Protein AF-A0A075G1C9-F1 (afdb_monomer_lite)

Structure (mmCIF, N/CA/C/O backbone):
data_AF-A0A075G1C9-F1
#
_entry.id   AF-A0A075G1C9-F1
#
loop_
_atom_site.group_PDB
_atom_site.id
_atom_site.type_symbol
_atom_site.label_atom_id
_atom_site.label_alt_id
_atom_site.label_comp_id
_atom_site.label_asym_id
_atom_site.label_entity_id
_atom_site.label_seq_id
_atom_site.pdbx_PDB_ins_code
_atom_site.Cartn_x
_atom_site.Cartn_y
_atom_site.Cartn_z
_atom_site.occupancy
_atom_site.B_iso_or_equiv
_atom_site.auth_seq_id
_atom_site.auth_comp_id
_atom_site.auth_asym_id
_atom_site.auth_atom_id
_atom_site.pdbx_PDB_model_num
ATOM 1 N N . MET A 1 1 ? 8.649 68.182 83.405 1.00 36.22 1 MET A N 1
ATOM 2 C CA . MET A 1 1 ? 9.793 68.403 82.497 1.00 36.22 1 MET A CA 1
ATOM 3 C C . MET A 1 1 ? 9.226 68.512 81.096 1.00 36.22 1 MET A C 1
ATOM 5 O O . MET A 1 1 ? 8.505 67.617 80.683 1.00 36.22 1 MET A O 1
ATOM 9 N N . ASN A 1 2 ? 9.428 69.683 80.495 1.00 36.50 2 ASN A N 1
ATOM 10 C CA . ASN A 1 2 ? 8.924 70.131 79.195 1.00 36.50 2 ASN A CA 1
ATOM 11 C C . ASN A 1 2 ? 9.912 69.787 78.067 1.00 36.50 2 ASN A C 1
ATOM 13 O O . ASN A 1 2 ? 11.053 69.445 78.362 1.00 36.50 2 ASN A O 1
ATOM 17 N N . GLN A 1 3 ? 9.455 70.062 76.835 1.00 36.75 3 GLN A N 1
ATOM 18 C CA . GLN A 1 3 ? 10.137 70.075 75.527 1.00 36.75 3 GLN A CA 1
ATOM 19 C C . GLN A 1 3 ? 10.085 68.729 74.780 1.00 36.75 3 GLN A C 1
ATOM 21 O O . GLN A 1 3 ? 10.320 67.687 75.369 1.00 36.75 3 GLN A O 1
ATOM 26 N N . GLU A 1 4 ? 9.731 68.661 73.493 1.00 36.09 4 GLU A N 1
ATOM 27 C CA . GLU A 1 4 ? 9.804 69.695 72.457 1.00 36.09 4 GLU A CA 1
ATOM 28 C C . GLU A 1 4 ? 8.866 69.394 71.274 1.00 36.09 4 GLU A C 1
ATOM 30 O O . GLU A 1 4 ? 8.551 68.245 70.971 1.00 36.09 4 GLU A O 1
ATOM 35 N N . SER A 1 5 ? 8.422 70.464 70.622 1.00 40.91 5 SER A N 1
ATOM 36 C CA . SER A 1 5 ? 7.585 70.516 69.424 1.00 40.91 5 SER A CA 1
ATOM 37 C C . SER A 1 5 ? 8.411 70.921 68.202 1.00 40.91 5 SER A C 1
ATOM 39 O O . SER A 1 5 ? 9.198 71.856 68.331 1.00 40.91 5 SER A O 1
ATOM 41 N N . ALA A 1 6 ? 8.141 70.331 67.033 1.00 33.81 6 ALA A N 1
ATOM 42 C CA . ALA A 1 6 ? 8.260 70.907 65.676 1.00 33.81 6 ALA A CA 1
ATOM 43 C C . ALA A 1 6 ? 8.169 69.766 64.639 1.00 33.81 6 ALA A C 1
ATOM 45 O O . ALA A 1 6 ? 8.637 68.671 64.916 1.00 33.81 6 ALA A O 1
ATOM 46 N N . CYS A 1 7 ? 7.721 69.913 63.394 1.00 32.19 7 CYS A N 1
ATOM 47 C CA . CYS A 1 7 ? 6.738 70.750 62.701 1.00 32.19 7 CYS A CA 1
ATOM 48 C C . CYS A 1 7 ? 6.750 70.275 61.224 1.00 32.19 7 CYS A C 1
ATOM 50 O O . CYS A 1 7 ? 7.784 69.799 60.762 1.00 32.19 7 CYS A O 1
ATOM 52 N N . CYS A 1 8 ? 5.658 70.532 60.491 1.00 33.28 8 CYS A N 1
ATOM 53 C CA . CYS A 1 8 ? 5.525 70.541 59.016 1.00 33.28 8 CYS A CA 1
ATOM 54 C C . CYS A 1 8 ? 5.481 69.179 58.280 1.00 33.28 8 CYS A C 1
ATOM 56 O O . CYS A 1 8 ? 6.209 68.257 58.604 1.00 33.28 8 CYS A O 1
ATOM 58 N N . GLY A 1 9 ? 4.672 68.986 57.235 1.00 27.95 9 GLY A N 1
ATOM 59 C CA . GLY A 1 9 ? 3.817 69.909 56.492 1.00 27.95 9 GLY A CA 1
ATOM 60 C C . GLY A 1 9 ? 2.974 69.150 55.458 1.00 27.95 9 GLY A C 1
ATOM 61 O O . GLY A 1 9 ? 3.300 68.032 55.068 1.00 27.95 9 GLY A O 1
ATOM 62 N N . TRP A 1 10 ? 1.866 69.773 55.072 1.00 30.19 10 TRP A N 1
ATOM 63 C CA . TRP A 1 10 ? 0.928 69.339 54.041 1.00 30.19 10 TRP A CA 1
ATOM 64 C C . TRP A 1 10 ? 1.576 69.323 52.649 1.00 30.19 10 TRP A C 1
ATOM 66 O O . TRP A 1 10 ? 2.305 70.258 52.321 1.00 30.19 10 TRP A O 1
ATOM 76 N N . LEU A 1 11 ? 1.233 68.335 51.816 1.00 31.59 11 LEU A N 1
ATOM 77 C CA . LEU A 1 11 ? 1.221 68.489 50.358 1.00 31.59 11 LEU A CA 1
ATOM 78 C C . LEU A 1 11 ? 0.017 67.751 49.754 1.00 31.59 11 LEU A C 1
ATOM 80 O O . LEU A 1 11 ? -0.449 66.757 50.307 1.00 31.59 11 LEU A O 1
ATOM 84 N N . GLU A 1 12 ? -0.491 68.316 48.665 1.00 30.98 12 GLU A N 1
ATOM 85 C CA . GLU A 1 12 ? -1.857 68.228 48.156 1.00 30.98 12 GLU A CA 1
ATOM 86 C C . GLU A 1 12 ? -2.452 66.852 47.805 1.00 30.98 12 GLU A C 1
ATOM 88 O O . GLU A 1 12 ? -1.827 65.974 47.215 1.00 30.98 12 GLU A O 1
ATOM 93 N N . ASP A 1 13 ? -3.762 66.786 48.061 1.00 37.47 13 ASP A N 1
ATOM 94 C CA . ASP A 1 13 ? -4.768 66.024 47.326 1.00 37.47 13 ASP A CA 1
ATOM 95 C C . ASP A 1 13 ? -4.987 66.631 45.924 1.00 37.47 13 ASP A C 1
ATOM 97 O O . ASP A 1 13 ? -5.291 67.819 45.792 1.00 37.47 13 ASP A O 1
ATOM 101 N N . SER A 1 14 ? -4.907 65.802 44.879 1.00 34.16 14 SER A N 1
ATOM 102 C CA . SER A 1 14 ? -5.724 66.000 43.680 1.00 34.16 14 SER A CA 1
ATOM 103 C C . SER A 1 14 ? -6.118 64.662 43.032 1.00 34.16 14 SER A C 1
ATOM 105 O O . SER A 1 14 ? -5.410 64.130 42.184 1.00 34.16 14 SER A O 1
ATOM 107 N N . LYS A 1 15 ? -7.298 64.170 43.423 1.00 38.81 15 LYS A N 1
ATOM 108 C CA . LYS A 1 15 ? -8.436 63.844 42.535 1.00 38.81 15 LYS A CA 1
ATOM 109 C C . LYS A 1 15 ? -8.287 62.749 41.446 1.00 38.81 15 LYS A C 1
ATOM 111 O O . LYS A 1 15 ? -7.638 62.959 40.429 1.00 38.81 15 LYS A O 1
ATOM 116 N N . ASN A 1 16 ? -9.157 61.734 41.607 1.00 36.44 16 ASN A N 1
ATOM 117 C CA . ASN A 1 16 ? -9.759 60.809 40.618 1.00 36.44 16 ASN A CA 1
ATOM 118 C C . ASN A 1 16 ? -8.827 59.728 40.018 1.00 36.44 16 ASN A C 1
ATOM 120 O O . ASN A 1 16 ? -7.779 60.040 39.482 1.00 36.44 16 ASN A O 1
ATOM 124 N N . ASP A 1 17 ? -9.112 58.422 40.098 1.00 35.53 17 ASP A N 1
ATOM 125 C CA . ASP A 1 17 ? -10.372 57.740 39.773 1.00 35.53 17 ASP A CA 1
ATOM 126 C C . ASP A 1 17 ? -10.619 56.449 40.590 1.00 35.53 17 ASP A C 1
ATOM 128 O O . ASP A 1 17 ? -9.708 55.672 40.861 1.00 35.53 17 ASP A O 1
ATOM 132 N N . GLY A 1 18 ? -11.900 56.173 40.870 1.00 35.19 18 GLY A N 1
ATOM 133 C CA . GLY A 1 18 ? -12.483 54.855 40.574 1.00 35.19 18 GLY A CA 1
ATOM 134 C C . GLY A 1 18 ? -12.271 53.686 41.545 1.00 35.19 18 GLY A C 1
ATOM 135 O O . GLY A 1 18 ? -11.553 52.744 41.241 1.00 35.19 18 GLY A O 1
ATOM 136 N N . MET A 1 19 ? -12.995 53.721 42.669 1.00 38.97 19 MET A N 1
ATOM 137 C CA . MET A 1 19 ? -13.813 52.636 43.259 1.00 38.97 19 MET A CA 1
ATOM 138 C C . MET A 1 19 ? -13.528 51.183 42.786 1.00 38.97 19 MET A C 1
ATOM 140 O O . MET A 1 19 ? -13.772 50.823 41.640 1.00 38.97 19 MET A O 1
ATOM 144 N N . LEU A 1 20 ? -13.006 50.313 43.661 1.00 43.72 20 LEU A N 1
ATOM 145 C CA . LEU A 1 20 ? -13.796 49.347 44.457 1.00 43.72 20 LEU A CA 1
ATOM 146 C C . LEU A 1 20 ? -14.749 48.481 43.608 1.00 43.72 20 LEU A C 1
ATOM 148 O O . LEU A 1 20 ? -15.902 48.842 43.375 1.00 43.72 20 LEU A O 1
ATOM 152 N N . LEU A 1 21 ? -14.283 47.281 43.243 1.00 41.53 21 LEU A N 1
ATOM 153 C CA . LEU A 1 21 ? -15.157 46.181 42.835 1.00 41.53 21 LEU A CA 1
ATOM 154 C C . LEU A 1 21 ? -16.114 45.879 43.996 1.00 41.53 21 LEU A C 1
ATOM 156 O O . LEU A 1 21 ? -15.690 45.485 45.085 1.00 41.53 21 LEU A O 1
ATOM 160 N N . SER A 1 22 ? -17.410 46.097 43.777 1.00 53.28 22 SER A N 1
ATOM 161 C CA . SER A 1 22 ? -18.453 45.725 44.736 1.00 53.28 22 SER A CA 1
ATOM 162 C C . SER A 1 22 ? -18.402 44.210 45.033 1.00 53.28 22 SER A C 1
ATOM 164 O O . SER A 1 22 ? -17.995 43.434 44.162 1.00 53.28 22 SER A O 1
ATOM 166 N N . PRO A 1 23 ? -18.840 43.738 46.221 1.00 55.75 23 PRO A N 1
ATOM 167 C CA . PRO A 1 23 ? -18.815 42.313 46.590 1.00 55.75 23 PRO A CA 1
ATOM 168 C C . PRO A 1 23 ? -19.485 41.386 45.561 1.00 55.75 23 PRO A C 1
ATOM 170 O O . PRO A 1 23 ? -19.109 40.224 45.418 1.00 55.75 23 PRO A O 1
ATOM 173 N N . THR A 1 24 ? -20.442 41.913 44.798 1.00 55.12 24 THR A N 1
ATOM 174 C CA . THR A 1 24 ? -21.107 41.233 43.685 1.00 55.12 24 THR A CA 1
ATOM 175 C C . THR A 1 24 ? -20.184 40.964 42.496 1.00 55.12 24 THR A C 1
ATOM 177 O O . THR A 1 24 ? -20.260 39.883 41.922 1.00 55.12 24 THR A O 1
ATOM 180 N N . GLU A 1 25 ? -19.268 41.869 42.143 1.00 49.38 25 GLU A N 1
ATOM 181 C CA . GLU A 1 25 ? -18.360 41.657 41.005 1.00 49.38 25 GLU A CA 1
ATOM 182 C C . GLU A 1 25 ? -17.227 40.679 41.324 1.00 49.38 25 GLU A C 1
ATOM 184 O O . GLU A 1 25 ? -16.870 39.864 40.474 1.00 49.38 25 GLU A O 1
ATOM 189 N N . ALA A 1 26 ? -16.725 40.670 42.563 1.00 54.84 26 ALA A N 1
ATOM 190 C CA . ALA A 1 26 ? -15.739 39.682 43.005 1.00 54.84 26 ALA A CA 1
ATOM 191 C C . ALA A 1 26 ? -16.321 38.253 43.030 1.00 54.84 26 ALA A C 1
ATOM 193 O O . ALA A 1 26 ? -15.655 37.304 42.614 1.00 54.84 26 ALA A O 1
ATOM 194 N N . LEU A 1 27 ? -17.585 38.094 43.445 1.00 52.22 27 LEU A N 1
ATOM 195 C CA . LEU A 1 27 ? -18.308 36.815 43.389 1.00 52.22 27 LEU A CA 1
ATOM 196 C C . LEU A 1 27 ? -18.591 36.366 41.947 1.00 52.22 27 LEU A C 1
ATOM 198 O O . LEU A 1 27 ? -18.440 35.187 41.627 1.00 52.22 27 LEU A O 1
ATOM 202 N N . ILE A 1 28 ? -18.937 37.300 41.056 1.00 54.31 28 ILE A N 1
ATOM 203 C CA . ILE A 1 28 ? -19.128 37.017 39.625 1.00 54.31 28 ILE A CA 1
ATOM 204 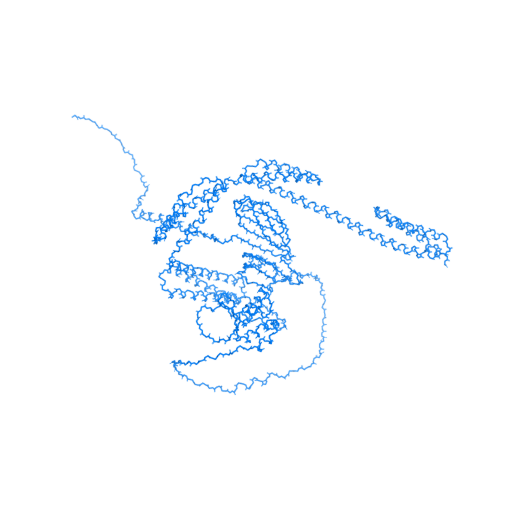C C . ILE A 1 28 ? -17.799 36.614 38.964 1.00 54.31 28 ILE A C 1
ATOM 206 O O . ILE A 1 28 ? -17.779 35.694 38.146 1.00 54.31 28 ILE A O 1
ATOM 210 N N . LEU A 1 29 ? -16.680 37.243 39.336 1.00 52.59 29 LEU A N 1
ATOM 211 C CA . LEU A 1 29 ? -15.351 36.896 38.829 1.00 52.59 29 LEU A CA 1
ATOM 212 C C . LEU A 1 29 ? -14.899 35.512 39.331 1.00 52.59 29 LEU A C 1
ATOM 214 O O . LEU A 1 29 ? -14.435 34.698 38.533 1.00 52.59 29 LEU A O 1
ATOM 218 N N . MET A 1 30 ? -15.126 35.198 40.613 1.00 53.69 30 MET A N 1
ATOM 219 C CA . MET A 1 30 ? -14.823 33.881 41.196 1.00 53.69 30 MET A CA 1
ATOM 220 C C . MET A 1 30 ? -15.684 32.742 40.627 1.00 53.69 30 MET A C 1
ATOM 222 O O . MET A 1 30 ? -15.231 31.602 40.608 1.00 53.69 30 MET A O 1
ATOM 226 N N . ALA A 1 31 ? -16.883 33.030 40.111 1.00 54.81 31 ALA A N 1
ATOM 227 C CA . ALA A 1 31 ? -17.722 32.046 39.420 1.00 54.81 31 ALA A CA 1
ATOM 228 C C . ALA A 1 31 ? -17.365 31.881 37.928 1.00 54.81 31 ALA A C 1
ATOM 230 O O . ALA A 1 31 ? -17.522 30.798 37.365 1.00 54.81 31 ALA A O 1
ATOM 231 N N . ARG A 1 32 ? -16.861 32.935 37.269 1.00 50.69 32 ARG A N 1
ATOM 232 C CA . ARG A 1 32 ? -16.534 32.916 35.830 1.00 50.69 32 ARG A CA 1
ATOM 233 C C . ARG A 1 32 ? -15.211 32.237 35.504 1.00 50.69 32 ARG A C 1
ATOM 235 O O . ARG A 1 32 ? -15.105 31.646 34.436 1.00 50.69 32 ARG A O 1
ATOM 242 N N . VAL A 1 33 ? -14.228 32.272 36.402 1.00 59.88 33 VAL A N 1
ATOM 243 C CA . VAL A 1 33 ? -12.945 31.572 36.209 1.00 59.88 33 VAL A CA 1
ATOM 244 C C . VAL A 1 33 ? -13.125 30.046 36.116 1.00 59.88 33 VAL A C 1
ATOM 246 O O . VAL A 1 33 ? -12.695 29.476 35.113 1.00 59.88 33 VAL A O 1
ATOM 249 N N . PRO A 1 34 ? -13.811 29.360 37.055 1.00 55.69 34 PRO A N 1
ATOM 250 C CA . PRO A 1 34 ? -14.072 27.928 36.918 1.00 55.69 34 PRO A CA 1
ATOM 251 C C . PRO A 1 34 ? -14.997 27.611 35.734 1.00 55.69 34 PRO A C 1
ATOM 253 O O . PRO A 1 34 ? -14.815 26.577 35.100 1.00 55.69 34 PRO A O 1
ATOM 256 N N . LEU A 1 35 ? -15.923 28.508 35.368 1.00 54.75 35 LEU A N 1
ATOM 257 C CA . LEU A 1 35 ? -16.768 28.348 34.178 1.00 54.75 35 LEU A CA 1
ATOM 258 C C . LEU A 1 35 ? -15.950 28.414 32.875 1.00 54.75 35 LEU A C 1
ATOM 260 O O . LEU A 1 35 ? -16.140 27.589 31.988 1.00 54.75 35 LEU A O 1
ATOM 264 N N . ALA A 1 36 ? -15.015 29.359 32.762 1.00 61.66 36 ALA A N 1
ATOM 265 C CA . ALA A 1 36 ? -14.137 29.492 31.601 1.00 61.66 36 ALA A CA 1
ATOM 266 C C . ALA A 1 36 ? -13.163 28.310 31.485 1.00 61.66 36 ALA A C 1
ATOM 268 O O . ALA A 1 36 ? -12.939 27.805 30.388 1.00 61.66 36 ALA A O 1
ATOM 269 N N . VAL A 1 37 ? -12.643 27.817 32.615 1.00 64.44 37 VAL A N 1
ATOM 270 C CA . VAL A 1 37 ? -11.821 26.597 32.665 1.00 64.44 37 VAL A CA 1
ATOM 271 C C . VAL A 1 37 ? -12.646 25.370 32.270 1.00 64.44 37 VAL A C 1
ATOM 273 O O . VAL A 1 37 ? -12.176 24.551 31.489 1.00 64.44 37 VAL A O 1
ATOM 276 N N . PHE A 1 38 ? -13.896 25.264 32.722 1.00 66.19 38 PHE A N 1
ATOM 277 C CA . PHE A 1 38 ? -14.803 24.181 32.339 1.00 66.19 38 PHE A CA 1
ATOM 278 C C . PHE A 1 38 ? -15.154 24.213 30.844 1.00 66.19 38 PHE A C 1
ATOM 280 O O . PHE A 1 38 ? -15.173 23.171 30.197 1.00 66.19 38 PHE A O 1
ATOM 287 N N . VAL A 1 39 ? -15.355 25.403 30.268 1.00 68.25 39 VAL A N 1
ATOM 288 C CA . VAL A 1 39 ? -15.564 25.588 28.822 1.00 68.25 39 VAL A CA 1
ATOM 289 C C . VAL A 1 39 ? -14.304 25.241 28.026 1.00 68.25 39 VAL A C 1
ATOM 291 O O . VAL A 1 39 ? -14.419 24.591 26.996 1.00 68.25 39 VAL A O 1
ATOM 294 N N . LEU A 1 40 ? -13.107 25.591 28.508 1.00 61.28 40 LEU A N 1
ATOM 295 C CA . LEU A 1 40 ? -11.834 25.199 27.886 1.00 61.28 40 LEU A CA 1
ATOM 296 C C . LEU A 1 40 ? -11.580 23.687 27.965 1.00 61.28 40 LEU A C 1
ATOM 298 O O . LEU A 1 40 ? -11.089 23.108 27.001 1.00 61.28 40 LEU A O 1
ATOM 302 N N . ILE A 1 41 ? -11.958 23.034 29.067 1.00 65.12 41 ILE A N 1
ATOM 303 C CA . ILE A 1 41 ? -11.897 21.572 29.212 1.00 65.12 41 ILE A CA 1
ATOM 304 C C . ILE A 1 41 ? -12.913 20.897 28.279 1.00 65.12 41 ILE A C 1
ATOM 306 O O . ILE A 1 41 ? -12.568 19.928 27.611 1.00 65.12 41 ILE A O 1
ATOM 310 N N . LEU A 1 42 ? -14.134 21.431 28.165 1.00 57.28 42 LEU A N 1
ATOM 311 C CA . LEU A 1 42 ? -15.135 20.958 27.201 1.00 57.28 42 LEU A CA 1
ATOM 312 C C . LEU A 1 42 ? -14.681 21.160 25.750 1.00 57.28 42 LEU A C 1
ATOM 314 O O . LEU A 1 42 ? -14.892 20.276 24.926 1.00 57.28 42 LEU A O 1
ATOM 318 N N . LEU A 1 43 ? -14.010 22.273 25.443 1.00 60.44 43 LEU A N 1
ATOM 319 C CA . LEU A 1 43 ? -13.399 22.522 24.136 1.00 60.44 43 LEU A CA 1
ATOM 320 C C . LEU A 1 43 ? -12.246 21.549 23.855 1.00 60.44 43 LEU A C 1
ATOM 322 O O . LEU A 1 43 ? -12.165 21.010 22.754 1.00 60.44 43 LEU A O 1
ATOM 326 N N . ALA A 1 44 ? -11.412 21.247 24.852 1.00 51.28 44 ALA A N 1
ATOM 327 C CA . ALA A 1 44 ? -10.353 20.245 24.738 1.00 51.28 44 ALA A CA 1
ATOM 328 C C . ALA A 1 44 ? -10.907 18.816 24.562 1.00 51.28 44 ALA A C 1
ATOM 330 O O . ALA A 1 44 ? -10.334 18.030 23.814 1.00 51.28 44 ALA A O 1
ATOM 331 N N . MET A 1 45 ? -12.045 18.490 25.188 1.00 46.53 45 MET A N 1
ATOM 332 C CA . MET A 1 45 ? -12.764 17.222 24.985 1.00 46.53 45 MET A CA 1
ATOM 333 C C . MET A 1 45 ? -13.567 17.177 23.674 1.00 46.53 45 MET A C 1
ATOM 335 O O . MET A 1 45 ? -13.939 16.094 23.231 1.00 46.53 45 MET A O 1
ATOM 339 N N . SER A 1 46 ? -13.839 18.330 23.051 1.00 41.97 46 SER A N 1
ATOM 340 C CA . SER A 1 46 ? -14.530 18.432 21.757 1.00 41.97 46 SER A CA 1
ATOM 341 C C . SER A 1 46 ? -13.609 18.263 20.548 1.00 41.97 46 SER A C 1
ATOM 343 O O . SER A 1 46 ? -14.095 18.219 19.419 1.00 41.97 46 SER A O 1
ATOM 345 N N . VAL A 1 47 ? -12.296 18.119 20.764 1.00 42.69 47 VAL A N 1
ATOM 346 C CA . VAL A 1 47 ? -11.423 17.560 19.731 1.00 42.69 47 VAL A CA 1
ATOM 347 C C . VAL A 1 47 ? -11.844 16.101 19.563 1.00 42.69 47 VAL A C 1
ATOM 349 O O . VAL A 1 47 ? -11.744 15.340 20.529 1.00 42.69 47 VAL A O 1
ATOM 352 N N . PRO A 1 48 ? -12.341 15.678 18.389 1.00 34.94 48 PRO A N 1
ATOM 353 C CA . PRO A 1 48 ? -12.650 14.280 18.180 1.00 34.94 48 PRO A CA 1
ATOM 354 C C . PRO A 1 48 ? -11.345 13.489 18.311 1.00 34.94 48 PRO A C 1
ATOM 356 O O . PRO A 1 48 ? -10.529 13.476 17.394 1.00 34.94 48 PRO A O 1
ATOM 359 N N . LEU A 1 49 ? -11.152 12.780 19.429 1.00 36.31 49 LEU A N 1
ATOM 360 C CA . LEU A 1 49 ? -10.314 11.581 19.436 1.00 36.31 49 LEU A CA 1
ATOM 361 C C . LEU A 1 49 ? -11.072 10.500 18.656 1.00 36.31 49 LEU A C 1
ATOM 363 O O . LEU A 1 49 ? -11.545 9.508 19.202 1.00 36.31 49 LEU A O 1
ATOM 367 N N . GLN A 1 50 ? -11.201 10.702 17.348 1.00 36.81 50 GLN A N 1
ATOM 368 C CA . GLN A 1 50 ? -11.445 9.620 16.409 1.00 36.81 50 GLN A CA 1
ATOM 369 C C . GLN A 1 50 ? -10.100 8.966 16.096 1.00 36.81 50 GLN A C 1
ATOM 371 O O . GLN A 1 50 ? -9.647 8.952 14.963 1.00 36.81 50 GLN A O 1
ATOM 376 N N . ASN A 1 51 ? -9.469 8.392 17.118 1.00 30.66 51 ASN A N 1
ATOM 377 C CA . ASN A 1 51 ? -8.595 7.258 16.874 1.00 30.66 51 ASN A CA 1
ATOM 378 C C . ASN A 1 51 ? -9.500 6.038 16.987 1.00 30.66 51 ASN A C 1
ATOM 380 O O . ASN A 1 51 ? -9.574 5.391 18.034 1.00 30.66 51 ASN A O 1
ATOM 384 N N . SER A 1 52 ? -10.267 5.764 15.928 1.00 26.38 52 SER A N 1
ATOM 385 C CA . SER A 1 52 ? -10.780 4.414 15.766 1.00 26.38 52 SER A CA 1
ATOM 386 C C . SER A 1 52 ? -9.556 3.514 15.676 1.00 26.38 52 SER A C 1
ATOM 388 O O . SER A 1 52 ? -8.808 3.591 14.708 1.00 26.38 52 SER A O 1
ATOM 390 N N . PHE A 1 53 ? -9.348 2.658 16.673 1.00 28.61 53 PHE A N 1
ATOM 391 C CA . PHE A 1 53 ? -8.448 1.510 16.570 1.00 28.61 53 PHE A CA 1
ATOM 392 C C . PHE A 1 53 ? -9.066 0.451 15.630 1.00 28.61 53 PHE A C 1
ATOM 394 O O . PHE A 1 53 ? -9.280 -0.697 16.015 1.00 28.61 53 PHE A O 1
ATOM 401 N N . GLY A 1 54 ? -9.431 0.868 14.416 1.00 31.81 54 GLY A N 1
ATOM 402 C CA . GLY A 1 54 ? -9.505 0.000 13.250 1.00 31.81 54 GLY A CA 1
ATOM 403 C C . GLY A 1 54 ? -8.097 -0.108 12.674 1.00 31.81 54 GLY A C 1
ATOM 404 O O . GLY A 1 54 ? -7.244 0.722 12.970 1.00 31.81 54 GLY A O 1
ATOM 405 N N . SER A 1 55 ? -7.811 -1.147 11.898 1.00 38.84 55 SER A N 1
ATOM 406 C CA . SER A 1 55 ? -6.544 -1.207 11.168 1.00 38.84 55 SER A CA 1
ATOM 407 C C . SER A 1 55 ? -6.399 0.079 10.341 1.00 38.84 55 SER A C 1
ATOM 409 O O . SER A 1 55 ? -7.238 0.318 9.481 1.00 38.84 55 SER A O 1
ATOM 411 N N . ASN A 1 56 ? -5.365 0.896 10.578 1.00 52.06 56 ASN A N 1
ATOM 412 C CA . ASN A 1 56 ? -5.095 2.129 9.814 1.00 52.06 56 ASN A CA 1
ATOM 413 C C . ASN A 1 56 ? -4.586 1.834 8.384 1.00 52.06 56 ASN A C 1
ATOM 415 O O . ASN A 1 56 ? -3.802 2.589 7.817 1.00 52.06 56 ASN A O 1
ATOM 419 N N . ARG A 1 57 ? -4.988 0.695 7.810 1.00 63.44 57 ARG A N 1
ATOM 420 C CA . ARG A 1 57 ? -4.656 0.310 6.444 1.00 63.44 57 ARG A CA 1
ATOM 421 C C . ARG A 1 57 ? -5.641 0.978 5.502 1.00 63.44 57 ARG A C 1
ATOM 423 O O . ARG A 1 57 ? -6.812 0.612 5.497 1.00 63.44 57 ARG A O 1
ATOM 430 N N . THR A 1 58 ? -5.162 1.928 4.710 1.00 82.75 58 THR A N 1
ATOM 431 C CA . THR A 1 58 ? -5.958 2.585 3.669 1.00 82.75 58 THR A CA 1
ATOM 432 C C . THR A 1 58 ? -5.427 2.169 2.308 1.00 82.75 58 THR A C 1
ATOM 434 O O . THR A 1 58 ? -4.226 2.269 2.053 1.00 82.75 58 THR A O 1
ATOM 437 N N . LEU A 1 59 ? -6.314 1.680 1.446 1.00 93.44 59 LEU A N 1
ATOM 438 C CA . LEU A 1 59 ? -6.000 1.305 0.073 1.00 93.44 59 LEU A CA 1
ATOM 439 C C . LEU A 1 59 ? -6.837 2.165 -0.869 1.00 93.44 59 LEU A C 1
ATOM 441 O O . LEU A 1 59 ? -8.060 2.047 -0.890 1.00 93.44 59 LEU A O 1
ATOM 445 N N . ASP A 1 60 ? -6.166 3.000 -1.652 1.00 93.44 60 ASP A N 1
ATOM 446 C CA . ASP A 1 60 ? -6.784 3.840 -2.668 1.00 93.44 60 ASP A CA 1
ATOM 447 C C . ASP A 1 60 ? -6.270 3.422 -4.049 1.00 93.44 60 ASP A C 1
ATOM 449 O O . ASP A 1 60 ? -5.064 3.320 -4.284 1.00 93.44 60 ASP A O 1
ATOM 453 N N . LEU A 1 61 ? -7.200 3.163 -4.964 1.00 96.38 61 LEU A N 1
ATOM 454 C CA . LEU A 1 61 ? -6.932 2.719 -6.327 1.00 96.38 61 LEU A CA 1
ATOM 455 C C . LEU A 1 61 ? -7.473 3.760 -7.299 1.00 96.38 61 LEU A C 1
ATOM 457 O O . LEU A 1 61 ? -8.673 4.030 -7.328 1.00 96.38 61 LEU A O 1
ATOM 461 N N . PHE A 1 62 ? -6.599 4.340 -8.112 1.00 94.06 62 PHE A N 1
ATOM 462 C CA . PHE A 1 62 ? -6.973 5.326 -9.118 1.00 94.06 62 PHE A CA 1
ATOM 463 C C . PHE A 1 62 ? -6.838 4.730 -10.515 1.00 94.06 62 PHE A C 1
ATOM 465 O O . PHE A 1 62 ? -5.735 4.440 -10.973 1.00 94.06 62 PHE A O 1
ATOM 472 N N . LEU A 1 63 ? -7.964 4.561 -11.204 1.00 94.50 63 LEU A N 1
ATOM 473 C CA . LEU A 1 63 ? -8.027 3.907 -12.505 1.00 94.50 63 LEU A CA 1
ATOM 474 C C . LEU A 1 63 ? -7.904 4.955 -13.616 1.00 94.50 63 LEU A C 1
ATOM 476 O O . LEU A 1 63 ? -8.621 5.966 -13.640 1.00 94.50 63 LEU A O 1
ATOM 480 N N . PHE A 1 64 ? -7.024 4.699 -14.581 1.00 89.62 64 PHE A N 1
ATOM 481 C CA . PHE A 1 64 ? -6.791 5.595 -15.708 1.00 89.62 64 PHE A CA 1
ATOM 482 C C . PHE A 1 64 ? -7.461 5.116 -17.006 1.00 89.62 64 PHE A C 1
ATOM 484 O O . PHE A 1 64 ? -7.646 3.915 -17.225 1.00 89.62 64 PHE A O 1
ATOM 491 N N . PRO A 1 65 ? -7.807 6.048 -17.920 1.00 85.06 65 PRO A N 1
ATOM 492 C CA . PRO A 1 65 ? -8.357 5.711 -19.234 1.00 85.06 65 PRO A CA 1
ATOM 493 C C . PRO A 1 65 ? -7.409 4.930 -20.155 1.00 85.06 65 PRO A C 1
ATOM 495 O O . PRO A 1 65 ? -7.854 4.440 -21.183 1.00 85.06 65 PRO A O 1
ATOM 498 N N . ASP A 1 66 ? -6.117 4.827 -19.839 1.00 81.94 66 ASP A N 1
ATOM 499 C CA . ASP A 1 66 ? -5.153 4.001 -20.578 1.00 81.94 66 ASP A CA 1
ATOM 500 C C . ASP A 1 66 ? -5.129 2.539 -20.090 1.00 81.94 66 ASP A C 1
ATOM 502 O O . ASP A 1 66 ? -4.569 1.668 -20.759 1.00 81.94 66 ASP A O 1
ATOM 506 N N . GLY A 1 67 ? -5.827 2.229 -18.993 1.00 83.88 67 GLY A N 1
ATOM 507 C CA . GLY A 1 67 ? -5.870 0.909 -18.364 1.00 83.88 67 GLY A CA 1
ATOM 508 C C . GLY A 1 67 ? -4.782 0.674 -17.317 1.00 83.88 67 GLY A C 1
ATOM 509 O O . GLY A 1 67 ? -4.652 -0.456 -16.858 1.00 83.88 67 GLY A O 1
ATOM 510 N N . SER A 1 68 ? -4.018 1.700 -16.938 1.00 88.75 68 SER A N 1
ATOM 511 C CA . SER A 1 68 ? -3.179 1.661 -15.739 1.00 88.75 68 SER A CA 1
ATOM 512 C C . SER A 1 68 ? -4.003 1.944 -14.477 1.00 88.75 68 SER A C 1
ATOM 514 O O . SER A 1 68 ? -5.081 2.547 -14.523 1.00 88.75 68 SER A O 1
ATOM 516 N N . THR A 1 69 ? -3.501 1.489 -13.334 1.00 93.81 69 THR A N 1
ATOM 517 C CA . THR A 1 69 ? -4.036 1.783 -12.003 1.00 93.81 69 THR A CA 1
ATOM 518 C C . THR A 1 69 ? -2.905 2.282 -11.116 1.00 93.81 69 THR A C 1
ATOM 520 O O . THR A 1 69 ? -1.914 1.572 -10.944 1.00 93.81 69 THR A O 1
ATOM 523 N N . HIS A 1 70 ? -3.060 3.472 -10.537 1.00 94.88 70 HIS A N 1
ATOM 524 C CA . HIS A 1 70 ? -2.183 3.937 -9.464 1.00 94.88 70 HIS A CA 1
ATOM 525 C C . HIS A 1 70 ? -2.699 3.413 -8.131 1.00 94.88 70 HIS A C 1
ATOM 527 O O . HIS A 1 70 ? -3.888 3.540 -7.827 1.00 94.88 70 HIS A O 1
ATOM 533 N N . VAL A 1 71 ? -1.809 2.822 -7.346 1.00 95.06 71 VAL A N 1
ATOM 534 C CA . VAL A 1 71 ? -2.119 2.236 -6.048 1.00 95.06 71 VAL A CA 1
ATOM 535 C C . VAL A 1 71 ? -1.420 3.040 -4.965 1.00 95.06 71 VAL A C 1
ATOM 537 O O . VAL A 1 71 ? -0.192 3.109 -4.938 1.00 95.06 71 VAL A O 1
ATOM 540 N N . THR A 1 72 ? -2.202 3.584 -4.038 1.00 93.62 72 THR A N 1
ATOM 541 C CA . THR A 1 72 ? -1.712 4.193 -2.801 1.00 93.62 72 THR A CA 1
ATOM 542 C C . THR A 1 72 ? -2.131 3.304 -1.639 1.00 93.62 72 THR A C 1
ATOM 544 O O . THR A 1 72 ? -3.316 3.150 -1.348 1.00 93.62 72 THR A O 1
ATOM 547 N N . TYR A 1 73 ? -1.155 2.693 -0.973 1.00 91.62 73 TYR A N 1
ATOM 548 C CA . TYR A 1 73 ? -1.390 1.759 0.119 1.00 91.62 73 TYR A CA 1
ATOM 549 C C . TYR A 1 73 ? -0.645 2.205 1.376 1.00 91.62 73 TYR A C 1
ATOM 551 O O . TYR A 1 73 ? 0.584 2.162 1.434 1.00 91.62 73 TYR A O 1
ATOM 559 N N . SER A 1 74 ? -1.391 2.641 2.390 1.00 89.25 74 SER A N 1
ATOM 560 C CA . SER A 1 74 ? -0.846 2.962 3.708 1.00 89.25 74 SER A CA 1
ATOM 561 C C . SER A 1 74 ? -1.016 1.777 4.642 1.00 89.25 74 SER A C 1
ATOM 563 O O . SER A 1 74 ? -2.072 1.143 4.666 1.00 89.25 74 SER A O 1
ATOM 565 N N . LEU A 1 75 ? 0.019 1.464 5.414 1.00 85.88 75 LEU A N 1
ATOM 566 C CA . LEU A 1 75 ? -0.019 0.370 6.370 1.00 85.88 75 LEU A CA 1
ATOM 567 C C . LEU A 1 75 ? 0.839 0.652 7.602 1.00 85.88 75 LEU A C 1
ATOM 569 O O . LEU A 1 75 ? 1.955 1.161 7.511 1.00 85.88 75 LEU A O 1
ATOM 573 N N . GLU A 1 76 ? 0.318 0.248 8.756 1.00 82.38 76 GLU A N 1
ATOM 574 C CA . GLU A 1 76 ? 1.064 0.250 10.011 1.00 82.38 76 GLU A CA 1
ATOM 575 C C . GLU A 1 76 ? 2.183 -0.789 9.976 1.00 82.38 76 GLU A C 1
ATOM 577 O O . GLU A 1 76 ? 1.964 -1.961 9.645 1.00 82.38 76 GLU A O 1
ATOM 582 N N . SER A 1 77 ? 3.376 -0.360 10.372 1.00 75.88 77 SER A N 1
ATOM 583 C CA . SER A 1 77 ? 4.541 -1.215 10.574 1.00 75.88 77 SER A CA 1
ATOM 584 C C . SER A 1 77 ? 4.925 -1.253 12.048 1.00 75.88 77 SER A C 1
ATOM 586 O O . SER A 1 77 ? 4.748 -0.280 12.776 1.00 75.88 77 SER A O 1
ATOM 588 N N . ASP A 1 78 ? 5.463 -2.388 12.504 1.00 67.38 78 ASP A N 1
ATOM 589 C CA . ASP A 1 78 ? 5.999 -2.499 13.861 1.00 67.38 78 ASP A CA 1
ATOM 590 C C . ASP A 1 78 ? 7.263 -1.618 13.971 1.00 67.38 78 ASP A C 1
ATOM 592 O O . ASP A 1 78 ? 8.283 -1.957 13.364 1.00 67.38 78 ASP A O 1
ATOM 596 N N . PRO A 1 79 ? 7.254 -0.523 14.761 1.00 57.44 79 PRO A N 1
ATOM 597 C CA . PRO A 1 79 ? 8.405 0.371 14.878 1.00 57.44 79 PRO A CA 1
ATOM 598 C C . PRO A 1 79 ? 9.601 -0.272 15.617 1.00 57.44 79 PRO A C 1
ATOM 600 O O . PRO A 1 79 ? 10.671 0.335 15.762 1.00 57.44 79 PRO A O 1
ATOM 603 N N . PHE A 1 80 ? 9.437 -1.506 16.106 1.00 48.00 80 PHE A N 1
ATOM 604 C CA . PHE A 1 80 ? 10.472 -2.315 16.747 1.00 48.00 80 PHE A CA 1
ATOM 605 C C . PHE A 1 80 ? 11.070 -3.380 15.832 1.00 48.00 80 PHE A C 1
ATOM 607 O O . PHE A 1 80 ? 12.002 -4.063 16.259 1.00 48.00 80 PHE A O 1
ATOM 614 N N . LEU A 1 81 ? 10.559 -3.540 14.611 1.00 48.12 81 LEU A N 1
ATOM 615 C CA . LEU A 1 81 ? 11.188 -4.361 13.583 1.00 48.12 81 LEU A CA 1
ATOM 616 C C . LEU A 1 81 ? 11.880 -3.445 12.564 1.00 48.12 81 LEU A C 1
ATOM 618 O O . LEU A 1 81 ? 11.343 -2.388 12.227 1.00 48.12 81 LEU A O 1
ATOM 622 N N . PRO A 1 82 ? 13.099 -3.790 12.116 1.00 56.22 82 PRO A N 1
ATOM 623 C CA . PRO A 1 82 ? 13.801 -3.004 11.108 1.00 56.22 82 PRO A CA 1
ATOM 624 C C . PRO A 1 82 ? 13.223 -3.216 9.703 1.00 56.22 82 PRO A C 1
ATOM 626 O O . PRO A 1 82 ? 13.553 -2.450 8.800 1.00 56.22 82 PRO A O 1
ATOM 629 N N . ASP A 1 83 ? 12.392 -4.242 9.529 1.00 74.31 83 ASP A N 1
ATOM 630 C CA . ASP A 1 83 ? 11.846 -4.711 8.269 1.00 74.31 83 ASP A CA 1
ATOM 631 C C . ASP A 1 83 ? 10.388 -5.185 8.401 1.00 74.31 83 ASP A C 1
ATOM 633 O O . ASP A 1 83 ? 9.923 -5.587 9.470 1.00 74.31 83 ASP A O 1
ATOM 637 N N . THR A 1 84 ? 9.648 -5.131 7.293 1.00 82.56 84 THR A N 1
ATOM 638 C CA . THR A 1 84 ? 8.301 -5.695 7.174 1.00 82.56 84 THR A CA 1
ATOM 639 C C . THR A 1 84 ? 8.069 -6.251 5.775 1.00 82.56 84 THR A C 1
ATOM 641 O O . THR A 1 84 ? 8.634 -5.756 4.801 1.00 82.56 84 THR A O 1
ATOM 644 N N . LYS A 1 85 ? 7.208 -7.266 5.676 1.00 88.00 85 LYS A N 1
ATOM 645 C CA . LYS A 1 85 ? 6.800 -7.866 4.401 1.00 88.00 85 LYS A CA 1
ATOM 646 C C . LYS A 1 85 ? 5.403 -7.398 4.027 1.00 88.00 85 LYS A C 1
ATOM 648 O O . LYS A 1 85 ? 4.491 -7.478 4.852 1.00 88.00 85 LYS A O 1
ATOM 653 N N . VAL A 1 86 ? 5.216 -6.962 2.786 1.00 88.81 86 VAL A N 1
ATOM 654 C CA . VAL A 1 86 ? 3.932 -6.451 2.290 1.00 88.81 86 VAL A CA 1
ATOM 655 C C . VAL A 1 86 ? 3.579 -7.089 0.957 1.00 88.81 86 VAL A C 1
ATOM 657 O O . VAL A 1 86 ? 4.363 -7.031 0.021 1.00 88.81 86 VAL A O 1
ATOM 660 N N . SER A 1 87 ? 2.388 -7.666 0.838 1.00 89.62 87 SER A N 1
ATOM 661 C CA . SER A 1 87 ? 1.871 -8.113 -0.460 1.00 89.62 87 SER A CA 1
ATOM 662 C C . SER A 1 87 ? 1.387 -6.916 -1.276 1.00 89.62 87 SER A C 1
ATOM 664 O O . SER A 1 87 ? 0.656 -6.072 -0.752 1.00 89.62 87 SER A O 1
ATOM 666 N N . LEU A 1 88 ? 1.806 -6.843 -2.537 1.00 91.31 88 LEU A N 1
ATOM 667 C CA . LEU A 1 88 ? 1.346 -5.834 -3.489 1.00 91.31 88 LEU A CA 1
ATOM 668 C C . LEU A 1 88 ? 0.134 -6.352 -4.277 1.00 91.31 88 LEU A C 1
ATOM 670 O O . LEU A 1 88 ? -0.168 -7.546 -4.269 1.00 91.31 88 LEU A O 1
ATOM 674 N N . TYR A 1 89 ? -0.583 -5.437 -4.924 1.00 91.38 89 TYR A N 1
ATOM 675 C CA . TYR A 1 89 ? -1.748 -5.730 -5.750 1.00 91.38 89 TYR A CA 1
ATOM 676 C C . TYR A 1 89 ? -1.347 -5.673 -7.222 1.00 91.38 89 TYR A C 1
ATOM 678 O O . TYR A 1 89 ? -0.814 -4.668 -7.691 1.00 91.38 89 TYR A O 1
ATOM 686 N N . GLY A 1 90 ? -1.642 -6.753 -7.944 1.00 86.38 90 GLY A N 1
ATOM 687 C CA . GLY A 1 90 ? -1.270 -6.903 -9.345 1.00 86.38 90 GLY A CA 1
ATOM 688 C C . GLY A 1 90 ? 0.099 -7.558 -9.557 1.00 86.38 90 GLY A C 1
ATOM 689 O O . GLY A 1 90 ? 0.912 -7.614 -8.647 1.00 86.38 90 GLY A O 1
ATOM 690 N N . ASP A 1 91 ? 0.346 -8.074 -10.759 1.00 83.50 91 ASP A N 1
ATOM 691 C CA . ASP A 1 91 ? 1.535 -8.870 -11.107 1.00 83.50 91 ASP A CA 1
ATOM 692 C C . ASP A 1 91 ? 2.688 -8.035 -11.691 1.00 83.50 91 ASP A C 1
ATOM 694 O O . ASP A 1 91 ? 3.832 -8.490 -11.751 1.00 83.50 91 ASP A O 1
ATOM 698 N N . SER A 1 92 ? 2.399 -6.810 -12.141 1.00 82.19 92 SER A N 1
ATOM 699 C CA . SER A 1 92 ? 3.387 -5.857 -12.655 1.00 82.19 92 SER A CA 1
ATOM 700 C C . SER A 1 92 ? 3.401 -4.596 -11.802 1.00 82.19 92 SER A C 1
ATOM 702 O O . SER A 1 92 ? 2.350 -4.027 -11.521 1.00 82.19 92 SER A O 1
ATOM 704 N N . VAL A 1 93 ? 4.587 -4.159 -11.384 1.00 86.25 93 VAL A N 1
ATOM 705 C CA . VAL A 1 93 ? 4.764 -2.991 -10.512 1.00 86.25 93 VAL A CA 1
ATOM 706 C C . VAL A 1 93 ? 5.769 -2.047 -11.157 1.00 86.25 93 VAL A C 1
ATOM 708 O O . VAL A 1 93 ? 6.930 -2.408 -11.360 1.00 86.25 93 VAL A O 1
ATOM 711 N N . GLU A 1 94 ? 5.327 -0.831 -11.452 1.00 81.81 94 GLU A N 1
ATOM 712 C CA . GLU A 1 94 ? 6.135 0.259 -11.994 1.00 81.81 94 GLU A CA 1
ATOM 713 C C . GLU A 1 94 ? 6.097 1.467 -11.052 1.00 81.81 94 GLU A C 1
ATOM 715 O O . GLU A 1 94 ? 5.212 1.585 -10.209 1.00 81.81 94 GLU A O 1
ATOM 720 N N . ASN A 1 95 ? 7.089 2.356 -11.156 1.00 81.44 95 ASN A N 1
ATOM 721 C CA . ASN A 1 95 ? 7.159 3.598 -10.370 1.00 81.44 95 ASN A CA 1
ATOM 722 C C . ASN A 1 95 ? 7.012 3.412 -8.844 1.00 81.44 95 ASN A C 1
ATOM 724 O O . ASN A 1 95 ? 6.518 4.300 -8.155 1.00 81.44 95 ASN A O 1
ATOM 728 N N . LEU A 1 96 ? 7.466 2.271 -8.308 1.00 85.81 96 LEU A N 1
ATOM 729 C CA . LEU A 1 96 ? 7.375 1.964 -6.882 1.00 85.81 96 LEU A CA 1
ATOM 730 C C . LEU A 1 96 ? 8.172 2.960 -6.034 1.00 85.81 96 LEU A C 1
ATOM 732 O O . LEU A 1 96 ? 9.398 3.061 -6.142 1.00 85.81 96 LEU A O 1
ATOM 736 N N . VAL A 1 97 ? 7.470 3.615 -5.120 1.00 84.00 97 VAL A N 1
ATOM 737 C CA . VAL A 1 97 ? 8.012 4.487 -4.087 1.00 84.00 97 VAL A CA 1
ATOM 738 C C . VAL A 1 97 ? 7.431 4.049 -2.750 1.00 84.00 97 VAL A C 1
ATOM 740 O O . VAL A 1 97 ? 6.218 3.936 -2.594 1.00 84.00 97 VAL A O 1
ATOM 743 N N . VAL A 1 98 ? 8.300 3.805 -1.775 1.00 86.38 98 VAL A N 1
ATOM 744 C CA . VAL A 1 98 ? 7.897 3.503 -0.399 1.00 86.38 98 VAL A CA 1
ATOM 745 C C . VAL A 1 98 ? 8.412 4.610 0.493 1.00 86.38 98 VAL A C 1
ATOM 747 O O . VAL A 1 98 ? 9.596 4.926 0.421 1.00 86.38 98 VAL A O 1
ATOM 750 N N . GLU A 1 99 ? 7.555 5.183 1.328 1.00 80.25 99 GLU A N 1
ATOM 751 C CA . GLU A 1 99 ? 7.901 6.259 2.253 1.00 80.25 99 GLU A CA 1
ATOM 752 C C . GLU A 1 99 ? 7.447 5.948 3.686 1.00 80.25 99 GLU A C 1
ATOM 754 O O . GLU A 1 99 ? 6.540 5.147 3.886 1.00 80.25 99 GLU A O 1
ATOM 759 N N . ASP A 1 100 ? 8.070 6.561 4.692 1.00 75.50 100 ASP A N 1
ATOM 760 C CA . ASP A 1 100 ? 7.601 6.519 6.081 1.00 75.50 100 ASP A CA 1
ATOM 761 C C . ASP A 1 100 ? 6.526 7.578 6.379 1.00 75.50 100 ASP A C 1
ATOM 763 O O . ASP A 1 100 ? 6.182 8.408 5.535 1.00 75.50 100 ASP A O 1
ATOM 767 N N . GLU A 1 101 ? 6.054 7.617 7.631 1.00 72.44 101 GLU A N 1
ATOM 768 C CA . GLU A 1 101 ? 5.088 8.616 8.106 1.00 72.44 101 GLU A CA 1
ATOM 769 C C . GLU A 1 101 ? 5.525 10.092 7.960 1.00 72.44 101 GLU A C 1
ATOM 771 O O . GLU A 1 101 ? 4.712 10.997 8.130 1.00 72.44 101 GLU A O 1
ATOM 776 N N . ASN A 1 102 ? 6.799 10.350 7.655 1.00 58.75 102 ASN A N 1
ATOM 777 C CA . ASN A 1 102 ? 7.396 11.673 7.488 1.00 58.75 102 ASN A CA 1
ATOM 778 C C . ASN A 1 102 ? 7.806 11.956 6.024 1.00 58.75 102 ASN A C 1
ATOM 780 O O . ASN A 1 102 ? 8.475 12.963 5.767 1.00 58.75 102 ASN A O 1
ATOM 784 N N . GLY A 1 103 ? 7.465 11.081 5.068 1.00 58.75 103 GLY A N 1
ATOM 785 C CA . GLY A 1 103 ? 7.881 11.196 3.664 1.00 58.75 103 GLY A CA 1
ATOM 786 C C . GLY A 1 103 ? 9.355 10.828 3.418 1.00 58.75 103 GLY A C 1
ATOM 787 O O . GLY A 1 103 ? 10.000 11.365 2.504 1.00 58.75 103 GLY A O 1
ATOM 788 N N . PHE A 1 104 ? 9.944 9.985 4.276 1.00 62.06 104 PHE A N 1
ATOM 789 C CA . PHE A 1 104 ? 11.279 9.397 4.118 1.00 62.06 104 PHE A CA 1
ATOM 790 C C . PHE A 1 104 ? 11.217 8.172 3.200 1.00 62.06 104 PHE A C 1
ATOM 792 O O . PHE A 1 104 ? 10.559 7.210 3.572 1.00 62.06 104 PHE A O 1
ATOM 799 N N . PRO A 1 105 ? 11.943 8.126 2.072 1.00 71.88 105 PRO A N 1
ATOM 800 C CA . PRO A 1 105 ? 11.945 6.961 1.205 1.00 71.88 105 PRO A CA 1
ATOM 801 C C . PRO A 1 105 ? 12.625 5.772 1.868 1.00 71.88 105 PRO A C 1
ATOM 803 O O . PRO A 1 105 ? 13.799 5.842 2.234 1.00 71.88 105 PRO A O 1
ATOM 806 N N . LEU A 1 106 ? 11.894 4.677 1.991 1.00 78.06 106 LEU A N 1
ATOM 807 C CA . LEU A 1 106 ? 12.367 3.430 2.567 1.00 78.06 106 LEU A CA 1
ATOM 808 C C . LEU A 1 106 ? 12.956 2.538 1.474 1.00 78.06 106 LEU A C 1
ATOM 810 O O . LEU A 1 106 ? 12.527 2.552 0.317 1.00 78.06 106 LEU A O 1
ATOM 814 N N . THR A 1 107 ? 13.970 1.752 1.834 1.00 73.31 107 THR A N 1
ATOM 815 C CA . THR A 1 107 ? 14.514 0.747 0.920 1.00 73.31 107 THR A CA 1
ATOM 816 C C . THR A 1 107 ? 13.533 -0.412 0.845 1.00 73.31 107 THR A C 1
ATOM 818 O O . THR A 1 107 ? 13.117 -0.935 1.875 1.00 73.31 107 THR A O 1
ATOM 821 N N . ALA A 1 108 ? 13.195 -0.838 -0.367 1.00 80.44 108 ALA A N 1
ATOM 822 C CA . ALA A 1 108 ? 12.315 -1.973 -0.570 1.00 80.44 108 ALA A CA 1
ATOM 823 C C . ALA A 1 108 ? 12.832 -2.876 -1.692 1.00 80.44 108 ALA A C 1
ATOM 825 O O . ALA A 1 108 ? 13.349 -2.393 -2.705 1.00 80.44 108 ALA A O 1
ATOM 826 N N . GLN A 1 109 ? 12.704 -4.185 -1.500 1.00 76.19 109 GLN A N 1
ATOM 827 C CA . GLN A 1 109 ? 13.045 -5.207 -2.481 1.00 76.19 109 GLN A CA 1
ATOM 828 C C . GLN A 1 109 ? 11.802 -6.045 -2.776 1.00 76.19 109 GLN A C 1
ATOM 830 O O . GLN A 1 109 ? 11.156 -6.540 -1.860 1.00 76.19 109 GLN A O 1
ATOM 835 N N . SER A 1 110 ? 11.453 -6.177 -4.057 1.00 75.31 110 SER A N 1
ATOM 836 C CA . SER A 1 110 ? 10.292 -6.960 -4.492 1.00 75.31 110 SER A CA 1
ATOM 837 C C . SER A 1 110 ? 10.728 -8.353 -4.940 1.00 75.31 110 SER A C 1
ATOM 839 O O . SER A 1 110 ? 11.615 -8.481 -5.787 1.00 75.31 110 SER A O 1
ATOM 841 N N . GLU A 1 111 ? 10.102 -9.385 -4.378 1.00 76.94 111 GLU A N 1
ATOM 842 C CA . GLU A 1 111 ? 10.252 -10.786 -4.768 1.00 76.94 111 GLU A CA 1
ATOM 843 C C . GLU A 1 111 ? 8.875 -11.470 -4.715 1.00 76.94 111 GLU A C 1
ATOM 845 O O . GLU A 1 111 ? 8.189 -11.426 -3.697 1.00 76.94 111 GLU A O 1
ATOM 850 N N . ASN A 1 112 ? 8.438 -12.100 -5.814 1.00 70.12 112 ASN A N 1
ATOM 851 C CA . ASN A 1 112 ? 7.155 -12.821 -5.902 1.00 70.12 112 ASN A CA 1
ATOM 852 C C . ASN A 1 112 ? 5.936 -12.019 -5.395 1.00 70.12 112 ASN A C 1
ATOM 854 O O . ASN A 1 112 ? 5.170 -12.499 -4.557 1.00 70.12 112 ASN A O 1
ATOM 858 N N . ASN A 1 113 ? 5.777 -10.781 -5.873 1.00 77.94 113 ASN A N 1
ATOM 859 C CA . ASN A 1 113 ? 4.702 -9.859 -5.480 1.00 77.94 113 ASN A CA 1
ATOM 860 C C . ASN A 1 113 ? 4.636 -9.528 -3.972 1.00 77.94 113 ASN A C 1
ATOM 862 O O . ASN A 1 113 ? 3.646 -9.001 -3.460 1.00 77.94 113 ASN A O 1
ATOM 866 N N . THR A 1 114 ? 5.710 -9.851 -3.251 1.00 85.00 114 THR A N 1
ATOM 867 C CA . THR A 1 114 ? 5.919 -9.508 -1.851 1.00 85.00 114 THR A CA 1
ATOM 868 C C . THR A 1 114 ? 7.068 -8.521 -1.774 1.00 85.00 114 THR A C 1
ATOM 870 O O . THR A 1 114 ? 8.141 -8.726 -2.340 1.00 85.00 114 THR A O 1
ATOM 873 N N . LEU A 1 115 ? 6.825 -7.425 -1.079 1.00 88.19 115 LEU A N 1
ATOM 874 C CA . LEU A 1 115 ? 7.764 -6.353 -0.868 1.00 88.19 115 LEU A CA 1
ATOM 875 C C . LEU A 1 115 ? 8.376 -6.486 0.523 1.00 88.19 115 LEU A C 1
ATOM 877 O O . LEU A 1 115 ? 7.680 -6.324 1.525 1.00 88.19 115 LEU A O 1
ATOM 881 N N . ASP A 1 116 ? 9.675 -6.758 0.575 1.00 86.00 116 ASP A N 1
ATOM 882 C CA . ASP A 1 116 ? 10.470 -6.664 1.794 1.00 86.00 116 ASP A CA 1
ATOM 883 C C . ASP A 1 116 ? 10.930 -5.211 1.942 1.00 86.00 116 ASP A C 1
ATOM 885 O O . ASP A 1 116 ? 11.785 -4.730 1.193 1.00 86.00 116 ASP A O 1
ATOM 889 N N . VAL A 1 117 ? 10.312 -4.491 2.877 1.00 84.50 117 VAL A N 1
ATOM 890 C CA . VAL A 1 117 ? 10.578 -3.078 3.157 1.00 84.50 117 VAL A CA 1
ATOM 891 C C . VAL A 1 117 ? 11.433 -2.973 4.410 1.00 84.50 117 VAL A C 1
ATOM 893 O O . VAL A 1 117 ? 11.020 -3.416 5.477 1.00 84.50 117 VAL A O 1
ATOM 896 N N . GLU A 1 118 ? 12.590 -2.326 4.311 1.00 73.75 118 GLU A N 1
ATOM 897 C CA . GLU A 1 118 ? 13.372 -1.901 5.473 1.00 73.75 118 GLU A CA 1
ATOM 898 C C . GLU A 1 118 ? 12.697 -0.667 6.091 1.00 73.75 118 GLU A C 1
ATOM 900 O O . GLU A 1 118 ? 12.913 0.462 5.651 1.00 73.75 118 GLU A O 1
ATOM 905 N N . THR A 1 119 ? 11.844 -0.878 7.093 1.00 73.38 119 THR A N 1
ATOM 906 C CA . THR A 1 119 ? 11.061 0.176 7.761 1.00 73.38 119 THR A CA 1
ATOM 907 C C . THR A 1 119 ? 11.890 1.002 8.730 1.00 73.38 119 THR A C 1
ATOM 909 O O . THR A 1 119 ? 11.502 2.112 9.068 1.00 73.38 119 THR A O 1
ATOM 912 N N . LEU A 1 120 ? 13.013 0.465 9.221 1.00 59.38 120 LEU A N 1
ATOM 913 C CA . LEU A 1 120 ? 13.916 1.144 10.158 1.00 59.38 120 LEU A CA 1
ATOM 914 C C . LEU A 1 120 ? 13.230 1.627 11.442 1.00 59.38 120 LEU A C 1
ATOM 916 O O . LEU A 1 120 ? 13.697 2.551 12.115 1.00 59.38 120 LEU A O 1
ATOM 920 N N . GLY A 1 121 ? 12.134 0.968 11.810 1.00 55.09 121 GLY A N 1
ATOM 921 C CA . GLY A 1 121 ? 11.318 1.337 12.952 1.00 55.09 121 GLY A CA 1
ATOM 922 C C . GLY A 1 121 ? 10.342 2.492 12.710 1.00 55.09 121 GLY A C 1
ATOM 923 O O . GLY A 1 121 ? 9.892 3.097 13.685 1.00 55.09 121 GLY A O 1
ATOM 924 N N . SER A 1 122 ? 10.013 2.801 11.453 1.00 69.00 122 SER A N 1
ATOM 925 C CA . SER A 1 122 ? 8.842 3.611 11.108 1.00 69.00 122 SER A CA 1
ATOM 926 C C . SER A 1 122 ? 7.559 2.935 11.589 1.00 69.00 122 SER A C 1
ATOM 928 O O . SER A 1 122 ? 7.462 1.708 11.666 1.00 69.00 122 SER A O 1
ATOM 930 N N . SER A 1 123 ? 6.586 3.757 11.964 1.00 68.38 123 SER A N 1
ATOM 931 C CA . SER A 1 123 ? 5.299 3.318 12.517 1.00 68.38 123 SER A CA 1
ATOM 932 C C . SER A 1 123 ? 4.222 3.162 11.448 1.00 68.38 123 SER A C 1
ATOM 934 O O . SER A 1 123 ? 3.330 2.333 11.598 1.00 68.38 123 SER A O 1
ATOM 936 N N . ASN A 1 124 ? 4.341 3.916 10.356 1.00 80.81 124 ASN A N 1
ATOM 937 C CA . ASN A 1 124 ? 3.542 3.744 9.154 1.00 80.81 124 ASN A CA 1
ATOM 938 C C . ASN A 1 124 ? 4.448 3.793 7.936 1.00 80.81 124 ASN A C 1
ATOM 940 O O . ASN A 1 124 ? 5.408 4.568 7.895 1.00 80.81 124 ASN A O 1
ATOM 944 N N . ILE A 1 125 ? 4.089 3.006 6.930 1.00 87.12 125 ILE A N 1
ATOM 945 C CA . ILE A 1 125 ? 4.675 3.110 5.604 1.00 87.12 125 ILE A CA 1
ATOM 946 C C . ILE A 1 125 ? 3.587 3.403 4.575 1.00 87.12 125 ILE A C 1
ATOM 948 O O . ILE A 1 125 ? 2.457 2.920 4.672 1.00 87.12 125 ILE A O 1
ATOM 952 N N . LEU A 1 126 ? 3.941 4.223 3.598 1.00 88.19 126 LEU A N 1
ATOM 953 C CA . LEU A 1 126 ? 3.122 4.602 2.463 1.00 88.19 126 LEU A CA 1
ATOM 954 C C . LEU A 1 126 ? 3.769 4.036 1.204 1.00 88.19 126 LEU A C 1
ATOM 956 O O . LEU A 1 126 ? 4.903 4.373 0.876 1.00 88.19 126 LEU A O 1
ATOM 960 N N . ILE A 1 127 ? 3.052 3.171 0.503 1.00 92.56 127 ILE A N 1
ATOM 961 C CA . ILE A 1 127 ? 3.511 2.531 -0.724 1.00 92.56 127 ILE A CA 1
ATOM 962 C C . ILE A 1 127 ? 2.718 3.125 -1.887 1.00 92.56 127 ILE A C 1
ATOM 964 O O . ILE A 1 127 ? 1.492 3.059 -1.888 1.00 92.56 127 ILE A O 1
ATOM 968 N N . ASN A 1 128 ? 3.418 3.675 -2.875 1.00 90.94 128 ASN A N 1
ATOM 969 C CA . ASN A 1 128 ? 2.847 4.204 -4.110 1.00 90.94 128 ASN A CA 1
ATOM 970 C C . ASN A 1 128 ? 3.471 3.495 -5.310 1.00 90.94 128 ASN A C 1
ATOM 972 O O . ASN A 1 128 ? 4.692 3.349 -5.358 1.00 90.94 128 ASN A O 1
ATOM 976 N N . TYR A 1 129 ? 2.662 3.048 -6.263 1.00 92.19 129 TYR A N 1
ATOM 977 C CA . TYR A 1 129 ? 3.134 2.425 -7.503 1.00 92.19 129 TYR A CA 1
ATOM 978 C C . TYR A 1 129 ? 2.031 2.393 -8.558 1.00 92.19 129 TYR A C 1
ATOM 980 O O . TYR A 1 129 ? 0.858 2.587 -8.246 1.00 92.19 129 TYR A O 1
ATOM 988 N N . ASP A 1 130 ? 2.415 2.089 -9.792 1.00 89.88 130 ASP A N 1
ATOM 989 C CA . ASP A 1 130 ? 1.502 1.886 -10.910 1.00 89.88 130 ASP A CA 1
ATOM 990 C C . ASP A 1 130 ? 1.488 0.410 -11.332 1.00 89.88 130 ASP A C 1
ATOM 992 O O . ASP A 1 130 ? 2.514 -0.276 -11.301 1.00 89.88 130 ASP A O 1
ATOM 996 N N . THR A 1 131 ? 0.323 -0.090 -11.745 1.00 92.19 131 THR A N 1
ATOM 997 C CA . THR A 1 131 ? 0.156 -1.444 -12.291 1.00 92.19 131 THR A CA 1
ATOM 998 C C . THR A 1 131 ? -0.835 -1.471 -13.453 1.00 92.19 131 THR A C 1
ATOM 1000 O O . THR A 1 131 ? -1.800 -0.712 -13.485 1.00 92.19 131 THR A O 1
ATOM 1003 N N . TYR A 1 132 ? -0.625 -2.385 -14.402 1.00 89.00 132 TYR A N 1
ATOM 1004 C CA . TYR A 1 132 ? -1.530 -2.628 -15.540 1.00 89.00 132 TYR A CA 1
ATOM 1005 C C . TYR A 1 132 ? -2.334 -3.924 -15.401 1.00 89.00 132 TYR A C 1
ATOM 1007 O O . TYR A 1 132 ? -3.104 -4.283 -16.285 1.00 89.00 132 TYR A O 1
ATOM 1015 N N . SER A 1 133 ? -2.120 -4.663 -14.316 1.00 89.81 133 SER A N 1
ATOM 1016 C CA . SER A 1 133 ? -2.597 -6.044 -14.181 1.00 89.81 133 SER A CA 1
ATOM 1017 C C . SER A 1 133 ? -3.960 -6.179 -13.498 1.00 89.81 133 SER A C 1
ATOM 1019 O O . SER A 1 133 ? -4.568 -7.239 -13.570 1.00 89.81 133 SER A O 1
ATOM 1021 N N . LEU A 1 134 ? -4.464 -5.105 -12.882 1.00 92.94 134 LEU A N 1
ATOM 1022 C CA . LEU A 1 134 ? -5.772 -5.093 -12.215 1.00 92.94 134 LEU A CA 1
ATOM 1023 C C . LEU A 1 134 ? -6.942 -4.834 -13.176 1.00 92.94 134 LEU A C 1
ATOM 1025 O O . LEU A 1 134 ? -8.094 -4.934 -12.765 1.00 92.94 134 LEU A O 1
ATOM 1029 N N . ILE A 1 135 ? -6.665 -4.471 -14.434 1.00 92.50 135 ILE A N 1
ATOM 1030 C CA . ILE A 1 135 ? -7.683 -4.162 -15.443 1.00 92.50 135 ILE A CA 1
ATOM 1031 C C . ILE A 1 135 ? -7.555 -5.135 -16.617 1.00 92.50 135 ILE A C 1
ATOM 1033 O O . ILE A 1 135 ? -6.549 -5.151 -17.325 1.00 92.50 135 ILE A O 1
ATOM 1037 N N . SER A 1 136 ? -8.621 -5.884 -16.881 1.00 87.94 136 SER A N 1
ATOM 1038 C CA . SER A 1 136 ? -8.795 -6.678 -18.096 1.00 87.94 136 SER A CA 1
ATOM 1039 C C . SER A 1 136 ? -9.647 -5.918 -19.113 1.00 87.94 136 SER A C 1
ATOM 1041 O O . SER A 1 136 ? -10.630 -5.266 -18.757 1.00 87.94 136 SER A O 1
ATOM 1043 N N . LYS A 1 137 ? -9.281 -5.984 -20.395 1.00 85.31 137 LYS A N 1
ATOM 1044 C CA . LYS A 1 137 ? -9.994 -5.305 -21.487 1.00 85.31 137 LYS A CA 1
ATOM 1045 C C . LYS A 1 137 ? -10.596 -6.346 -22.424 1.00 85.31 137 LYS A C 1
ATOM 1047 O O . LYS A 1 137 ? -9.850 -7.026 -23.125 1.00 85.31 137 LYS A O 1
ATOM 1052 N N . ASP A 1 138 ? -11.924 -6.415 -22.485 1.00 75.50 138 ASP A N 1
ATOM 1053 C CA . ASP A 1 138 ? -12.656 -7.252 -23.440 1.00 75.50 138 ASP A CA 1
ATOM 1054 C C . ASP A 1 138 ? -13.533 -6.377 -24.353 1.00 75.50 138 ASP A C 1
ATOM 1056 O O . ASP A 1 138 ? -14.659 -5.970 -24.044 1.00 75.50 138 ASP A O 1
ATOM 1060 N N . GLY A 1 139 ? -12.964 -5.992 -25.497 1.00 75.19 139 GLY A N 1
ATOM 1061 C CA . GLY A 1 139 ? -13.608 -5.080 -26.440 1.00 75.19 139 GLY A CA 1
ATOM 1062 C C . GLY A 1 139 ? -13.867 -3.693 -25.836 1.00 75.19 139 GLY A C 1
ATOM 1063 O O . GLY A 1 139 ? -12.932 -2.959 -25.514 1.00 75.19 139 GLY A O 1
ATOM 1064 N N . LYS A 1 140 ? -15.148 -3.300 -25.741 1.00 76.44 140 LYS A N 1
ATOM 1065 C CA . LYS A 1 140 ? -15.569 -2.007 -25.162 1.00 76.44 140 LYS A CA 1
ATOM 1066 C C . LYS A 1 140 ? -15.785 -2.061 -23.646 1.00 76.44 140 LYS A C 1
ATOM 1068 O O . LYS A 1 140 ? -15.885 -0.999 -23.041 1.00 76.44 140 LYS A O 1
ATOM 1073 N N . ILE A 1 141 ? -15.880 -3.256 -23.061 1.00 72.06 141 ILE A N 1
ATOM 1074 C CA . ILE A 1 141 ? -16.130 -3.457 -21.631 1.00 72.06 141 ILE A CA 1
ATOM 1075 C C . ILE A 1 141 ? -14.803 -3.789 -20.956 1.00 72.06 141 ILE A C 1
ATOM 1077 O O . ILE A 1 141 ? -14.032 -4.623 -21.426 1.00 72.06 141 ILE A O 1
ATOM 1081 N N . TRP A 1 142 ? -14.493 -3.056 -19.900 1.00 88.00 142 TRP A N 1
ATOM 1082 C CA . TRP A 1 142 ? -13.277 -3.188 -19.114 1.00 88.00 142 TRP A CA 1
ATOM 1083 C C . TRP A 1 142 ? -13.673 -3.692 -17.730 1.00 88.00 142 TRP A C 1
ATOM 1085 O O . TRP A 1 142 ? -14.686 -3.249 -17.185 1.00 88.00 142 TRP A O 1
ATOM 1095 N N . SER A 1 143 ? -12.885 -4.605 -17.175 1.00 82.94 143 SER A N 1
ATOM 1096 C CA . SER A 1 143 ? -13.124 -5.215 -15.868 1.00 82.94 143 SER A CA 1
ATOM 1097 C C . SER A 1 143 ? -11.953 -4.910 -14.946 1.00 82.94 143 SER A C 1
ATOM 1099 O O . SER A 1 143 ? -10.827 -5.305 -15.234 1.00 82.94 143 SER A O 1
ATOM 1101 N N . PHE A 1 144 ? -12.217 -4.208 -13.850 1.00 94.69 144 PHE A N 1
ATOM 1102 C CA . PHE A 1 144 ? -11.296 -4.067 -12.727 1.00 94.69 144 PHE A CA 1
ATOM 1103 C C . PHE A 1 144 ? -11.557 -5.193 -11.725 1.00 94.69 144 PHE A C 1
ATOM 1105 O O . PHE A 1 144 ? -12.709 -5.364 -11.327 1.00 94.69 144 PHE A O 1
ATOM 1112 N N . GLU A 1 145 ? -10.525 -5.925 -11.307 1.00 93.75 145 GLU A N 1
ATOM 1113 C CA . GLU A 1 145 ? -10.633 -7.025 -10.341 1.00 93.75 145 GLU A CA 1
ATOM 1114 C C . GLU A 1 145 ? -9.560 -6.913 -9.248 1.00 93.75 145 GLU A C 1
ATOM 1116 O O . GLU A 1 145 ? -8.388 -6.659 -9.530 1.00 93.75 145 GLU A O 1
ATOM 1121 N N . ILE A 1 146 ? -9.959 -7.110 -7.988 1.00 94.12 146 ILE A N 1
ATOM 1122 C CA . ILE A 1 146 ? -9.053 -7.104 -6.833 1.00 94.12 146 ILE A CA 1
ATOM 1123 C C . ILE A 1 146 ? -9.578 -8.002 -5.703 1.00 94.12 146 ILE A C 1
ATOM 1125 O O . ILE A 1 146 ? -10.786 -8.087 -5.484 1.00 94.12 146 ILE A O 1
ATOM 1129 N N . ASP A 1 147 ? -8.669 -8.626 -4.949 1.00 91.19 147 ASP A N 1
ATOM 1130 C CA . ASP A 1 147 ? -8.951 -9.251 -3.648 1.00 91.19 147 ASP A CA 1
ATOM 1131 C C . ASP A 1 147 ? -8.260 -8.453 -2.540 1.00 91.19 147 ASP A C 1
ATOM 1133 O O . ASP A 1 147 ? -7.038 -8.529 -2.385 1.00 91.19 147 ASP A O 1
ATOM 1137 N N . SER A 1 148 ? -9.016 -7.652 -1.787 1.00 89.44 148 SER A N 1
ATOM 1138 C CA . SER A 1 148 ? -8.449 -6.825 -0.715 1.00 89.44 148 SER A CA 1
ATOM 1139 C C . SER A 1 148 ? -8.871 -7.336 0.665 1.00 89.44 148 SER A C 1
ATOM 1141 O O . SER A 1 148 ? -10.063 -7.431 0.944 1.00 89.44 148 SER A O 1
ATOM 1143 N N . PRO A 1 149 ? -7.947 -7.584 1.611 1.00 86.69 149 PRO A N 1
ATOM 1144 C CA . PRO A 1 149 ? -8.302 -7.951 2.983 1.00 86.69 149 PRO A CA 1
ATOM 1145 C C . PRO A 1 149 ? -8.861 -6.775 3.806 1.00 86.69 149 PRO A C 1
ATOM 1147 O O . PRO A 1 149 ? -9.280 -6.976 4.947 1.00 86.69 149 PRO A O 1
ATOM 1150 N N . VAL A 1 150 ? -8.847 -5.554 3.262 1.00 84.25 150 VAL A N 1
ATOM 1151 C CA . VAL A 1 150 ? -9.294 -4.311 3.913 1.00 84.25 150 VAL A CA 1
ATOM 1152 C C . VAL A 1 150 ? -10.299 -3.570 3.037 1.00 84.25 150 VAL A C 1
ATOM 1154 O O . VAL A 1 150 ? -10.379 -3.839 1.842 1.00 84.25 150 VAL A O 1
ATOM 1157 N N . GLU A 1 151 ? -11.069 -2.656 3.624 1.00 89.06 151 GLU A N 1
ATOM 1158 C CA . GLU A 1 151 ? -11.898 -1.717 2.859 1.00 89.06 151 GLU A CA 1
ATOM 1159 C C . GLU A 1 151 ? -11.005 -0.818 1.995 1.00 89.06 151 GLU A C 1
ATOM 1161 O O . GLU A 1 151 ? -9.881 -0.491 2.386 1.00 89.06 151 GLU A O 1
ATOM 1166 N N . PHE A 1 152 ? -11.481 -0.439 0.812 1.00 92.00 152 PHE A N 1
ATOM 1167 C CA . PHE A 1 152 ? -10.661 0.286 -0.156 1.00 92.00 152 PHE A CA 1
ATOM 1168 C C . PHE A 1 152 ? -11.486 1.223 -1.030 1.00 92.00 152 PHE A C 1
ATOM 1170 O O . PHE A 1 152 ? -12.663 0.973 -1.295 1.00 92.00 152 PHE A O 1
ATOM 1177 N N . ASN A 1 153 ? -10.855 2.299 -1.495 1.00 93.50 153 ASN A N 1
ATOM 1178 C CA . ASN A 1 153 ? -11.461 3.227 -2.437 1.00 93.50 153 ASN A CA 1
ATOM 1179 C C . ASN A 1 153 ? -11.027 2.916 -3.865 1.00 93.50 153 ASN A C 1
ATOM 1181 O O . ASN A 1 153 ? -9.858 2.653 -4.137 1.00 93.50 153 ASN A O 1
ATOM 1185 N N . VAL A 1 154 ? -11.969 3.046 -4.790 1.00 95.69 154 VAL A N 1
ATOM 1186 C CA . VAL A 1 154 ? -11.743 2.976 -6.230 1.00 95.69 154 VAL A CA 1
ATOM 1187 C C . VAL A 1 154 ? -12.197 4.287 -6.853 1.00 95.69 154 VAL A C 1
ATOM 1189 O O . VAL A 1 154 ? -13.369 4.649 -6.769 1.00 95.69 154 VAL A O 1
ATOM 1192 N N . ILE A 1 155 ? -11.275 5.013 -7.477 1.00 94.00 155 ILE A N 1
ATOM 1193 C CA . ILE A 1 155 ? -11.559 6.227 -8.242 1.00 94.00 155 ILE A CA 1
ATOM 1194 C C . ILE A 1 155 ? -11.574 5.850 -9.717 1.00 94.00 155 ILE A C 1
ATOM 1196 O O . ILE A 1 155 ? -10.548 5.504 -10.303 1.00 94.00 155 ILE A O 1
ATOM 1200 N N . MET A 1 156 ? -12.757 5.917 -10.315 1.00 92.31 156 MET A N 1
ATOM 1201 C CA . MET A 1 156 ? -12.990 5.488 -11.686 1.00 92.31 156 MET A CA 1
ATOM 1202 C C . MET A 1 156 ? -12.343 6.440 -12.709 1.00 92.31 156 MET A C 1
ATOM 1204 O O . MET A 1 156 ? -12.139 7.632 -12.430 1.00 92.31 156 MET A O 1
ATOM 1208 N N . PRO A 1 157 ? -12.069 5.963 -13.940 1.00 90.50 157 PRO A N 1
ATOM 1209 C CA . PRO A 1 157 ? -11.632 6.833 -15.019 1.00 90.50 157 PRO A CA 1
ATOM 1210 C C . PRO A 1 157 ? -12.684 7.901 -15.326 1.00 90.50 157 PRO A C 1
ATOM 1212 O O . PRO A 1 157 ? -13.889 7.682 -15.173 1.00 90.50 157 PRO A O 1
ATOM 1215 N N . GLN A 1 158 ? -12.238 9.055 -15.811 1.00 82.25 158 GLN A N 1
ATOM 1216 C CA . GLN A 1 158 ? -13.154 10.087 -16.286 1.00 82.25 158 GLN A CA 1
ATOM 1217 C C . GLN A 1 158 ? -13.999 9.561 -17.457 1.00 82.25 158 GLN A C 1
ATOM 1219 O O . GLN A 1 158 ? -13.508 8.786 -18.278 1.00 82.25 158 GLN A O 1
ATOM 1224 N N . ASN A 1 159 ? -15.259 9.997 -17.532 1.00 77.56 159 ASN A N 1
ATOM 1225 C CA . ASN A 1 159 ? -16.236 9.554 -18.534 1.00 77.56 159 ASN A CA 1
ATOM 1226 C C . ASN A 1 159 ? -16.479 8.035 -18.533 1.00 77.56 159 ASN A C 1
ATOM 1228 O O . ASN A 1 159 ? -16.819 7.465 -19.564 1.00 77.56 159 ASN A O 1
ATOM 1232 N N . SER A 1 160 ? -16.294 7.354 -17.403 1.00 82.06 160 SER A N 1
ATOM 1233 C CA . SER A 1 160 ? -16.636 5.936 -17.289 1.00 82.06 160 SER A CA 1
ATOM 1234 C C . SER A 1 160 ? -18.109 5.740 -16.924 1.00 82.06 160 SER A C 1
ATOM 1236 O O . SER A 1 160 ? -18.685 6.496 -16.143 1.00 82.06 160 SER A O 1
ATOM 1238 N N . VAL A 1 161 ? -18.717 4.700 -17.493 1.00 77.81 161 VAL A N 1
ATOM 1239 C CA . VAL A 1 161 ? -20.059 4.223 -17.152 1.00 77.81 161 VAL A CA 1
ATOM 1240 C C . VAL A 1 161 ? -19.920 2.823 -16.575 1.00 77.81 161 VAL A C 1
ATOM 1242 O O . VAL A 1 161 ? -19.465 1.909 -17.262 1.00 77.81 161 VAL A O 1
ATOM 1245 N N . ILE A 1 162 ? -20.302 2.664 -15.309 1.00 79.50 162 ILE A N 1
ATOM 1246 C CA . ILE A 1 162 ? -20.293 1.375 -14.611 1.00 79.50 162 ILE A CA 1
ATOM 1247 C C . ILE A 1 162 ? -21.502 0.570 -15.082 1.00 79.50 162 ILE A C 1
ATOM 1249 O O . ILE A 1 162 ? -22.632 1.052 -15.021 1.00 79.50 162 ILE A O 1
ATOM 1253 N N . VAL A 1 163 ? -21.265 -0.653 -15.552 1.00 68.62 163 VAL A N 1
ATOM 1254 C CA . VAL A 1 163 ? -22.310 -1.556 -16.060 1.00 68.62 163 VAL A CA 1
ATOM 1255 C C . VAL A 1 163 ? -22.568 -2.747 -15.142 1.00 68.62 163 VAL A C 1
ATOM 1257 O O . VAL A 1 163 ? -23.637 -3.349 -15.221 1.00 68.62 163 VAL A O 1
ATOM 1260 N N . GLY A 1 164 ? -21.644 -3.065 -14.236 1.00 61.84 164 GLY A N 1
ATOM 1261 C CA . GLY A 1 164 ? -21.830 -4.137 -13.264 1.00 61.84 164 GLY A CA 1
ATOM 1262 C C . GLY A 1 164 ? -20.773 -4.132 -12.168 1.00 61.84 164 GLY A C 1
ATOM 1263 O O . GLY A 1 164 ? -19.653 -3.669 -12.372 1.00 61.84 164 GLY A O 1
ATOM 1264 N N . MET A 1 165 ? -21.135 -4.658 -11.000 1.00 75.06 165 MET A N 1
ATOM 1265 C CA . MET A 1 165 ? -20.236 -4.836 -9.860 1.00 75.06 165 MET A CA 1
ATOM 1266 C C . MET A 1 165 ? -20.538 -6.166 -9.167 1.00 75.06 165 MET A C 1
ATOM 1268 O O . MET A 1 165 ? -21.706 -6.544 -9.058 1.00 75.06 165 MET A O 1
ATOM 1272 N N . SER A 1 166 ? -19.516 -6.870 -8.680 1.00 68.19 166 SER A N 1
ATOM 1273 C CA . SER A 1 166 ? -19.702 -8.136 -7.949 1.00 68.19 166 SER A CA 1
ATOM 1274 C C . SER A 1 166 ? -20.055 -7.947 -6.469 1.00 68.19 166 SER A C 1
ATOM 1276 O O . SER A 1 166 ? -20.587 -8.867 -5.843 1.00 68.19 166 SER A O 1
ATOM 1278 N N . THR A 1 167 ? -19.799 -6.759 -5.912 1.00 70.50 167 THR A N 1
ATOM 1279 C CA . THR A 1 167 ? -20.119 -6.397 -4.525 1.00 70.50 167 THR A CA 1
ATOM 1280 C C . THR A 1 167 ? -20.756 -5.011 -4.441 1.00 70.50 167 THR A C 1
ATOM 1282 O O . THR A 1 167 ? -20.561 -4.165 -5.316 1.00 70.50 167 THR A O 1
ATOM 1285 N N . PHE A 1 168 ? -21.539 -4.781 -3.386 1.00 70.56 168 PHE A N 1
ATOM 1286 C CA . PHE A 1 168 ? -22.194 -3.498 -3.153 1.00 70.56 168 PHE A CA 1
ATOM 1287 C C . PHE A 1 168 ? -21.226 -2.512 -2.484 1.00 70.56 168 PHE A C 1
ATOM 1289 O O . PHE A 1 168 ? -20.571 -2.883 -1.507 1.00 70.56 168 PHE A O 1
ATOM 1296 N N . PRO A 1 169 ? -21.153 -1.258 -2.960 1.00 74.88 169 PRO A N 1
ATOM 1297 C CA . PRO A 1 169 ? -20.320 -0.242 -2.334 1.00 74.88 169 PRO A CA 1
ATOM 1298 C C . PRO A 1 169 ? -20.862 0.160 -0.959 1.00 74.88 169 PRO A C 1
ATOM 1300 O O . PRO A 1 169 ? -22.074 0.259 -0.759 1.00 74.88 169 PRO A O 1
ATOM 1303 N N . ILE A 1 170 ? -19.948 0.410 -0.020 1.00 71.75 170 ILE A N 1
ATOM 1304 C CA . ILE A 1 170 ? -20.248 1.006 1.288 1.00 71.75 170 ILE A CA 1
ATOM 1305 C C . ILE A 1 170 ? -20.656 2.468 1.094 1.00 71.75 170 ILE A C 1
ATOM 1307 O O . ILE A 1 170 ? -21.604 2.934 1.724 1.00 71.75 170 ILE A O 1
ATOM 1311 N N . ASP A 1 171 ? -19.942 3.177 0.218 1.00 75.75 171 ASP A N 1
ATOM 1312 C CA . ASP A 1 171 ? -20.209 4.572 -0.114 1.00 75.75 171 ASP A CA 1
ATOM 1313 C C . ASP A 1 171 ? -19.850 4.868 -1.576 1.00 75.75 171 ASP A C 1
ATOM 1315 O O . ASP A 1 171 ? -19.006 4.198 -2.175 1.00 75.75 171 ASP A O 1
ATOM 1319 N N . MET A 1 172 ? -20.492 5.878 -2.156 1.00 73.88 172 MET A N 1
ATOM 1320 C CA . MET A 1 172 ? -20.171 6.387 -3.487 1.00 73.88 172 MET A CA 1
ATOM 1321 C C . MET A 1 172 ? -20.235 7.908 -3.484 1.00 73.88 172 MET A C 1
ATOM 1323 O O . MET A 1 172 ? -21.267 8.497 -3.172 1.00 73.88 172 MET A O 1
ATOM 1327 N N . ASN A 1 173 ? -19.140 8.534 -3.897 1.00 77.06 173 ASN A N 1
ATOM 1328 C CA . ASN A 1 173 ? -18.978 9.979 -3.944 1.00 77.06 173 ASN A CA 1
ATOM 1329 C C . ASN A 1 173 ? -18.480 10.425 -5.322 1.00 77.06 173 ASN A C 1
ATOM 1331 O O . ASN A 1 173 ? -18.012 9.627 -6.132 1.00 77.06 173 ASN A O 1
ATOM 1335 N N . MET A 1 174 ? -18.559 11.726 -5.590 1.00 71.00 174 MET A N 1
ATOM 1336 C CA . MET A 1 174 ? -17.849 12.336 -6.712 1.00 71.00 174 MET A CA 1
ATOM 1337 C C . MET A 1 174 ? -16.618 13.071 -6.195 1.00 71.00 174 MET A C 1
ATOM 1339 O O . MET A 1 174 ? -16.731 13.959 -5.351 1.00 71.00 174 MET A O 1
ATOM 1343 N N . TYR A 1 175 ? -15.455 12.738 -6.745 1.00 63.78 175 TYR A N 1
ATOM 1344 C CA . TYR A 1 175 ? -14.197 13.428 -6.496 1.00 63.78 175 TYR A CA 1
ATOM 1345 C C . TYR A 1 175 ? -13.647 13.948 -7.826 1.00 63.78 175 TYR A C 1
ATOM 1347 O O . TYR A 1 175 ? -13.308 13.159 -8.703 1.00 63.78 175 TYR A O 1
ATOM 1355 N N . SER A 1 176 ? -13.561 15.273 -7.990 1.00 65.12 176 SER A N 1
ATOM 1356 C CA . SER A 1 176 ? -13.013 15.918 -9.201 1.00 65.12 176 SER A CA 1
ATOM 1357 C C . SER A 1 176 ? -13.620 15.390 -10.516 1.00 65.12 176 SER A C 1
ATOM 1359 O O . SER A 1 176 ? -12.895 14.972 -11.417 1.00 65.12 176 SER A O 1
ATOM 1361 N N . ASP A 1 177 ? -14.955 15.351 -10.600 1.00 74.12 177 ASP A N 1
ATOM 1362 C CA . ASP A 1 177 ? -15.727 14.826 -11.744 1.00 74.12 177 ASP A CA 1
ATOM 1363 C C . ASP A 1 177 ? -15.500 13.336 -12.075 1.00 74.12 177 ASP A C 1
ATOM 1365 O O . ASP A 1 177 ? -15.852 12.862 -13.157 1.00 74.12 177 ASP A O 1
ATOM 1369 N N . ARG A 1 178 ? -14.950 12.571 -11.126 1.00 79.88 178 ARG A N 1
ATOM 1370 C CA . ARG A 1 178 ? -14.804 11.113 -11.194 1.00 79.88 178 ARG A CA 1
ATOM 1371 C C . ARG A 1 178 ? -15.608 10.442 -10.092 1.00 79.88 178 ARG A C 1
ATOM 1373 O O . ARG A 1 178 ? -15.734 10.974 -8.988 1.00 79.88 178 ARG A O 1
ATOM 1380 N N . THR A 1 179 ? -16.130 9.259 -10.385 1.00 80.38 179 THR A N 1
ATOM 1381 C CA . THR A 1 179 ? -16.828 8.435 -9.395 1.00 80.38 179 THR A CA 1
ATOM 1382 C C . THR A 1 179 ? -15.804 7.806 -8.459 1.00 80.38 179 THR A C 1
ATOM 1384 O O . THR A 1 179 ? -14.939 7.058 -8.905 1.00 80.38 179 THR A O 1
ATOM 1387 N N . GLN A 1 180 ? -15.902 8.113 -7.171 1.00 88.38 180 GLN A N 1
ATOM 1388 C CA . GLN A 1 180 ? -15.172 7.451 -6.097 1.00 88.38 180 GLN A CA 1
ATOM 1389 C C . GLN A 1 180 ? -16.107 6.452 -5.417 1.00 88.38 180 GLN A C 1
ATOM 1391 O O . GLN A 1 180 ? -17.231 6.793 -5.057 1.00 88.38 180 GLN A O 1
ATOM 1396 N N . ILE A 1 181 ? -15.643 5.226 -5.232 1.00 85.38 181 ILE A N 1
ATOM 1397 C CA . ILE A 1 181 ? -16.429 4.112 -4.711 1.00 85.38 181 ILE A CA 1
ATOM 1398 C C . ILE A 1 181 ? -15.668 3.520 -3.532 1.00 85.38 181 ILE A C 1
ATOM 1400 O O . ILE A 1 181 ? -14.544 3.061 -3.708 1.00 85.38 181 ILE A O 1
ATOM 1404 N N . LEU A 1 182 ? -16.271 3.509 -2.348 1.00 88.50 182 LEU A N 1
ATOM 1405 C CA . LEU A 1 182 ? -15.741 2.805 -1.184 1.00 88.50 182 LEU A CA 1
ATOM 1406 C C . LEU A 1 182 ? -16.313 1.387 -1.164 1.00 88.50 182 LEU A C 1
ATOM 1408 O O . LEU A 1 182 ? -17.533 1.209 -1.126 1.00 88.50 182 LEU A O 1
ATOM 1412 N N . LEU A 1 183 ? -15.446 0.379 -1.177 1.00 83.69 183 LEU A N 1
ATOM 1413 C CA . LEU A 1 183 ? -15.817 -1.034 -1.228 1.00 83.69 183 LEU A CA 1
ATOM 1414 C C . LEU A 1 183 ? -15.414 -1.776 0.052 1.00 83.69 183 LEU A C 1
ATOM 1416 O O . LEU A 1 183 ? -14.402 -1.437 0.673 1.00 83.69 183 LEU A O 1
ATOM 1420 N N . PRO A 1 184 ? -16.200 -2.793 0.457 1.00 82.06 184 PRO A N 1
ATOM 1421 C CA . PRO A 1 184 ? -15.850 -3.646 1.584 1.00 82.06 184 PRO A CA 1
ATOM 1422 C C . PRO A 1 184 ? -14.652 -4.539 1.251 1.00 82.06 184 PRO A C 1
ATOM 1424 O O . PRO A 1 184 ? -14.328 -4.753 0.084 1.00 82.06 184 PRO A O 1
ATOM 1427 N N . SER A 1 185 ? -14.028 -5.115 2.280 1.00 87.25 185 SER A N 1
ATOM 1428 C CA . SER A 1 185 ? -12.998 -6.135 2.078 1.00 87.25 185 SER A CA 1
ATOM 1429 C C . SER A 1 185 ? -13.546 -7.392 1.387 1.00 87.25 185 SER A C 1
ATOM 1431 O O . SER A 1 185 ? -14.697 -7.794 1.578 1.00 87.25 185 SER A O 1
ATOM 1433 N N . GLY A 1 186 ? -12.685 -8.036 0.608 1.00 84.81 186 GLY A N 1
ATOM 1434 C CA . GLY A 1 186 ? -12.928 -9.242 -0.170 1.00 84.81 186 GLY A CA 1
ATOM 1435 C C . GLY A 1 186 ? -12.700 -9.027 -1.666 1.00 84.81 186 GLY A C 1
ATOM 1436 O O . GLY A 1 186 ? -12.208 -7.986 -2.103 1.00 84.81 186 GLY A O 1
ATOM 1437 N N . MET A 1 187 ? -13.098 -10.035 -2.442 1.00 84.56 187 MET A N 1
ATOM 1438 C CA . MET A 1 187 ? -13.108 -9.983 -3.902 1.00 84.56 187 MET A CA 1
ATOM 1439 C C . MET A 1 187 ? -14.090 -8.916 -4.392 1.00 84.56 187 MET A C 1
ATOM 1441 O O . MET A 1 187 ? -15.275 -8.955 -4.045 1.00 84.56 187 MET A O 1
ATOM 1445 N N . ALA A 1 188 ? -13.624 -8.027 -5.261 1.00 87.56 188 ALA A N 1
ATOM 1446 C CA . ALA A 1 188 ? -14.460 -7.080 -5.976 1.00 87.56 188 ALA A CA 1
ATOM 1447 C C . ALA A 1 188 ? -14.114 -7.073 -7.463 1.00 87.56 188 ALA A C 1
ATOM 1449 O O . ALA A 1 188 ? -12.951 -7.103 -7.853 1.00 87.56 188 ALA A O 1
ATOM 1450 N N . GLU A 1 189 ? -15.156 -6.982 -8.276 1.00 89.88 189 GLU A N 1
ATOM 1451 C CA . GLU A 1 189 ? -15.087 -6.817 -9.718 1.00 89.88 189 GLU A CA 1
ATOM 1452 C C . GLU A 1 189 ? -15.971 -5.627 -10.087 1.00 89.88 189 GLU A C 1
ATOM 1454 O O . GLU A 1 189 ? -17.115 -5.547 -9.629 1.00 89.88 189 GLU A O 1
ATOM 1459 N N . ILE A 1 190 ? -15.453 -4.707 -10.899 1.00 85.62 190 ILE A N 1
ATOM 1460 C CA . ILE A 1 190 ? -16.201 -3.582 -11.464 1.00 85.62 190 ILE A CA 1
ATOM 1461 C C . ILE A 1 190 ? -16.050 -3.634 -12.976 1.00 85.62 190 ILE A C 1
ATOM 1463 O O . ILE A 1 190 ? -14.951 -3.497 -13.506 1.00 85.62 190 ILE A O 1
ATOM 1467 N N . THR A 1 191 ? -17.170 -3.773 -13.671 1.00 74.31 191 THR A N 1
ATOM 1468 C CA . THR A 1 191 ? -17.233 -3.722 -15.130 1.00 74.31 191 THR A CA 1
ATOM 1469 C C . THR A 1 191 ? -17.735 -2.358 -15.576 1.00 74.31 191 THR A C 1
ATOM 1471 O O . THR A 1 191 ? -18.725 -1.834 -15.055 1.00 74.31 191 THR A O 1
ATOM 1474 N N . TYR A 1 192 ? -17.043 -1.752 -16.534 1.00 82.94 192 TYR A N 1
ATOM 1475 C CA . TYR A 1 192 ? -17.340 -0.409 -17.020 1.00 82.94 192 TYR A CA 1
ATOM 1476 C C . TYR A 1 192 ? -16.947 -0.239 -18.489 1.00 82.94 192 TYR A C 1
ATOM 1478 O O . TYR A 1 192 ? -16.203 -1.038 -19.047 1.00 82.94 192 TYR A O 1
ATOM 1486 N N . PHE A 1 193 ? -17.427 0.820 -19.130 1.00 80.19 193 PHE A N 1
ATOM 1487 C CA . PHE A 1 193 ? -16.899 1.279 -20.416 1.00 80.19 193 PHE A CA 1
ATOM 1488 C C . PHE A 1 193 ? -16.610 2.777 -20.363 1.00 80.19 193 PHE A C 1
ATOM 1490 O O . PHE A 1 193 ? -17.170 3.500 -19.540 1.00 80.19 193 PHE A O 1
ATOM 1497 N N . LEU A 1 194 ? -15.735 3.257 -21.244 1.00 79.75 194 LEU A N 1
ATOM 1498 C CA . LEU A 1 194 ? -15.455 4.685 -21.390 1.00 79.75 194 LEU A CA 1
ATOM 1499 C C . LEU A 1 194 ? -16.431 5.285 -22.409 1.00 79.75 194 LEU A C 1
ATOM 1501 O O . LEU A 1 194 ? -16.432 4.901 -23.581 1.00 79.75 194 LEU A O 1
ATOM 1505 N N . ALA A 1 195 ? -17.276 6.215 -21.972 1.00 67.25 195 ALA A N 1
ATOM 1506 C CA . ALA A 1 195 ? -18.101 7.024 -22.852 1.00 67.25 195 ALA A CA 1
ATOM 1507 C C . ALA A 1 195 ? -17.204 8.021 -23.600 1.00 67.25 195 ALA A C 1
ATOM 1509 O O . ALA A 1 195 ? -16.437 8.777 -22.999 1.00 67.25 195 ALA A O 1
ATOM 1510 N N . VAL A 1 196 ? -17.282 8.020 -24.931 1.00 56.47 196 VAL A N 1
ATOM 1511 C CA . VAL A 1 196 ? -16.605 9.030 -25.749 1.00 56.47 196 VAL A CA 1
ATOM 1512 C C . VAL A 1 196 ? -17.274 10.371 -25.464 1.00 56.47 196 VAL A C 1
ATOM 1514 O O . VAL A 1 196 ? -18.478 10.513 -25.656 1.00 56.47 196 VAL A O 1
ATOM 1517 N N . ALA A 1 197 ? -16.500 11.353 -25.003 1.00 44.28 197 ALA A N 1
ATOM 1518 C CA . ALA A 1 197 ? -16.975 12.723 -24.907 1.00 44.28 197 ALA A CA 1
ATOM 1519 C C . ALA A 1 197 ? -17.319 13.220 -26.319 1.00 44.28 197 ALA A C 1
ATOM 1521 O O . ALA A 1 197 ? -16.442 13.300 -27.182 1.00 44.28 197 ALA A O 1
ATOM 1522 N N . GLU A 1 198 ? -18.577 13.587 -26.557 1.00 36.34 198 GLU A N 1
ATOM 1523 C CA . GLU A 1 198 ? -19.010 14.333 -27.743 1.00 36.34 198 GLU A CA 1
ATOM 1524 C C . GLU A 1 198 ? -18.481 15.780 -27.683 1.00 36.34 198 GLU A C 1
ATOM 1526 O O . GLU A 1 198 ? -19.219 16.753 -27.626 1.00 36.34 198 GLU A O 1
ATOM 1531 N N . SER A 1 199 ? -17.162 15.937 -27.660 1.00 35.09 199 SER A N 1
ATOM 1532 C CA . SER A 1 199 ? -16.467 17.215 -27.817 1.00 35.09 199 SER A CA 1
ATOM 1533 C C . SER A 1 199 ? -15.234 16.995 -28.685 1.00 35.09 199 SER A C 1
ATOM 1535 O O . SER A 1 199 ? -14.097 17.300 -28.332 1.00 35.09 199 SER A O 1
ATOM 1537 N N . SER A 1 200 ? -15.461 16.383 -29.838 1.00 31.17 200 SER A N 1
ATOM 1538 C CA . SER A 1 200 ? -14.543 16.377 -30.975 1.00 31.17 200 SER A CA 1
ATOM 1539 C C . SER A 1 200 ? -15.368 16.323 -32.258 1.00 31.17 200 SER A C 1
ATOM 1541 O O . SER A 1 200 ? -15.093 15.543 -33.163 1.00 31.17 200 SER A O 1
ATOM 1543 N N . GLN A 1 201 ? -16.416 17.149 -32.343 1.00 32.50 201 GLN A N 1
ATOM 1544 C CA . GLN A 1 201 ? -16.880 17.572 -33.656 1.00 32.50 201 GLN A CA 1
ATOM 1545 C C . GLN A 1 201 ? -15.857 18.580 -34.165 1.00 32.50 201 GLN A C 1
ATOM 1547 O O . GLN A 1 201 ? -15.803 19.732 -33.740 1.00 32.50 201 GLN A O 1
ATOM 1552 N N . VAL A 1 202 ? -14.989 18.084 -35.040 1.00 28.39 202 VAL A N 1
ATOM 1553 C CA . VAL A 1 202 ? -14.203 18.903 -35.952 1.00 28.39 202 VAL A CA 1
ATOM 1554 C C . VAL A 1 202 ? -15.194 19.798 -36.695 1.00 28.39 202 VAL A C 1
ATOM 1556 O O . VAL A 1 202 ? -15.947 19.323 -37.542 1.00 28.39 202 VAL A O 1
ATOM 1559 N N . LEU A 1 203 ? -15.214 21.087 -36.355 1.00 29.81 203 LEU A N 1
ATOM 1560 C CA . LEU A 1 203 ? -15.761 22.121 -37.226 1.00 29.81 203 LEU A CA 1
ATOM 1561 C C . LEU A 1 203 ? -14.933 22.083 -38.515 1.00 29.81 203 LEU A C 1
ATOM 1563 O O . LEU A 1 203 ? -13.798 22.554 -38.551 1.00 29.81 203 LEU A O 1
ATOM 1567 N N . SER A 1 204 ? -15.478 21.442 -39.547 1.00 24.62 204 SER A N 1
ATOM 1568 C CA . SER A 1 204 ? -14.986 21.590 -40.914 1.00 24.62 204 SER A CA 1
ATOM 1569 C C . SER A 1 204 ? -15.575 22.880 -41.495 1.00 24.62 204 SER A C 1
ATOM 1571 O O . SER A 1 204 ? -16.719 23.211 -41.169 1.00 24.62 204 SER A O 1
ATOM 1573 N N . PRO A 1 205 ? -14.792 23.651 -42.265 1.00 30.86 205 PRO A N 1
ATOM 1574 C CA . PRO A 1 205 ? -15.060 25.057 -42.494 1.00 30.86 205 PRO A CA 1
ATOM 1575 C C . PRO A 1 205 ? -16.232 25.281 -43.445 1.00 30.86 205 PRO A C 1
ATOM 1577 O O . PRO A 1 205 ? -16.460 24.549 -44.404 1.00 30.86 205 PRO A O 1
ATOM 1580 N N . GLU A 1 206 ? -16.941 26.351 -43.123 1.00 27.30 206 GLU A N 1
ATOM 1581 C CA . GLU A 1 206 ? -18.001 26.998 -43.875 1.00 27.30 206 GLU A CA 1
ATOM 1582 C C . GLU A 1 206 ? -17.559 27.266 -45.326 1.00 27.30 206 GLU A C 1
ATOM 1584 O O . GLU A 1 206 ? -16.584 27.982 -45.564 1.00 27.30 206 GLU A O 1
ATOM 1589 N N . GLU A 1 207 ? -18.296 26.721 -46.298 1.00 26.30 207 GLU A N 1
ATOM 1590 C CA . GLU A 1 207 ? -18.347 27.275 -47.648 1.00 26.30 207 GLU A CA 1
ATOM 1591 C C . GLU A 1 207 ? -19.766 27.729 -47.988 1.00 26.30 207 GLU A C 1
ATOM 1593 O O . GLU A 1 207 ? -20.783 27.129 -47.637 1.00 26.30 207 GLU A O 1
ATOM 1598 N N . THR A 1 208 ? -19.758 28.880 -48.638 1.00 24.28 208 THR A N 1
ATOM 1599 C CA . THR A 1 208 ? -20.803 29.877 -48.782 1.00 24.28 208 THR A CA 1
ATOM 1600 C C . THR A 1 208 ? -21.930 29.452 -49.729 1.00 24.28 208 THR A C 1
ATOM 1602 O O . THR A 1 208 ? -21.753 28.683 -50.669 1.00 24.28 208 THR A O 1
ATOM 1605 N N . SER A 1 209 ? -23.092 30.038 -49.458 1.00 26.25 209 SER A N 1
ATOM 1606 C CA . SER A 1 209 ? -24.381 29.998 -50.153 1.00 26.25 209 SER A CA 1
ATOM 1607 C C . SER A 1 209 ? -24.399 29.882 -51.685 1.00 26.25 209 SER A C 1
ATOM 1609 O O . SER A 1 209 ? -23.704 30.613 -52.383 1.00 26.25 209 SER A O 1
ATOM 1611 N N . VAL A 1 210 ? -25.390 29.129 -52.193 1.00 23.94 210 VAL A N 1
ATOM 1612 C CA . VAL A 1 210 ? -26.224 29.529 -53.347 1.00 23.94 210 VAL A CA 1
ATOM 1613 C C . VAL A 1 210 ? -27.660 29.006 -53.162 1.00 23.94 210 VAL A C 1
ATOM 1615 O O . VAL A 1 210 ? -27.886 27.831 -52.889 1.00 23.94 210 VAL A O 1
ATOM 1618 N N . THR A 1 211 ? -28.633 29.901 -53.314 1.00 28.66 211 THR A N 1
ATOM 1619 C CA . THR A 1 211 ? -30.087 29.680 -53.327 1.00 28.66 211 THR A CA 1
ATOM 1620 C C . THR A 1 211 ? -30.604 29.264 -54.714 1.00 28.66 211 THR A C 1
ATOM 1622 O O . THR A 1 211 ? -30.201 29.881 -55.701 1.00 28.66 211 THR A O 1
ATOM 1625 N N . LYS A 1 212 ? -31.552 28.305 -54.788 1.00 24.95 212 LYS A N 1
ATOM 1626 C CA . LYS A 1 212 ? -32.751 28.339 -55.672 1.00 24.95 212 LYS A CA 1
ATOM 1627 C C . LYS A 1 212 ? -33.687 27.112 -55.550 1.00 24.95 212 LYS A C 1
ATOM 1629 O O . LYS A 1 212 ? -33.263 25.993 -55.803 1.00 24.95 212 LYS A O 1
ATOM 1634 N N . ASP A 1 213 ? -34.940 27.413 -55.202 1.00 23.47 213 ASP A N 1
ATOM 1635 C CA . ASP A 1 213 ? -36.255 26.993 -55.736 1.00 23.47 213 ASP A CA 1
ATOM 1636 C C . ASP A 1 213 ? -36.648 25.523 -56.056 1.00 23.47 213 ASP A C 1
ATOM 1638 O O . ASP A 1 213 ? -36.056 24.846 -56.889 1.00 23.47 213 ASP A O 1
ATOM 1642 N N . ASP A 1 214 ? -37.810 25.178 -55.470 1.00 25.36 214 ASP A N 1
ATOM 1643 C CA . ASP A 1 214 ? -39.021 24.507 -55.997 1.00 25.36 214 ASP A CA 1
ATOM 1644 C C . ASP A 1 214 ? -39.157 22.978 -56.259 1.00 25.36 214 ASP A C 1
ATOM 1646 O O . ASP A 1 214 ? -38.618 22.400 -57.195 1.00 25.36 214 ASP A O 1
ATOM 1650 N N . ASN A 1 215 ? -40.090 22.402 -55.473 1.00 27.08 215 ASN A N 1
ATOM 1651 C CA . ASN A 1 215 ? -41.200 21.465 -55.768 1.00 27.08 215 ASN A CA 1
ATOM 1652 C C . ASN A 1 215 ? -41.025 20.112 -56.507 1.00 27.08 215 ASN A C 1
ATOM 1654 O O . ASN A 1 215 ? -40.838 20.044 -57.715 1.00 27.08 215 ASN A O 1
ATOM 1658 N N . SER A 1 216 ? -41.412 19.033 -55.802 1.00 26.14 216 SER A N 1
ATOM 1659 C CA . SER A 1 216 ? -42.328 17.940 -56.240 1.00 26.14 216 SER A CA 1
ATOM 1660 C C . SER A 1 216 ? -42.719 17.139 -54.974 1.00 26.14 216 SER A C 1
ATOM 1662 O O . SER A 1 216 ? -41.840 16.775 -54.206 1.00 26.14 216 SER A O 1
ATOM 1664 N N . MET A 1 217 ? -43.954 16.976 -54.478 1.00 24.61 217 MET A N 1
ATOM 1665 C CA . MET A 1 217 ? -45.310 16.655 -54.963 1.00 24.61 217 MET A CA 1
ATOM 1666 C C . MET A 1 217 ? -45.538 15.224 -55.517 1.00 24.61 217 MET A C 1
ATOM 1668 O O . MET A 1 217 ? -45.190 14.946 -56.658 1.00 24.61 217 MET A O 1
ATOM 1672 N N . ILE A 1 218 ? -46.299 14.438 -54.717 1.00 26.31 218 ILE A N 1
ATOM 1673 C CA . ILE A 1 218 ? -47.240 13.320 -55.040 1.00 26.31 218 ILE A CA 1
ATOM 1674 C C . ILE A 1 218 ? -46.583 11.927 -55.227 1.00 26.31 218 ILE A C 1
ATOM 1676 O O . ILE A 1 218 ? -45.610 11.808 -55.954 1.00 26.31 218 ILE A O 1
ATOM 1680 N N . TYR A 1 219 ? -46.980 10.822 -54.560 1.00 30.09 219 TYR A N 1
ATOM 1681 C CA . TYR A 1 219 ? -48.293 10.177 -54.266 1.00 30.09 219 TYR A CA 1
ATOM 1682 C C . TYR A 1 219 ? -48.408 9.765 -52.769 1.00 30.09 219 TYR A C 1
ATOM 1684 O O . TYR A 1 219 ? -47.410 9.352 -52.195 1.00 30.09 219 TYR A O 1
ATOM 1692 N N . VAL A 1 220 ? -49.492 9.940 -51.989 1.00 33.50 220 VAL A N 1
ATOM 1693 C CA . VAL A 1 220 ? -50.906 9.467 -52.036 1.00 33.50 220 VAL A CA 1
ATOM 1694 C C . VAL A 1 220 ? -51.077 7.938 -52.081 1.00 33.50 220 VAL A C 1
ATOM 1696 O O . VAL A 1 220 ? -50.977 7.360 -53.156 1.00 33.50 220 VAL A O 1
ATOM 1699 N N . ALA A 1 221 ? -51.444 7.307 -50.950 1.00 27.17 221 ALA A N 1
ATOM 1700 C CA . ALA A 1 221 ? -52.757 6.651 -50.746 1.00 27.17 221 ALA A CA 1
ATOM 1701 C C . ALA A 1 221 ? -52.818 5.727 -49.503 1.00 27.17 221 ALA A C 1
ATOM 1703 O O . ALA A 1 221 ? -52.043 4.786 -49.380 1.00 27.17 221 ALA A O 1
ATOM 1704 N N . GLY A 1 222 ? -53.857 5.943 -48.679 1.00 26.36 222 GLY A N 1
ATOM 1705 C CA . GLY A 1 222 ? -54.470 4.969 -47.759 1.00 26.36 222 GLY A CA 1
ATOM 1706 C C . GLY A 1 222 ? -54.065 5.131 -46.289 1.00 26.36 222 GLY A C 1
ATOM 1707 O O . GLY A 1 222 ? -52.919 4.919 -45.939 1.00 26.36 222 GLY A O 1
ATOM 1708 N N . GLY A 1 223 ? -54.923 5.474 -45.332 1.00 26.59 223 GLY A N 1
ATOM 1709 C CA . GLY A 1 223 ? -56.370 5.654 -45.313 1.00 26.59 223 GLY A CA 1
ATOM 1710 C C . GLY A 1 223 ? -56.800 5.644 -43.843 1.00 26.59 223 GLY A C 1
ATOM 1711 O O . GLY A 1 223 ? -56.583 4.665 -43.135 1.00 26.59 223 GLY A O 1
ATOM 1712 N N . ALA A 1 224 ? -57.363 6.753 -43.371 1.00 27.48 224 ALA A N 1
ATOM 1713 C CA . ALA A 1 224 ? -57.938 6.883 -42.041 1.00 27.48 224 ALA A CA 1
ATOM 1714 C C . ALA A 1 224 ? -59.324 6.224 -41.999 1.00 27.48 224 ALA A C 1
ATOM 1716 O O . ALA A 1 224 ? -60.189 6.628 -42.769 1.00 27.48 224 ALA A O 1
ATOM 1717 N N . ALA A 1 225 ? -59.535 5.255 -41.100 1.00 28.80 225 ALA A N 1
ATOM 1718 C CA . ALA A 1 225 ? -60.837 4.899 -40.513 1.00 28.80 225 ALA A CA 1
ATOM 1719 C C . ALA A 1 225 ? -60.695 3.666 -39.602 1.00 28.80 225 ALA A C 1
ATOM 1721 O O . ALA A 1 225 ? -60.776 2.570 -40.121 1.00 28.80 225 ALA A O 1
ATOM 1722 N N . VAL A 1 226 ? -60.485 3.835 -38.285 1.00 31.14 226 VAL A N 1
ATOM 1723 C CA . VAL A 1 226 ? -61.095 3.075 -37.155 1.00 31.14 226 VAL A CA 1
ATOM 1724 C C . VAL A 1 226 ? -60.551 3.695 -35.851 1.00 31.14 226 VAL A C 1
ATOM 1726 O O . VAL A 1 226 ? -59.590 3.201 -35.276 1.00 31.14 226 VAL A O 1
ATOM 1729 N N . ALA A 1 227 ? -61.121 4.803 -35.369 1.00 30.30 227 ALA A N 1
ATOM 1730 C CA . ALA A 1 227 ? -60.823 5.278 -34.001 1.00 30.30 227 ALA A CA 1
ATOM 1731 C C . ALA A 1 227 ? -61.956 6.070 -33.321 1.00 30.30 227 ALA A C 1
ATOM 1733 O O . ALA A 1 227 ? -61.827 6.453 -32.165 1.00 30.30 227 ALA A O 1
ATOM 1734 N N . ILE A 1 228 ? -63.093 6.291 -33.993 1.00 34.44 228 ILE A N 1
ATOM 1735 C CA . ILE A 1 228 ? -64.164 7.173 -33.483 1.00 34.44 228 ILE A CA 1
ATOM 1736 C C . ILE A 1 228 ? -65.412 6.388 -33.012 1.00 34.44 228 ILE A C 1
ATOM 1738 O O . ILE A 1 228 ? -66.300 6.949 -32.381 1.00 34.44 228 ILE A O 1
ATOM 1742 N N . ALA A 1 229 ? -65.465 5.062 -33.191 1.00 32.25 229 ALA A N 1
ATOM 1743 C CA . ALA A 1 229 ? -66.651 4.264 -32.841 1.00 32.25 229 ALA A CA 1
ATOM 1744 C C . ALA A 1 229 ? -66.653 3.637 -31.426 1.00 32.25 229 ALA A C 1
ATOM 1746 O O . ALA A 1 229 ? -67.699 3.177 -30.978 1.00 32.25 229 ALA A O 1
ATOM 1747 N N . ALA A 1 230 ? -65.536 3.629 -30.686 1.00 33.69 230 ALA A N 1
ATOM 1748 C CA . ALA A 1 230 ? -65.474 2.965 -29.371 1.00 33.69 230 ALA A CA 1
ATOM 1749 C C . ALA A 1 230 ? -65.757 3.895 -28.170 1.00 33.69 230 ALA A C 1
ATOM 1751 O O . ALA A 1 230 ? -66.114 3.426 -27.092 1.00 33.69 230 ALA A O 1
ATOM 1752 N N . ILE A 1 231 ? -65.661 5.218 -28.350 1.00 37.34 231 ILE A N 1
ATOM 1753 C CA . ILE A 1 231 ? -65.781 6.200 -27.253 1.00 37.34 231 ILE A CA 1
ATOM 1754 C C . ILE A 1 231 ? -67.254 6.535 -26.926 1.00 37.34 231 ILE A C 1
ATOM 1756 O O . ILE A 1 231 ? -67.561 7.014 -25.837 1.00 37.34 231 ILE A O 1
ATOM 1760 N N . ALA A 1 232 ? -68.205 6.186 -27.798 1.00 34.12 232 ALA A N 1
ATOM 1761 C CA . ALA A 1 232 ? -69.629 6.462 -27.584 1.00 34.12 232 ALA A CA 1
ATOM 1762 C C . ALA A 1 232 ? -70.398 5.362 -26.813 1.00 34.12 232 ALA A C 1
ATOM 1764 O O . ALA A 1 232 ? -71.515 5.607 -26.363 1.00 34.12 232 ALA A O 1
ATOM 1765 N N . ALA A 1 233 ? -69.831 4.162 -26.624 1.00 33.69 233 ALA A N 1
ATOM 1766 C CA . ALA A 1 233 ? -70.584 3.007 -26.111 1.00 33.69 233 ALA A CA 1
ATOM 1767 C C . ALA A 1 233 ? -70.449 2.742 -24.596 1.00 33.69 233 ALA A C 1
ATOM 1769 O O . ALA A 1 233 ? -71.219 1.954 -24.054 1.00 33.69 233 ALA A O 1
ATOM 1770 N N . ILE A 1 234 ? -69.520 3.398 -23.887 1.00 37.28 234 ILE A N 1
ATOM 1771 C CA . ILE A 1 234 ? -69.275 3.126 -22.450 1.00 37.28 234 ILE A CA 1
ATOM 1772 C C . ILE A 1 234 ? -69.737 4.286 -21.540 1.00 37.28 234 ILE A C 1
ATOM 1774 O O . ILE A 1 234 ? -69.858 4.128 -20.328 1.00 37.28 234 ILE A O 1
ATOM 1778 N N . ALA A 1 235 ? -70.139 5.429 -22.107 1.00 29.97 235 ALA A N 1
ATOM 1779 C CA . ALA A 1 235 ? -70.625 6.587 -21.345 1.00 29.97 235 ALA A CA 1
ATOM 1780 C C . ALA A 1 235 ? -72.108 6.523 -20.909 1.00 29.97 235 ALA A C 1
ATOM 1782 O O . ALA A 1 235 ? -72.590 7.454 -20.266 1.00 29.97 235 ALA A O 1
ATOM 1783 N N . ILE A 1 236 ? -72.865 5.459 -21.216 1.00 33.72 236 ILE A N 1
ATOM 1784 C CA . ILE A 1 236 ? -74.296 5.385 -20.862 1.00 33.72 236 ILE A CA 1
ATOM 1785 C C . ILE A 1 236 ? -74.662 4.002 -20.313 1.00 33.72 236 ILE A C 1
ATOM 1787 O O . ILE A 1 236 ? -75.362 3.223 -20.951 1.00 33.72 236 ILE A O 1
ATOM 1791 N N . LYS A 1 237 ? -74.239 3.713 -19.078 1.00 27.69 237 LYS A N 1
ATOM 1792 C CA . LYS A 1 237 ? -75.068 2.945 -18.135 1.00 27.69 237 LYS A CA 1
ATOM 1793 C C . LYS A 1 237 ? -74.585 3.113 -16.688 1.00 27.69 237 LYS A C 1
ATOM 1795 O O . LYS A 1 237 ? -73.636 2.472 -16.265 1.00 27.69 237 LYS A O 1
ATOM 1800 N N . MET A 1 238 ? -75.361 3.920 -15.948 1.00 26.84 238 MET A N 1
ATOM 1801 C CA . MET A 1 238 ? -75.609 3.837 -14.493 1.00 26.84 238 MET A CA 1
ATOM 1802 C C . MET A 1 238 ? -74.469 4.403 -13.621 1.00 26.84 238 MET A C 1
ATOM 1804 O O . MET A 1 238 ? -73.441 3.773 -13.454 1.00 26.84 238 MET A O 1
ATOM 1808 N N . LYS A 1 239 ? -74.515 5.603 -13.015 1.00 28.47 239 LYS A N 1
ATOM 1809 C CA . LYS A 1 239 ? -75.585 6.312 -12.278 1.00 28.47 239 LYS A CA 1
ATOM 1810 C C . LYS A 1 239 ? -76.444 5.394 -11.401 1.00 28.47 239 LYS A C 1
ATOM 1812 O O . LYS A 1 239 ? -77.487 4.934 -11.842 1.00 28.47 239 LYS A O 1
ATOM 1817 N N . ASN A 1 240 ? -75.985 5.186 -10.161 1.00 27.78 240 ASN A N 1
ATOM 1818 C CA . ASN A 1 240 ? -76.781 5.252 -8.926 1.00 27.78 240 ASN A CA 1
ATOM 1819 C C . ASN A 1 240 ? -75.848 5.313 -7.694 1.00 27.78 240 ASN A C 1
ATOM 1821 O O . ASN A 1 240 ? -75.001 4.447 -7.511 1.00 27.78 240 ASN A O 1
ATOM 1825 N N . LYS A 1 241 ? -76.020 6.328 -6.835 1.00 35.06 241 LYS A N 1
ATOM 1826 C CA . LYS A 1 241 ? -75.612 6.312 -5.414 1.00 35.06 241 LYS A CA 1
ATOM 1827 C C . LYS A 1 241 ? -76.886 6.396 -4.562 1.00 35.06 241 LYS A C 1
ATOM 1829 O O . LYS A 1 241 ? -77.753 7.204 -4.893 1.00 35.06 241 LYS A O 1
ATOM 1834 N N . PRO A 1 242 ? -76.990 5.616 -3.473 1.00 25.78 242 PRO A N 1
ATOM 1835 C CA . PRO A 1 242 ? -77.210 6.185 -2.126 1.00 25.78 242 PRO A CA 1
ATOM 1836 C C . PRO A 1 242 ? -76.353 5.465 -1.042 1.00 25.78 242 PRO A C 1
ATOM 1838 O O . PRO A 1 242 ? -76.106 4.274 -1.150 1.00 25.78 242 PRO A O 1
ATOM 1841 N N . LYS A 1 243 ? -75.634 6.189 -0.163 1.00 24.95 243 LYS A N 1
ATOM 1842 C CA . 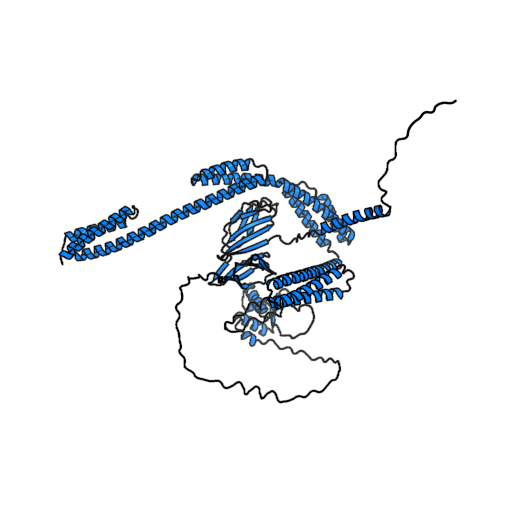LYS A 1 243 ? -75.915 6.598 1.249 1.00 24.95 243 LYS A CA 1
ATOM 1843 C C . LYS A 1 243 ? -75.628 5.542 2.359 1.00 24.95 243 LYS A C 1
ATOM 1845 O O . LYS A 1 243 ? -76.324 4.546 2.439 1.00 24.95 243 LYS A O 1
ATOM 1850 N N . GLN A 1 244 ? -74.624 5.883 3.195 1.00 28.81 244 GLN A N 1
ATOM 1851 C CA . GLN A 1 244 ? -74.301 5.604 4.626 1.00 28.81 244 GLN A CA 1
ATOM 1852 C C . GLN A 1 244 ? -74.786 4.320 5.346 1.00 28.81 244 GLN A C 1
ATOM 1854 O O . GLN A 1 244 ? -75.963 4.002 5.274 1.00 28.81 244 GLN A O 1
ATOM 1859 N N . ILE A 1 245 ? -73.918 3.718 6.191 1.00 24.72 245 ILE A N 1
ATOM 1860 C CA . ILE A 1 245 ? -74.037 3.591 7.677 1.00 24.72 245 ILE A CA 1
ATOM 1861 C C . ILE A 1 245 ? -72.814 2.825 8.272 1.00 24.72 245 ILE A C 1
ATOM 1863 O O . ILE A 1 245 ? -72.219 1.968 7.630 1.00 24.72 245 ILE A O 1
ATOM 1867 N N . VAL A 1 246 ? -72.439 3.220 9.496 1.00 30.73 246 VAL A N 1
ATOM 1868 C CA . VAL A 1 246 ? -71.371 2.787 10.434 1.00 30.73 246 VAL A CA 1
ATOM 1869 C C . VAL A 1 246 ? -71.452 1.303 10.860 1.00 30.73 246 VAL A C 1
ATOM 1871 O O . VAL A 1 246 ? -72.567 0.801 10.935 1.00 30.73 246 VAL A O 1
ATOM 1874 N N . THR A 1 247 ? -70.319 0.647 11.216 1.00 22.19 247 THR A N 1
ATOM 1875 C CA . THR A 1 247 ? -70.093 -0.237 12.415 1.00 22.19 247 THR A CA 1
ATOM 1876 C C . THR A 1 247 ? -68.780 -1.062 12.310 1.00 22.19 247 THR A C 1
ATOM 1878 O O . THR A 1 247 ? -68.592 -1.809 11.357 1.00 22.19 247 THR A O 1
ATOM 1881 N N . SER A 1 248 ? -67.884 -0.960 13.305 1.00 27.16 248 SER A N 1
ATOM 1882 C CA . SER A 1 248 ? -66.852 -1.976 13.664 1.00 27.16 248 SER A CA 1
ATOM 1883 C C . SER A 1 248 ? -67.449 -2.969 14.684 1.00 27.16 248 SER A C 1
ATOM 1885 O O . SER A 1 248 ? -68.438 -2.579 15.301 1.00 27.16 248 SER A O 1
ATOM 1887 N N . PRO A 1 249 ? -66.845 -4.117 15.081 1.00 40.16 249 PRO A N 1
ATOM 1888 C CA . PRO A 1 249 ? -65.791 -4.993 14.525 1.00 40.16 249 PRO A CA 1
ATOM 1889 C C . PRO A 1 249 ? -66.284 -6.471 14.394 1.00 40.16 249 PRO A C 1
ATOM 1891 O O . PRO A 1 249 ? -67.386 -6.760 14.841 1.00 40.16 249 PRO A O 1
ATOM 1894 N N . GLN A 1 250 ? -65.485 -7.426 13.874 1.00 22.22 250 GLN A N 1
ATOM 1895 C CA . GLN A 1 250 ? -65.344 -8.793 14.447 1.00 22.22 250 GLN A CA 1
ATOM 1896 C C . GLN A 1 250 ? -64.393 -9.733 13.675 1.00 22.22 250 GLN A C 1
ATOM 1898 O O . GLN A 1 250 ? -64.385 -9.820 12.452 1.00 22.22 250 GLN A O 1
ATOM 1903 N N . THR A 1 251 ? -63.608 -10.451 14.477 1.00 30.53 251 THR A N 1
ATOM 1904 C CA . THR A 1 251 ? -62.673 -11.549 14.205 1.00 30.53 251 THR A CA 1
ATOM 1905 C C . THR A 1 251 ? -63.346 -12.794 13.614 1.00 30.53 251 THR A C 1
ATOM 1907 O O . THR A 1 251 ? -64.371 -13.223 14.132 1.00 30.53 251 THR A O 1
ATOM 1910 N N . THR A 1 252 ? -62.706 -13.466 12.648 1.00 23.59 252 THR A N 1
ATOM 1911 C CA . THR A 1 252 ? -62.828 -14.926 12.441 1.00 23.59 252 THR A CA 1
ATOM 1912 C C . THR A 1 252 ? -61.517 -15.517 11.905 1.00 23.59 252 THR A C 1
ATOM 1914 O O . THR A 1 252 ? -60.857 -14.958 11.033 1.00 23.59 252 THR A O 1
ATOM 1917 N N . VAL A 1 253 ? -61.128 -16.636 12.514 1.00 31.59 253 VAL A N 1
ATOM 1918 C CA . VAL A 1 253 ? -59.945 -17.478 12.282 1.00 31.59 253 VAL A CA 1
ATOM 1919 C C . VAL A 1 253 ? -60.291 -18.544 11.242 1.00 31.59 253 VAL A C 1
ATOM 1921 O O . VAL A 1 253 ? -61.284 -19.220 11.479 1.00 31.59 253 VAL A O 1
ATOM 1924 N N . ILE A 1 254 ? -59.479 -18.766 10.188 1.00 25.61 254 ILE A N 1
ATOM 1925 C CA . ILE A 1 254 ? -59.417 -20.046 9.434 1.00 25.61 254 ILE A CA 1
ATOM 1926 C C . ILE A 1 254 ? -57.987 -20.320 8.892 1.00 25.61 254 ILE A C 1
ATOM 1928 O O . ILE A 1 254 ? -57.481 -19.592 8.045 1.00 25.61 254 ILE A O 1
ATOM 1932 N N . GLU A 1 255 ? -57.365 -21.353 9.476 1.00 25.14 255 GLU A N 1
ATOM 1933 C CA . GLU A 1 255 ? -56.594 -22.496 8.924 1.00 25.14 255 GLU A CA 1
ATOM 1934 C C . GLU A 1 255 ? -55.618 -22.372 7.722 1.00 25.14 255 GLU A C 1
ATOM 1936 O O . GLU A 1 255 ? -55.970 -21.976 6.614 1.00 25.14 255 GLU A O 1
ATOM 1941 N N . VAL A 1 256 ? -54.377 -22.842 7.944 1.00 25.97 256 VAL A N 1
ATOM 1942 C CA . VAL A 1 256 ? -53.248 -22.925 6.992 1.00 25.97 256 VAL A CA 1
ATOM 1943 C C . VAL A 1 256 ? -53.223 -24.300 6.303 1.00 25.97 256 VAL A C 1
ATOM 1945 O O . VAL A 1 256 ? -53.109 -25.321 6.979 1.00 25.97 256 VAL A O 1
ATOM 1948 N N . LYS A 1 257 ? -53.240 -24.338 4.963 1.00 28.80 257 LYS A N 1
ATOM 1949 C CA . LYS A 1 257 ? -52.902 -25.530 4.156 1.00 28.80 257 LYS A CA 1
ATOM 1950 C C . LYS A 1 257 ? -51.404 -25.511 3.806 1.00 28.80 257 LYS A C 1
ATOM 1952 O O . LYS A 1 257 ? -50.933 -24.530 3.241 1.00 28.80 257 LYS A O 1
ATOM 1957 N N . ASN A 1 258 ? -50.677 -26.589 4.117 1.00 35.75 258 ASN A N 1
ATOM 1958 C CA . ASN A 1 258 ? -49.304 -26.830 3.644 1.00 35.75 258 ASN A CA 1
ATOM 1959 C C . ASN A 1 258 ? -49.356 -27.626 2.327 1.00 35.75 258 ASN A C 1
ATOM 1961 O O . ASN A 1 258 ? -49.991 -28.681 2.301 1.00 35.75 258 ASN A O 1
ATOM 1965 N N . GLU A 1 259 ? -48.681 -27.169 1.271 1.00 43.62 259 GLU A N 1
ATOM 1966 C CA . GLU A 1 259 ? -48.420 -27.988 0.075 1.00 43.62 259 GLU A CA 1
ATOM 1967 C C . GLU A 1 259 ? -47.077 -28.737 0.209 1.00 43.62 259 GLU A C 1
ATOM 1969 O O . GLU A 1 259 ? -46.107 -28.160 0.714 1.00 43.62 259 GLU A O 1
ATOM 1974 N N . PRO A 1 260 ? -46.996 -30.016 -0.207 1.00 54.56 260 PRO A N 1
ATOM 1975 C CA . PRO A 1 260 ? -45.749 -30.780 -0.214 1.00 54.56 260 PRO A CA 1
ATOM 1976 C C . PRO A 1 260 ? -44.797 -30.341 -1.343 1.00 54.56 260 PRO A C 1
ATOM 1978 O O . PRO A 1 260 ? -45.220 -29.815 -2.369 1.00 54.56 260 PRO A O 1
ATOM 1981 N N . PHE A 1 261 ? -43.496 -30.577 -1.142 1.00 64.81 261 PHE A N 1
ATOM 1982 C CA . PHE A 1 261 ? -42.421 -30.280 -2.098 1.00 64.81 261 PHE A CA 1
ATOM 1983 C C . PHE A 1 261 ? -42.655 -30.997 -3.442 1.00 64.81 261 PHE A C 1
ATOM 1985 O O . PHE A 1 261 ? -42.725 -32.223 -3.478 1.00 64.81 261 PHE A O 1
ATOM 1992 N N . ASN A 1 262 ? -42.777 -30.238 -4.537 1.00 72.19 262 ASN A N 1
ATOM 1993 C CA . ASN A 1 262 ? -43.019 -30.767 -5.883 1.00 72.19 262 ASN A CA 1
ATOM 1994 C C . ASN A 1 262 ? -41.681 -30.973 -6.617 1.00 72.19 262 ASN A C 1
ATOM 1996 O O . ASN A 1 262 ? -41.017 -30.000 -6.977 1.00 72.19 262 ASN A O 1
ATOM 2000 N N . ILE A 1 263 ? -41.278 -32.233 -6.804 1.00 71.62 263 ILE A N 1
ATOM 2001 C CA . ILE A 1 263 ? -39.990 -32.599 -7.416 1.00 71.62 263 ILE A CA 1
ATOM 2002 C C . ILE A 1 263 ? -39.998 -32.336 -8.920 1.00 71.62 263 ILE A C 1
ATOM 2004 O O . ILE A 1 263 ? -38.973 -31.939 -9.471 1.00 71.62 263 ILE A O 1
ATOM 2008 N N . GLU A 1 264 ? -41.131 -32.555 -9.586 1.00 68.81 264 GLU A N 1
ATOM 2009 C CA . GLU A 1 264 ? -41.264 -32.452 -11.039 1.00 68.81 264 GLU A CA 1
ATOM 2010 C C . GLU A 1 264 ? -40.864 -31.052 -11.515 1.00 68.81 264 GLU A C 1
ATOM 2012 O O . GLU A 1 264 ? -40.063 -30.906 -12.435 1.00 68.81 264 GLU A O 1
ATOM 2017 N N . LYS A 1 265 ? -41.288 -30.019 -10.779 1.00 69.06 265 LYS A N 1
ATOM 2018 C CA . LYS A 1 265 ? -40.910 -28.626 -11.045 1.00 69.06 265 LYS A CA 1
ATOM 2019 C C . LYS A 1 265 ? -39.410 -28.350 -10.865 1.00 69.06 265 LYS A C 1
ATOM 2021 O O . LYS A 1 265 ? -38.871 -27.455 -11.509 1.00 69.06 265 LYS A O 1
ATOM 2026 N N . VAL A 1 266 ? -38.731 -29.088 -9.985 1.00 68.50 266 VAL A N 1
ATOM 2027 C CA . VAL A 1 266 ? -37.291 -28.925 -9.717 1.00 68.50 266 VAL A CA 1
ATOM 2028 C C . VAL A 1 266 ? -36.445 -29.635 -10.777 1.00 68.50 266 VAL A C 1
ATOM 2030 O O . VAL A 1 266 ? -35.385 -29.133 -11.149 1.00 68.50 266 VAL A O 1
ATOM 2033 N N . LEU A 1 267 ? -36.918 -30.768 -11.302 1.00 68.81 267 LEU A N 1
ATOM 2034 C CA . LEU A 1 267 ? -36.241 -31.506 -12.375 1.00 68.81 267 LEU A CA 1
ATOM 2035 C C . LEU A 1 267 ? -36.301 -30.774 -13.726 1.00 68.81 267 LEU A C 1
ATOM 2037 O O . LEU A 1 267 ? -35.373 -30.901 -14.527 1.00 68.81 267 LEU A O 1
ATOM 2041 N N . GLU A 1 268 ? -37.343 -29.968 -13.950 1.00 69.44 268 GLU A N 1
ATOM 2042 C CA . GLU A 1 268 ? -37.528 -29.148 -15.157 1.00 69.44 268 GLU A CA 1
ATOM 2043 C C . GLU A 1 268 ? -36.716 -27.837 -15.163 1.00 69.44 268 GLU A C 1
ATOM 2045 O O . GLU A 1 268 ? -36.680 -27.145 -16.181 1.00 69.44 268 GLU A O 1
ATOM 2050 N N . MET A 1 269 ? -36.030 -27.479 -14.069 1.00 66.69 269 MET A N 1
ATOM 2051 C CA . MET A 1 269 ? -35.209 -26.263 -14.042 1.00 66.69 269 MET A CA 1
ATOM 2052 C C . MET A 1 269 ? -33.970 -26.407 -14.936 1.00 66.69 269 MET A C 1
ATOM 2054 O O . MET A 1 269 ? -33.102 -27.248 -14.688 1.00 66.69 269 MET A O 1
ATOM 2058 N N . SER A 1 270 ? -33.862 -25.531 -15.939 1.00 61.41 270 SER A N 1
ATOM 2059 C CA . SER A 1 270 ? -32.708 -25.422 -16.845 1.00 61.41 270 SER A CA 1
ATOM 2060 C C . SER A 1 270 ? -31.424 -24.972 -16.143 1.00 61.41 270 SER A C 1
ATOM 2062 O O . SER A 1 270 ? -30.331 -25.303 -16.593 1.00 61.41 270 SER A O 1
ATOM 2064 N N . ASP A 1 271 ? -31.555 -24.261 -15.023 1.00 70.75 271 ASP A N 1
ATOM 2065 C CA . ASP A 1 271 ? -30.433 -23.629 -14.318 1.00 70.75 271 ASP A CA 1
ATOM 2066 C C . ASP A 1 271 ? -29.757 -24.566 -13.300 1.00 70.75 271 ASP A C 1
ATOM 2068 O O . ASP A 1 271 ? -28.740 -24.212 -12.698 1.00 70.75 271 ASP A O 1
ATOM 2072 N N . LEU A 1 272 ? -30.309 -25.770 -13.092 1.00 78.88 272 LEU A N 1
ATOM 2073 C CA . LEU A 1 272 ? -29.773 -26.758 -12.162 1.00 78.88 272 LEU A CA 1
ATOM 2074 C C . LEU A 1 272 ? -28.955 -27.820 -12.902 1.00 78.88 272 LEU A C 1
ATOM 2076 O O . LEU A 1 272 ? -29.404 -28.380 -13.901 1.00 78.88 272 LEU A O 1
ATOM 2080 N N . ARG A 1 273 ? -27.760 -28.133 -12.388 1.00 83.44 273 ARG A N 1
ATOM 2081 C CA . ARG A 1 273 ? -26.916 -29.194 -12.956 1.00 83.44 273 ARG A CA 1
ATOM 2082 C C . ARG A 1 273 ? -27.581 -30.554 -12.793 1.00 83.44 273 ARG A C 1
ATOM 2084 O O . ARG A 1 273 ? -28.263 -30.799 -11.800 1.00 83.44 273 ARG A O 1
ATOM 2091 N N . GLU A 1 274 ? -27.288 -31.460 -13.713 1.00 79.19 274 GLU A N 1
ATOM 2092 C CA . GLU A 1 274 ? -27.843 -32.813 -13.672 1.00 79.19 274 GLU A CA 1
ATOM 2093 C C . GLU A 1 274 ? -27.428 -33.565 -12.391 1.00 79.19 274 GLU A C 1
ATOM 2095 O O . GLU A 1 274 ? -28.281 -34.123 -11.705 1.00 79.19 274 GLU A O 1
ATOM 2100 N N . ASP A 1 275 ? -26.169 -33.423 -11.958 1.00 79.56 275 ASP A N 1
ATOM 2101 C CA . ASP A 1 275 ? -25.676 -33.974 -10.682 1.00 79.56 275 ASP A CA 1
ATOM 2102 C C . ASP A 1 275 ? -26.459 -33.451 -9.457 1.00 79.56 275 ASP A C 1
ATOM 2104 O O . ASP A 1 275 ? -26.675 -34.165 -8.478 1.00 79.56 275 ASP A O 1
ATOM 2108 N N . ASP A 1 276 ? -26.900 -32.189 -9.491 1.00 86.94 276 ASP A N 1
ATOM 2109 C CA . ASP A 1 276 ? -27.635 -31.563 -8.387 1.00 86.94 276 ASP A CA 1
ATOM 2110 C C . ASP A 1 276 ? -29.097 -32.033 -8.343 1.00 86.94 276 ASP A C 1
ATOM 2112 O O . ASP A 1 276 ? -29.665 -32.208 -7.259 1.00 86.94 276 ASP A O 1
ATOM 2116 N N . LYS A 1 277 ? -29.696 -32.293 -9.513 1.00 87.12 277 LYS A N 1
ATOM 2117 C CA . LYS A 1 277 ? -31.023 -32.914 -9.633 1.00 87.12 277 LYS A CA 1
ATOM 2118 C C . LYS A 1 277 ? -31.023 -34.323 -9.048 1.00 87.12 277 LYS A C 1
ATOM 2120 O O . LYS A 1 277 ? -31.953 -34.681 -8.323 1.00 87.12 277 LYS A O 1
ATOM 2125 N N . GLU A 1 278 ? -29.969 -35.100 -9.293 1.00 84.81 278 GLU A N 1
ATOM 2126 C CA . GLU A 1 278 ? -29.824 -36.433 -8.704 1.00 84.81 278 GLU A CA 1
ATOM 2127 C C . GLU A 1 278 ? -29.702 -36.385 -7.175 1.00 84.81 278 GLU A C 1
ATOM 2129 O O . GLU A 1 278 ? -30.310 -37.207 -6.483 1.00 84.81 278 GLU A O 1
ATOM 2134 N N . ILE A 1 279 ? -28.989 -35.395 -6.624 1.00 89.69 279 ILE A N 1
ATOM 2135 C CA . ILE A 1 279 ? -28.898 -35.184 -5.170 1.00 89.69 279 ILE A CA 1
ATOM 2136 C C . ILE A 1 279 ? -30.279 -34.878 -4.575 1.00 89.69 279 ILE A C 1
ATOM 2138 O O . ILE A 1 279 ? -30.655 -35.483 -3.570 1.00 89.69 279 ILE A O 1
ATOM 2142 N N . ILE A 1 280 ? -31.063 -33.989 -5.192 1.00 88.75 280 ILE A N 1
ATOM 2143 C CA . ILE A 1 280 ? -32.424 -33.665 -4.731 1.00 88.75 280 ILE A CA 1
ATOM 2144 C C . ILE A 1 280 ? -33.346 -34.881 -4.808 1.00 88.75 280 ILE A C 1
ATOM 2146 O O . ILE A 1 280 ? -34.062 -35.165 -3.844 1.00 88.75 280 ILE A O 1
ATOM 2150 N N . LYS A 1 281 ? -33.287 -35.634 -5.912 1.00 88.00 281 LYS A N 1
ATOM 2151 C CA . LYS A 1 281 ? -34.043 -36.878 -6.078 1.00 88.00 281 LYS A CA 1
ATOM 2152 C C . LYS A 1 281 ? -33.715 -37.872 -4.964 1.00 88.00 281 LYS A C 1
ATOM 2154 O O . LYS A 1 281 ? -34.621 -38.399 -4.326 1.00 88.00 281 LYS A O 1
ATOM 2159 N N . PHE A 1 282 ? -32.432 -38.054 -4.658 1.00 88.25 282 PHE A N 1
ATOM 2160 C CA . PHE A 1 282 ? -31.998 -38.943 -3.585 1.00 88.25 282 PHE A CA 1
ATOM 2161 C C . PHE A 1 282 ? -32.455 -38.472 -2.195 1.00 88.25 282 PHE A C 1
ATOM 2163 O O . PHE A 1 282 ? -32.876 -39.291 -1.378 1.00 88.25 282 PHE A O 1
ATOM 2170 N N . ILE A 1 283 ? -32.404 -37.169 -1.894 1.00 89.44 283 ILE A N 1
ATOM 2171 C CA . ILE A 1 283 ? -32.903 -36.641 -0.610 1.00 89.44 283 ILE A CA 1
ATOM 2172 C C . ILE A 1 283 ? -34.417 -36.866 -0.500 1.00 89.44 283 ILE A C 1
ATOM 2174 O O . ILE A 1 283 ? -34.905 -37.235 0.569 1.00 89.44 283 ILE A O 1
ATOM 2178 N N . HIS A 1 284 ? -35.156 -36.688 -1.597 1.00 85.25 284 HIS A N 1
ATOM 2179 C CA . HIS A 1 284 ? -36.590 -36.950 -1.627 1.00 85.25 284 HIS A CA 1
ATOM 2180 C C . HIS A 1 284 ? -36.907 -38.432 -1.385 1.00 85.25 284 HIS A C 1
ATOM 2182 O O . HIS A 1 284 ? -37.724 -38.751 -0.523 1.00 85.25 284 HIS A O 1
ATOM 2188 N N . GLU A 1 285 ? -36.224 -39.339 -2.090 1.00 82.38 285 GLU A N 1
ATOM 2189 C CA . GLU A 1 285 ? -36.371 -40.794 -1.929 1.00 82.38 285 GLU A CA 1
ATOM 2190 C C . GLU A 1 285 ? -36.063 -41.267 -0.495 1.00 82.38 285 GLU A C 1
ATOM 2192 O O . GLU A 1 285 ? -36.660 -42.234 -0.029 1.00 82.38 285 GLU A O 1
ATOM 2197 N N . ASN A 1 286 ? -35.208 -40.548 0.244 1.00 83.88 286 ASN A N 1
ATOM 2198 C CA . ASN A 1 286 ? -34.901 -40.812 1.657 1.00 83.88 286 ASN A CA 1
ATOM 2199 C C . ASN A 1 286 ? -35.837 -40.096 2.652 1.00 83.88 286 ASN A C 1
ATOM 2201 O O . ASN A 1 286 ? -35.473 -39.850 3.802 1.00 83.88 286 ASN A O 1
ATOM 2205 N N . GLY A 1 287 ? -37.059 -39.753 2.236 1.00 76.50 287 GLY A N 1
ATOM 2206 C CA . GLY A 1 287 ? -38.059 -39.139 3.117 1.00 76.50 287 GLY A CA 1
ATOM 2207 C C . GLY A 1 287 ? -37.852 -37.638 3.334 1.00 76.50 287 GLY A C 1
ATOM 2208 O O . GLY A 1 287 ? -38.277 -37.094 4.352 1.00 76.50 287 GLY A O 1
ATOM 2209 N N . GLY A 1 288 ? -37.185 -36.966 2.392 1.00 81.56 288 GLY A N 1
ATOM 2210 C CA . GLY A 1 288 ? -37.006 -35.514 2.380 1.00 81.56 288 GLY A CA 1
ATOM 2211 C C . GLY A 1 288 ? -35.859 -34.996 3.245 1.00 81.56 288 GLY A C 1
ATOM 2212 O O . GLY A 1 288 ? -35.723 -33.782 3.403 1.00 81.56 288 GLY A O 1
ATOM 2213 N N . SER A 1 289 ? -35.016 -35.879 3.790 1.00 86.88 289 SER A N 1
ATOM 2214 C CA . SER A 1 289 ? -33.791 -35.487 4.491 1.00 86.88 289 SER A CA 1
ATOM 2215 C C . SER A 1 289 ? -32.685 -36.536 4.396 1.00 86.88 289 SER A C 1
ATOM 2217 O O . SER A 1 289 ? -32.968 -37.727 4.367 1.00 86.88 289 SER A O 1
ATOM 2219 N N . ALA A 1 290 ? -31.425 -36.101 4.384 1.00 90.00 290 ALA A N 1
ATOM 2220 C CA . ALA A 1 290 ? -30.251 -36.975 4.373 1.00 90.00 290 ALA A CA 1
ATOM 2221 C C . ALA A 1 290 ? -29.058 -36.309 5.076 1.00 90.00 290 ALA A C 1
ATOM 2223 O O . ALA A 1 290 ? -28.941 -35.082 5.087 1.00 90.00 290 ALA A O 1
ATOM 2224 N N . LEU A 1 291 ? -28.143 -37.092 5.655 1.00 88.50 291 LEU A N 1
ATOM 2225 C CA . LEU A 1 291 ? -26.870 -36.547 6.132 1.00 88.50 291 LEU A CA 1
ATOM 2226 C C . LEU A 1 291 ? -25.934 -36.280 4.948 1.00 88.50 291 LEU A C 1
ATOM 2228 O O . LEU A 1 291 ? -25.892 -37.037 3.980 1.00 88.50 291 LEU A O 1
ATOM 2232 N N . GLU A 1 292 ? -25.100 -35.246 5.054 1.00 88.62 292 GLU A N 1
ATOM 2233 C CA . GLU A 1 292 ? -24.051 -34.962 4.063 1.00 88.62 292 GLU A CA 1
ATOM 2234 C C . GLU A 1 292 ? -23.093 -36.156 3.887 1.00 88.62 292 GLU A C 1
ATOM 2236 O O . GLU A 1 292 ? -22.591 -36.417 2.794 1.00 88.62 292 GLU A O 1
ATOM 2241 N N . SER A 1 293 ? -22.852 -36.913 4.961 1.00 83.56 293 SER A N 1
ATOM 2242 C CA . SER A 1 293 ? -22.056 -38.141 4.931 1.00 83.56 293 SER A CA 1
ATOM 2243 C C . SER A 1 293 ? -22.719 -39.253 4.108 1.00 83.56 293 SER A C 1
ATOM 2245 O O . SER A 1 293 ? -22.007 -39.989 3.425 1.00 83.56 293 SER A O 1
ATOM 2247 N N . ASP A 1 294 ? -24.049 -39.337 4.100 1.00 87.25 294 ASP A N 1
ATOM 2248 C CA . ASP A 1 294 ? -24.803 -40.320 3.316 1.00 87.25 294 ASP A CA 1
ATOM 2249 C C . ASP A 1 294 ? -24.852 -39.938 1.837 1.00 87.25 294 ASP A C 1
ATOM 2251 O O . ASP A 1 294 ? -24.619 -40.790 0.979 1.00 87.25 294 ASP A O 1
ATOM 2255 N N . LEU A 1 295 ? -25.016 -38.644 1.531 1.00 90.12 295 LEU A N 1
ATOM 2256 C CA . LEU A 1 295 ? -24.852 -38.139 0.164 1.00 90.12 295 LEU A CA 1
ATOM 2257 C C . LEU A 1 295 ? -23.459 -38.483 -0.371 1.00 90.12 295 LEU A C 1
ATOM 2259 O O . LEU A 1 295 ? -23.304 -39.001 -1.473 1.00 90.12 295 LEU A O 1
ATOM 2263 N N . ARG A 1 296 ? -22.418 -38.252 0.428 1.00 88.12 296 ARG A N 1
ATOM 2264 C CA . ARG A 1 296 ? -21.035 -38.524 0.023 1.00 88.12 296 ARG A CA 1
ATOM 2265 C C . ARG A 1 296 ? -20.789 -39.995 -0.290 1.00 88.12 296 ARG A C 1
ATOM 2267 O O . ARG A 1 296 ? -20.116 -40.303 -1.267 1.00 88.12 296 ARG A O 1
ATOM 2274 N N . LYS A 1 297 ? -21.340 -40.893 0.530 1.00 86.00 297 LYS A N 1
ATOM 2275 C CA . LYS A 1 297 ? -21.263 -42.341 0.303 1.00 86.00 297 LYS A CA 1
ATOM 2276 C C . LYS A 1 297 ? -22.023 -42.754 -0.956 1.00 86.00 297 LYS A C 1
ATOM 2278 O O . LYS A 1 297 ? -21.541 -43.615 -1.679 1.00 86.00 297 LYS A O 1
ATOM 2283 N N . LYS A 1 298 ? -23.178 -42.136 -1.228 1.00 86.31 298 LYS A N 1
ATOM 2284 C CA . LYS A 1 298 ? -24.010 -42.440 -2.398 1.00 86.31 298 LYS A CA 1
ATOM 2285 C C . LYS A 1 298 ? -23.376 -41.985 -3.714 1.00 86.31 298 LYS A C 1
ATOM 2287 O O . LYS A 1 298 ? -23.365 -42.759 -4.664 1.00 86.31 298 LYS A O 1
ATOM 2292 N N . PHE A 1 299 ? -22.864 -40.757 -3.759 1.00 86.19 299 PHE A N 1
ATOM 2293 C CA . PHE A 1 299 ? -22.335 -40.132 -4.979 1.00 86.19 299 PHE A CA 1
ATOM 2294 C C . PHE A 1 299 ? -20.812 -40.283 -5.134 1.00 86.19 299 PHE A C 1
ATOM 2296 O O . PHE A 1 299 ? -20.251 -39.847 -6.131 1.00 86.19 299 PHE A O 1
ATOM 2303 N N . LEU A 1 300 ? -20.129 -40.883 -4.147 1.00 82.31 300 LEU A N 1
ATOM 2304 C CA . LEU A 1 300 ? -18.672 -41.100 -4.122 1.00 82.31 300 LEU A CA 1
ATOM 2305 C C . LEU A 1 300 ? -17.845 -39.818 -4.354 1.00 82.31 300 LEU A C 1
ATOM 2307 O O . LEU A 1 300 ? -16.722 -39.863 -4.855 1.00 82.31 300 LEU A O 1
ATOM 2311 N N . LEU A 1 301 ? -18.383 -38.659 -3.960 1.00 79.94 301 LEU A N 1
ATOM 2312 C CA . LEU A 1 301 ? -17.737 -37.360 -4.154 1.00 79.94 301 LEU A CA 1
ATOM 2313 C C . LEU A 1 301 ? -16.822 -36.986 -2.972 1.00 79.94 301 LEU A C 1
ATOM 2315 O O . LEU A 1 301 ? -17.150 -37.272 -1.818 1.00 79.94 301 LEU A O 1
ATOM 2319 N N . PRO A 1 302 ? -15.705 -36.268 -3.202 1.00 80.38 302 PRO A N 1
ATOM 2320 C CA . PRO A 1 302 ? -14.912 -35.680 -2.124 1.00 80.38 302 PRO A CA 1
ATOM 2321 C C . PRO A 1 302 ? -15.738 -34.728 -1.246 1.00 80.38 302 PRO A C 1
ATOM 2323 O O . PRO A 1 302 ? -16.674 -34.079 -1.715 1.00 80.38 302 PRO A O 1
ATOM 2326 N N . ARG A 1 303 ? -15.358 -34.581 0.033 1.00 68.62 303 ARG A N 1
ATOM 2327 C CA . ARG A 1 303 ? -16.086 -33.748 1.014 1.00 68.62 303 ARG A CA 1
ATOM 2328 C C . ARG A 1 303 ? -16.280 -32.305 0.544 1.00 68.62 303 ARG A C 1
ATOM 2330 O O . ARG A 1 303 ? -17.372 -31.765 0.666 1.00 68.62 303 ARG A O 1
ATOM 2337 N N . THR A 1 304 ? -15.237 -31.691 -0.010 1.00 73.00 304 THR A N 1
ATOM 2338 C CA . THR A 1 304 ? -15.281 -30.311 -0.517 1.00 73.00 304 THR A CA 1
ATOM 2339 C C . THR A 1 304 ? -16.189 -30.178 -1.742 1.00 73.00 304 THR A C 1
ATOM 2341 O O . THR A 1 304 ? -16.885 -29.175 -1.876 1.00 73.00 304 THR A O 1
ATOM 2344 N N . THR A 1 305 ? -16.245 -31.198 -2.602 1.00 80.31 305 THR A N 1
ATOM 2345 C CA . THR A 1 305 ? -17.118 -31.241 -3.786 1.00 80.31 305 THR A CA 1
ATOM 2346 C C . THR A 1 305 ? -18.586 -31.424 -3.400 1.00 80.31 305 THR A C 1
ATOM 2348 O O . THR A 1 305 ? -19.425 -30.645 -3.847 1.00 80.31 305 THR A O 1
ATOM 2351 N N . MET A 1 306 ? -18.895 -32.375 -2.509 1.00 90.69 306 MET A N 1
ATOM 2352 C CA . MET A 1 306 ? -20.254 -32.571 -1.986 1.00 90.69 306 MET A CA 1
ATOM 2353 C C . MET A 1 306 ? -20.746 -31.322 -1.248 1.00 90.69 306 MET A C 1
ATOM 2355 O O . MET A 1 306 ? -21.858 -30.859 -1.475 1.00 90.69 306 MET A O 1
ATOM 2359 N N . TRP A 1 307 ? -19.890 -30.706 -0.427 1.00 89.19 307 TRP A N 1
ATOM 2360 C CA . TRP A 1 307 ? -20.237 -29.471 0.273 1.00 89.19 307 TRP A CA 1
ATOM 2361 C C . TRP A 1 307 ? -20.571 -28.322 -0.683 1.00 89.19 307 TRP A C 1
ATOM 2363 O O . TRP A 1 307 ? -21.530 -27.591 -0.450 1.00 89.19 307 TRP A O 1
ATOM 2373 N N . ARG A 1 308 ? -19.835 -28.188 -1.795 1.00 88.12 308 ARG A N 1
ATOM 2374 C CA . ARG A 1 308 ? -20.146 -27.206 -2.847 1.00 88.12 308 ARG A CA 1
ATOM 2375 C C . ARG A 1 308 ? -21.494 -27.476 -3.518 1.00 88.12 308 ARG A C 1
ATOM 2377 O O . ARG A 1 308 ? -22.207 -26.517 -3.799 1.00 88.12 308 ARG A O 1
ATOM 2384 N N . ALA A 1 309 ? -21.845 -28.739 -3.767 1.00 85.88 309 ALA A N 1
ATOM 2385 C CA . ALA A 1 309 ? -23.146 -29.114 -4.331 1.00 85.88 309 ALA A CA 1
ATOM 2386 C C . ALA A 1 309 ? -24.295 -28.791 -3.361 1.00 85.88 309 ALA A C 1
ATOM 2388 O O . ALA A 1 309 ? -25.231 -28.080 -3.716 1.00 85.88 309 ALA A O 1
ATOM 2389 N N . VAL A 1 310 ? -24.156 -29.180 -2.092 1.00 87.94 310 VAL A N 1
ATOM 2390 C CA . VAL A 1 310 ? -25.120 -28.868 -1.026 1.00 87.94 310 VAL A CA 1
ATOM 2391 C C . VAL A 1 310 ? -25.269 -27.351 -0.838 1.00 87.94 310 VAL A C 1
ATOM 2393 O O . VAL A 1 310 ? -26.377 -26.831 -0.807 1.00 87.94 310 VAL A O 1
ATOM 2396 N N . LYS A 1 311 ? -24.173 -26.586 -0.801 1.00 89.19 311 LYS A N 1
ATOM 2397 C CA . LYS A 1 311 ? -24.250 -25.119 -0.695 1.00 89.19 311 LYS A CA 1
ATOM 2398 C C . LYS A 1 311 ? -24.865 -24.454 -1.923 1.00 89.19 311 LYS A C 1
ATOM 2400 O O . LYS A 1 311 ? -25.497 -23.409 -1.805 1.00 89.19 311 LYS A O 1
ATOM 2405 N N . ARG A 1 312 ? -24.707 -25.040 -3.110 1.00 87.88 312 ARG A N 1
ATOM 2406 C CA . ARG A 1 312 ? -25.374 -24.561 -4.325 1.00 87.88 312 ARG A CA 1
ATOM 2407 C C . ARG A 1 312 ? -26.880 -24.815 -4.264 1.00 87.88 312 ARG A C 1
ATOM 2409 O O . ARG A 1 312 ? -27.636 -23.882 -4.497 1.00 87.88 312 ARG A O 1
ATOM 2416 N N . LEU A 1 313 ? -27.307 -26.008 -3.859 1.00 85.75 313 LEU A N 1
ATOM 2417 C CA . LEU A 1 313 ? -28.722 -26.333 -3.656 1.00 85.75 313 LEU A CA 1
ATOM 2418 C C . LEU A 1 313 ? -29.388 -25.470 -2.566 1.00 85.75 313 LEU A C 1
ATOM 2420 O O . LEU A 1 313 ? -30.548 -25.090 -2.715 1.00 85.75 313 LEU A O 1
ATOM 2424 N N . GLU A 1 314 ? -28.655 -25.108 -1.506 1.00 86.06 314 GLU A N 1
ATOM 2425 C CA . GLU A 1 314 ? -29.120 -24.165 -0.475 1.00 86.06 314 GLU A CA 1
ATOM 2426 C C . GLU A 1 314 ? -29.316 -22.748 -1.045 1.00 86.06 314 GLU A C 1
ATOM 2428 O O . GLU A 1 314 ? -30.323 -22.108 -0.755 1.00 86.06 314 GLU A O 1
ATOM 2433 N N . ARG A 1 315 ? -28.409 -22.277 -1.917 1.00 79.62 315 ARG A N 1
ATOM 2434 C CA . ARG A 1 315 ? -28.557 -20.983 -2.616 1.00 79.62 315 ARG A CA 1
ATOM 2435 C C . ARG A 1 315 ? -29.754 -20.943 -3.564 1.00 79.62 315 ARG A C 1
ATOM 2437 O O . ARG A 1 315 ? -30.365 -19.893 -3.702 1.00 79.62 315 ARG A O 1
ATOM 2444 N N . HIS A 1 316 ? -30.104 -22.071 -4.181 1.00 80.69 316 HIS A N 1
ATOM 2445 C CA . HIS A 1 316 ? -31.333 -22.201 -4.975 1.00 80.69 316 HIS A CA 1
ATOM 2446 C C . HIS A 1 316 ? -32.598 -22.357 -4.111 1.00 80.69 316 HIS A C 1
ATOM 2448 O O . HIS A 1 316 ? -33.678 -22.586 -4.644 1.00 80.69 316 HIS A O 1
ATOM 2454 N N . GLU A 1 317 ? -32.474 -22.260 -2.783 1.00 81.62 317 GLU A N 1
ATOM 2455 C CA . GLU A 1 317 ? -33.554 -22.435 -1.811 1.00 81.62 317 GLU A CA 1
ATOM 2456 C C . GLU A 1 317 ? -34.276 -23.794 -1.868 1.00 81.62 317 GLU A C 1
ATOM 2458 O O . GLU A 1 317 ? -35.400 -23.929 -1.383 1.00 81.62 317 GLU A O 1
ATOM 2463 N N . LEU A 1 318 ? -33.639 -24.828 -2.421 1.00 82.81 318 LEU A N 1
ATOM 2464 C CA . LEU A 1 318 ? -34.238 -26.163 -2.543 1.00 82.81 318 LEU A CA 1
ATOM 2465 C C . LEU A 1 318 ? -34.078 -26.993 -1.261 1.00 82.81 318 LEU A C 1
ATOM 2467 O O . LEU A 1 318 ? -34.886 -27.883 -0.984 1.00 82.81 318 LEU A O 1
ATOM 2471 N N . ILE A 1 319 ? -33.046 -26.693 -0.467 1.00 87.62 319 ILE A N 1
ATOM 2472 C CA . ILE A 1 319 ? -32.719 -27.397 0.776 1.00 87.62 319 ILE A CA 1
ATOM 2473 C C . ILE A 1 319 ? -32.378 -26.440 1.917 1.00 87.62 319 ILE A C 1
ATOM 2475 O O . ILE A 1 319 ? -31.946 -25.312 1.700 1.00 87.62 319 ILE A O 1
ATOM 2479 N N . GLU A 1 320 ? -32.515 -26.936 3.141 1.00 89.88 320 GLU A N 1
ATOM 2480 C CA . GLU A 1 320 ? -32.015 -26.329 4.371 1.00 89.88 320 GLU A CA 1
ATOM 2481 C C . GLU A 1 320 ? -30.941 -27.222 5.010 1.00 89.88 320 GLU A C 1
ATOM 2483 O O . GLU A 1 320 ? -31.039 -28.455 4.989 1.00 89.88 320 GLU A O 1
ATOM 2488 N N . ILE A 1 321 ? -29.909 -26.606 5.592 1.00 90.25 321 ILE A N 1
ATOM 2489 C CA . ILE A 1 321 ? -28.839 -27.313 6.300 1.00 90.25 321 ILE A CA 1
ATOM 2490 C C . ILE A 1 321 ? -28.986 -27.062 7.800 1.00 90.25 321 ILE A C 1
ATOM 2492 O O . ILE A 1 321 ? -28.923 -25.930 8.273 1.00 90.25 321 ILE A O 1
ATOM 2496 N N . THR A 1 322 ? -29.125 -28.135 8.571 1.00 87.19 322 THR A N 1
ATOM 2497 C CA . THR A 1 322 ? -29.186 -28.094 10.037 1.00 87.19 322 THR A CA 1
ATOM 2498 C C . THR A 1 322 ? -28.060 -28.931 10.633 1.00 87.19 322 THR A C 1
ATOM 2500 O O . THR A 1 322 ? -27.665 -29.948 10.067 1.00 87.19 322 THR A O 1
ATOM 2503 N N . LYS A 1 323 ? -27.505 -28.520 11.780 1.00 84.56 323 LYS A N 1
ATOM 2504 C CA . LYS A 1 323 ? -26.520 -29.342 12.498 1.00 84.56 323 LYS A CA 1
ATOM 2505 C C . LYS A 1 323 ? -27.243 -30.346 13.389 1.00 84.56 323 LYS A C 1
ATOM 2507 O O . LYS A 1 323 ? -27.988 -29.944 14.279 1.00 84.56 323 LYS A O 1
ATOM 2512 N N . LYS A 1 324 ? -26.983 -31.636 13.183 1.00 76.31 324 LYS A N 1
ATOM 2513 C CA . LYS A 1 324 ? -27.445 -32.725 14.049 1.00 76.31 324 LYS A CA 1
ATOM 2514 C C . LYS A 1 324 ? -26.258 -33.629 14.372 1.00 76.31 324 LYS A C 1
ATOM 2516 O O . LYS A 1 324 ? -25.584 -34.096 13.460 1.00 76.31 324 LYS A O 1
ATOM 2521 N N . ASP A 1 325 ? -25.972 -33.823 15.658 1.00 71.19 325 ASP A N 1
ATOM 2522 C CA . ASP A 1 325 ? -24.908 -34.716 16.146 1.00 71.19 325 ASP A CA 1
ATOM 2523 C C . ASP A 1 325 ? -23.530 -34.452 15.499 1.00 71.19 325 ASP A C 1
ATOM 2525 O O . ASP A 1 325 ? -22.856 -35.362 15.020 1.00 71.19 325 ASP A O 1
ATOM 2529 N N . LEU A 1 326 ? -23.125 -33.172 15.443 1.00 70.94 326 LEU A N 1
ATOM 2530 C CA . LEU A 1 326 ? -21.883 -32.681 14.809 1.00 70.94 326 LEU A CA 1
ATOM 2531 C C . LEU A 1 326 ? -21.781 -32.922 13.287 1.00 70.94 326 LEU A C 1
ATOM 2533 O O . LEU A 1 326 ? -20.737 -32.649 12.690 1.00 70.94 326 LEU A O 1
ATOM 2537 N N . GLN A 1 327 ? -22.856 -33.374 12.640 1.00 70.50 327 GLN A N 1
ATOM 2538 C CA . GLN A 1 327 ? -22.942 -33.584 11.197 1.00 70.50 327 GLN A CA 1
ATOM 2539 C C . GLN A 1 327 ? -23.981 -32.657 10.556 1.00 70.50 327 GLN A C 1
ATOM 2541 O O . GLN A 1 327 ? -24.902 -32.156 11.206 1.00 70.50 327 GLN A O 1
ATOM 2546 N N . ASN A 1 328 ? -23.812 -32.409 9.258 1.00 86.19 328 ASN A N 1
ATOM 2547 C CA . ASN A 1 328 ? -24.732 -31.594 8.474 1.00 86.19 328 ASN A CA 1
ATOM 2548 C C . ASN A 1 328 ? -25.903 -32.471 8.003 1.00 86.19 328 ASN A C 1
ATOM 2550 O O . ASN A 1 328 ? -25.706 -33.388 7.203 1.00 86.19 328 ASN A O 1
ATOM 2554 N N . LEU A 1 329 ? -27.103 -32.194 8.511 1.00 88.62 329 LEU A N 1
ATOM 2555 C CA . LEU A 1 329 ? -28.366 -32.782 8.078 1.00 88.62 329 LEU A CA 1
ATOM 2556 C C . LEU A 1 329 ? -29.022 -31.857 7.057 1.00 88.62 329 LEU A C 1
ATOM 2558 O O . LEU A 1 329 ? -29.297 -30.692 7.342 1.00 88.62 329 LEU A O 1
ATOM 2562 N N . ILE A 1 330 ? -29.287 -32.400 5.881 1.00 93.06 330 ILE A N 1
ATOM 2563 C CA . ILE A 1 330 ? -29.810 -31.682 4.729 1.00 93.06 330 ILE A CA 1
ATOM 2564 C C . ILE A 1 330 ? -31.273 -32.072 4.569 1.00 93.06 330 ILE A C 1
ATOM 2566 O O . ILE A 1 330 ? -31.575 -33.264 4.536 1.00 93.06 330 ILE A O 1
ATOM 2570 N N . LYS A 1 331 ? -32.182 -31.100 4.489 1.00 89.69 331 LYS A N 1
ATOM 2571 C CA . LYS A 1 331 ? -33.622 -31.351 4.317 1.00 89.69 331 LYS A CA 1
ATOM 2572 C C . LYS A 1 331 ? -34.180 -30.574 3.136 1.00 89.69 331 LYS A C 1
ATOM 2574 O O . LYS A 1 331 ? -33.735 -29.461 2.889 1.00 89.69 331 LYS A O 1
ATOM 2579 N N . LEU A 1 332 ? -35.162 -31.132 2.433 1.00 86.12 332 LEU A N 1
ATOM 2580 C CA . LEU A 1 332 ? -35.894 -30.405 1.392 1.00 86.12 332 LEU A CA 1
ATOM 2581 C C . LEU A 1 332 ? -36.763 -29.318 2.029 1.00 86.12 332 LEU A C 1
ATOM 2583 O O . LEU A 1 332 ? -37.474 -29.562 3.009 1.00 86.12 332 LEU A O 1
ATOM 2587 N N . LYS A 1 333 ? -36.720 -28.111 1.464 1.00 82.25 333 LYS A N 1
ATOM 2588 C CA . LYS A 1 333 ? -37.464 -26.960 1.984 1.00 82.25 333 LYS A CA 1
ATOM 2589 C C . LYS A 1 333 ? -38.954 -27.124 1.661 1.00 82.25 333 LYS A C 1
ATOM 2591 O O . LYS A 1 333 ? -39.359 -27.010 0.511 1.00 82.25 333 LYS A O 1
ATOM 2596 N N . THR A 1 334 ? -39.797 -27.380 2.666 1.00 59.12 334 THR A N 1
ATOM 2597 C CA . THR A 1 334 ? -41.264 -27.363 2.481 1.00 59.12 334 THR A CA 1
ATOM 2598 C C . THR A 1 334 ? -41.763 -25.917 2.474 1.00 59.12 334 THR A C 1
ATOM 2600 O O . THR A 1 334 ? -41.403 -25.138 3.358 1.00 59.12 334 THR A O 1
ATOM 2603 N N . TRP A 1 335 ? -42.609 -25.537 1.513 1.00 38.25 335 TRP A N 1
ATOM 2604 C CA . TRP A 1 335 ? -43.182 -24.190 1.467 1.00 38.25 335 TRP A CA 1
ATOM 2605 C C . TRP A 1 335 ? -44.230 -24.015 2.574 1.00 38.25 335 TRP A C 1
ATOM 2607 O O . TRP A 1 335 ? -45.341 -24.533 2.499 1.00 38.25 335 TRP A O 1
ATOM 2617 N N . ARG A 1 336 ? -43.878 -23.268 3.625 1.00 30.88 336 ARG A N 1
ATOM 2618 C CA . ARG A 1 336 ? -44.813 -22.817 4.663 1.00 30.88 336 ARG A CA 1
ATOM 2619 C C . ARG A 1 336 ? -45.137 -21.340 4.468 1.00 30.88 336 ARG A C 1
ATOM 2621 O O . ARG A 1 336 ? -44.289 -20.487 4.720 1.00 30.88 336 ARG A O 1
ATOM 2628 N N . LEU A 1 337 ? -46.390 -21.022 4.148 1.00 40.94 337 LEU A N 1
ATOM 2629 C CA . LEU A 1 337 ? -46.934 -19.686 4.398 1.00 40.94 337 LEU A CA 1
ATOM 2630 C C . LEU A 1 337 ? -47.269 -19.582 5.892 1.00 40.94 337 LEU A C 1
ATOM 2632 O O . LEU A 1 337 ? -48.359 -19.952 6.319 1.00 40.94 337 LEU A O 1
ATOM 2636 N N . THR A 1 338 ? -46.319 -19.105 6.705 1.00 29.22 338 THR A N 1
ATOM 2637 C CA . THR A 1 338 ? -46.574 -18.794 8.124 1.00 29.22 338 THR A CA 1
ATOM 2638 C C . THR A 1 338 ? -46.347 -17.312 8.395 1.00 29.22 338 THR A C 1
ATOM 2640 O O . THR A 1 338 ? -45.288 -16.758 8.120 1.00 29.22 338 THR A O 1
ATOM 2643 N N . LYS A 1 339 ? -47.367 -16.682 8.972 1.00 37.22 339 LYS A N 1
ATOM 2644 C CA . LYS A 1 339 ? -47.375 -15.324 9.515 1.00 37.22 339 LYS A CA 1
ATOM 2645 C C . LYS A 1 339 ? -46.783 -15.369 10.933 1.00 37.22 339 LYS A C 1
ATOM 2647 O O . LYS A 1 339 ? -47.400 -16.011 11.772 1.00 37.22 339 LYS A O 1
ATOM 2652 N N . MET A 1 340 ? -45.659 -14.694 11.226 1.00 25.77 340 MET A N 1
ATOM 2653 C CA . MET A 1 340 ? -45.363 -14.135 12.566 1.00 25.77 340 MET A CA 1
ATOM 2654 C C . MET A 1 340 ? -44.121 -13.218 12.638 1.00 25.77 340 MET A C 1
ATOM 2656 O O . MET A 1 340 ? -43.072 -13.518 12.088 1.00 25.77 340 MET A O 1
ATOM 2660 N N . ASN A 1 341 ? -44.311 -12.146 13.419 1.00 26.19 341 ASN A N 1
ATOM 2661 C CA . ASN A 1 341 ? -43.400 -11.331 14.235 1.00 26.19 341 ASN A CA 1
ATOM 2662 C C . ASN A 1 341 ? -42.163 -10.612 13.658 1.00 26.19 341 ASN A C 1
ATOM 2664 O O . ASN A 1 341 ? -41.110 -11.187 13.415 1.00 26.19 341 ASN A O 1
ATOM 2668 N N . LYS A 1 342 ? -42.317 -9.275 13.623 1.00 39.97 342 LYS A N 1
ATOM 2669 C CA . LYS A 1 342 ? -41.372 -8.215 14.025 1.00 39.97 342 LYS A CA 1
ATOM 2670 C C . LYS A 1 342 ? -39.946 -8.704 14.327 1.00 39.97 342 LYS A C 1
ATOM 2672 O O . LYS A 1 342 ? -39.721 -9.230 15.409 1.00 39.97 342 LYS A O 1
ATOM 2677 N N . ILE A 1 343 ? -39.026 -8.456 13.385 1.00 34.31 343 ILE A N 1
ATOM 2678 C CA . ILE A 1 343 ? -37.668 -7.878 13.576 1.00 34.31 343 ILE A CA 1
ATOM 2679 C C . ILE A 1 343 ? -36.807 -7.965 12.289 1.00 34.31 343 ILE A C 1
ATOM 2681 O O . ILE A 1 343 ? -35.838 -7.229 12.179 1.00 34.31 343 ILE A O 1
ATOM 2685 N N . TYR A 1 344 ? -37.197 -8.696 11.236 1.00 31.34 344 TYR A N 1
ATOM 2686 C CA . TYR A 1 344 ? -36.404 -8.767 9.986 1.00 31.34 344 TYR A CA 1
ATOM 2687 C C . TYR A 1 344 ? -37.172 -8.342 8.728 1.00 31.34 344 TYR A C 1
ATOM 2689 O O . TYR A 1 344 ? -37.344 -9.113 7.791 1.00 31.34 344 TYR A O 1
ATOM 2697 N N . GLY A 1 345 ? -37.663 -7.104 8.709 1.00 31.41 345 GLY A N 1
ATOM 2698 C CA . GLY A 1 345 ? -38.408 -6.552 7.577 1.00 31.41 345 GLY A CA 1
ATOM 2699 C C . GLY A 1 345 ? -37.743 -5.335 6.947 1.00 31.41 345 GLY A C 1
ATOM 2700 O O . GLY A 1 345 ? -38.353 -4.283 7.001 1.00 31.41 345 GLY A O 1
ATOM 2701 N N . ILE A 1 346 ? -36.537 -5.473 6.385 1.00 35.06 346 ILE A N 1
ATOM 2702 C CA . ILE A 1 346 ? -35.978 -4.664 5.277 1.00 35.06 346 ILE A CA 1
ATOM 2703 C C . ILE A 1 346 ? -34.841 -5.510 4.675 1.00 35.06 346 ILE A C 1
ATOM 2705 O O . ILE A 1 346 ? -33.743 -5.501 5.216 1.00 35.06 346 ILE A O 1
ATOM 2709 N N . LEU A 1 347 ? -35.104 -6.287 3.616 1.00 29.38 347 LEU A N 1
ATOM 2710 C CA . LEU A 1 347 ? -34.062 -6.720 2.655 1.00 29.38 347 LEU A CA 1
ATOM 2711 C C . LEU A 1 347 ? -34.592 -7.388 1.371 1.00 29.38 347 LEU A C 1
ATOM 2713 O O . LEU A 1 347 ? -33.805 -7.681 0.485 1.00 29.38 347 LEU A O 1
ATOM 2717 N N . THR A 1 348 ? -35.902 -7.583 1.194 1.00 28.95 348 THR A N 1
ATOM 2718 C CA . THR A 1 348 ? -36.434 -8.292 0.006 1.00 28.95 348 THR A CA 1
ATOM 2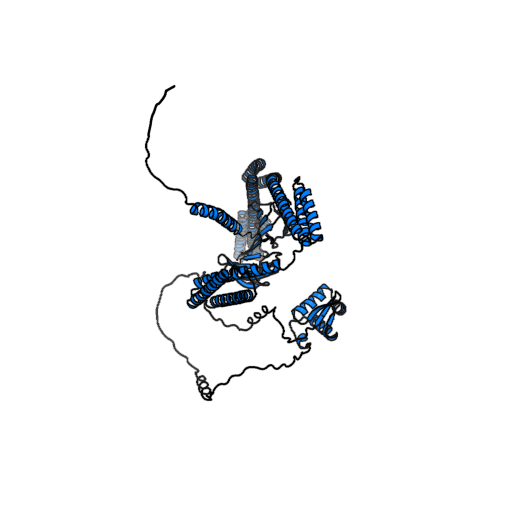719 C C . THR A 1 348 ? -37.530 -7.543 -0.754 1.00 28.95 348 THR A C 1
ATOM 2721 O O . THR A 1 348 ? -38.435 -8.148 -1.317 1.00 28.95 348 THR A O 1
ATOM 2724 N N . ILE A 1 349 ? -37.436 -6.215 -0.840 1.00 30.69 349 ILE A N 1
ATOM 2725 C CA . ILE A 1 349 ? -38.215 -5.434 -1.816 1.00 30.69 349 ILE A CA 1
ATOM 2726 C C . ILE A 1 349 ? -37.254 -4.507 -2.557 1.00 30.69 349 ILE A C 1
ATOM 2728 O O . ILE A 1 349 ? -37.268 -3.322 -2.286 1.00 30.69 349 ILE A O 1
ATOM 2732 N N . PHE A 1 350 ? -36.374 -5.051 -3.404 1.00 28.45 350 PHE A N 1
ATOM 2733 C CA . PHE A 1 350 ? -35.745 -4.354 -4.550 1.00 28.45 350 PHE A CA 1
ATOM 2734 C C . PHE A 1 350 ? -34.996 -5.351 -5.466 1.00 28.45 350 PHE A C 1
ATOM 2736 O O . PHE A 1 350 ? -33.905 -5.074 -5.941 1.00 28.45 350 PHE A O 1
ATOM 2743 N N . ALA A 1 351 ? -35.572 -6.533 -5.723 1.00 28.80 351 ALA A N 1
ATOM 2744 C CA . ALA A 1 351 ? -34.991 -7.517 -6.654 1.00 28.80 351 ALA A CA 1
ATOM 2745 C C . ALA A 1 351 ? -35.867 -7.811 -7.888 1.00 28.80 351 ALA A C 1
ATOM 2747 O O . ALA A 1 351 ? -35.562 -8.719 -8.648 1.00 28.80 351 ALA A O 1
ATOM 2748 N N . PHE A 1 352 ? -36.940 -7.048 -8.131 1.00 30.08 352 PHE A N 1
ATOM 2749 C CA . PHE A 1 352 ? -37.773 -7.218 -9.330 1.00 30.08 352 PHE A CA 1
ATOM 2750 C C . PHE A 1 352 ? -38.233 -5.870 -9.894 1.00 30.08 352 PHE A C 1
ATOM 2752 O O . PHE A 1 352 ? -39.344 -5.421 -9.631 1.00 30.08 352 PHE A O 1
ATOM 2759 N N . ALA A 1 353 ? -37.362 -5.226 -10.671 1.00 27.36 353 ALA A N 1
ATOM 2760 C CA . ALA A 1 353 ? -37.749 -4.222 -11.673 1.00 27.36 353 ALA A CA 1
ATOM 2761 C C . ALA A 1 353 ? -36.720 -4.105 -12.819 1.00 27.36 353 ALA A C 1
ATOM 2763 O O . ALA A 1 353 ? -36.623 -3.067 -13.460 1.00 27.36 353 ALA A O 1
ATOM 2764 N N . GLY A 1 354 ? -35.926 -5.150 -13.068 1.00 27.98 354 GLY A N 1
ATOM 2765 C CA . GLY A 1 354 ? -34.818 -5.100 -14.022 1.00 27.98 354 GLY A CA 1
ATOM 2766 C C . GLY A 1 354 ? -34.793 -6.297 -14.954 1.00 27.98 354 GLY A C 1
ATOM 2767 O O . GLY A 1 354 ? -33.777 -6.966 -15.023 1.00 27.98 354 GLY A O 1
ATOM 2768 N N . LEU A 1 355 ? -35.910 -6.610 -15.611 1.00 32.66 355 LEU A N 1
ATOM 2769 C CA . LEU A 1 355 ? -35.924 -7.378 -16.859 1.00 32.66 355 LEU A CA 1
ATOM 2770 C C . LEU A 1 355 ? -37.313 -7.265 -17.490 1.00 32.66 355 LEU A C 1
ATOM 2772 O O . LEU A 1 355 ? -38.296 -7.668 -16.873 1.00 32.66 355 LEU A O 1
ATOM 2776 N N . MET A 1 356 ? -37.327 -6.723 -18.713 1.00 29.45 356 MET A N 1
ATOM 2777 C CA . MET A 1 356 ? -38.395 -6.653 -19.728 1.00 29.45 356 MET A CA 1
ATOM 2778 C C . MET A 1 356 ? -38.807 -5.227 -20.118 1.00 29.45 356 MET A C 1
ATOM 2780 O O . MET A 1 356 ? -39.886 -4.787 -19.741 1.00 29.45 356 MET A O 1
ATOM 2784 N N . ILE A 1 357 ? -38.015 -4.560 -20.972 1.00 29.12 357 ILE A N 1
ATOM 2785 C CA . ILE A 1 357 ? -38.551 -3.756 -22.090 1.00 29.12 357 ILE A CA 1
ATOM 2786 C C . ILE A 1 357 ? -37.619 -3.942 -23.311 1.00 29.12 357 ILE A C 1
ATOM 2788 O O . ILE A 1 357 ? -36.401 -3.843 -23.155 1.00 29.12 357 ILE A O 1
ATOM 2792 N N . PRO A 1 358 ? -38.153 -4.253 -24.510 1.00 28.39 358 PRO A N 1
ATOM 2793 C CA . PRO A 1 358 ? -37.383 -4.375 -25.744 1.00 28.39 358 PRO A CA 1
ATOM 2794 C C . PRO A 1 358 ? -36.919 -3.017 -26.295 1.00 28.39 358 PRO A C 1
ATOM 2796 O O . PRO A 1 358 ? -37.430 -1.954 -25.958 1.00 28.39 358 PRO A O 1
ATOM 2799 N N . THR A 1 359 ? -35.946 -3.099 -27.195 1.00 36.72 359 THR A N 1
ATOM 2800 C CA . THR A 1 359 ? -35.341 -2.026 -27.987 1.00 36.72 359 THR A CA 1
ATOM 2801 C C . THR A 1 359 ? -36.349 -1.086 -28.659 1.00 36.72 359 THR A C 1
ATOM 2803 O O . THR A 1 359 ? -37.012 -1.466 -29.623 1.00 36.72 359 THR A O 1
ATOM 2806 N N . SER A 1 360 ? -36.344 0.181 -28.252 1.00 27.31 360 SER A N 1
ATOM 2807 C CA . SER A 1 360 ? -36.537 1.326 -29.149 1.00 27.31 360 SER A CA 1
ATOM 2808 C C . SER A 1 360 ? -35.929 2.567 -28.506 1.00 27.31 360 SER A C 1
ATOM 2810 O O . SER A 1 360 ? -36.205 2.860 -27.344 1.00 27.31 360 SER A O 1
ATOM 2812 N N . ALA A 1 361 ? -35.083 3.270 -29.258 1.00 33.16 361 ALA A N 1
ATOM 2813 C CA . ALA A 1 361 ? -34.452 4.510 -28.835 1.00 33.16 361 ALA A CA 1
ATOM 2814 C C . ALA A 1 361 ? -35.516 5.547 -28.438 1.00 33.16 361 ALA A C 1
ATOM 2816 O O . ALA A 1 361 ? -36.314 5.974 -29.270 1.00 33.16 361 ALA A O 1
ATOM 2817 N N . MET A 1 362 ? -35.509 5.955 -27.171 1.00 23.31 362 MET A N 1
ATOM 2818 C CA . MET A 1 362 ? -36.195 7.149 -26.689 1.00 23.31 362 MET A CA 1
ATOM 2819 C C . MET A 1 362 ? -35.139 8.059 -26.074 1.00 23.31 362 MET A C 1
ATOM 2821 O O . MET A 1 362 ? -34.492 7.704 -25.093 1.00 23.31 362 MET A O 1
ATOM 2825 N N . GLN A 1 363 ? -34.958 9.226 -26.687 1.00 37.03 363 GLN A N 1
ATOM 2826 C CA . GLN A 1 363 ? -34.328 10.369 -26.043 1.00 37.03 363 GLN A CA 1
ATOM 2827 C C . GLN A 1 363 ? -35.168 10.723 -24.813 1.00 37.03 363 GLN A C 1
ATOM 2829 O O . GLN A 1 363 ? -36.361 10.986 -24.957 1.00 37.03 363 GLN A O 1
ATOM 2834 N N . VAL A 1 364 ? -34.570 10.716 -23.621 1.00 26.16 364 VAL A N 1
ATOM 2835 C CA . VAL A 1 364 ? -35.194 11.295 -22.428 1.00 26.16 364 VAL A CA 1
ATOM 2836 C C . VAL A 1 364 ? -34.175 12.168 -21.703 1.00 26.16 364 VAL A C 1
ATOM 2838 O O . VAL A 1 364 ? -33.139 11.723 -21.221 1.00 26.16 364 VAL A O 1
ATOM 2841 N N . GLU A 1 365 ? -34.528 13.442 -21.745 1.00 31.09 365 GLU A N 1
ATOM 2842 C CA . GLU A 1 365 ? -34.159 14.616 -20.964 1.00 31.09 365 GLU A CA 1
ATOM 2843 C C . GLU A 1 365 ? -33.718 14.339 -19.511 1.00 31.09 365 GLU A C 1
ATOM 2845 O O . GLU A 1 365 ? -34.238 13.449 -18.843 1.00 31.09 365 GLU A O 1
ATOM 2850 N N . ALA A 1 366 ? -32.792 15.161 -19.005 1.00 29.42 366 ALA A N 1
ATOM 2851 C CA . ALA A 1 366 ? -32.079 15.058 -17.721 1.00 29.42 366 ALA A CA 1
ATOM 2852 C C . ALA A 1 366 ? -32.936 15.110 -16.425 1.00 29.42 366 ALA A C 1
ATOM 2854 O O . ALA A 1 366 ? -32.405 15.354 -15.341 1.00 29.42 366 ALA A O 1
ATOM 2855 N N . ALA A 1 367 ? -34.250 14.897 -16.506 1.00 32.94 367 ALA A N 1
ATOM 2856 C CA . ALA A 1 367 ? -35.180 14.999 -15.384 1.00 32.94 367 ALA A CA 1
ATOM 2857 C C . ALA A 1 367 ? -35.192 13.761 -14.462 1.00 32.94 367 ALA A C 1
ATOM 2859 O O . ALA A 1 367 ? -35.559 13.887 -13.296 1.00 32.94 367 ALA A O 1
ATOM 2860 N N . SER A 1 368 ? -34.764 12.575 -14.921 1.00 44.25 368 SER A N 1
ATOM 2861 C CA . SER A 1 368 ? -34.958 11.342 -14.135 1.00 44.25 368 SER A CA 1
ATOM 2862 C C . SER A 1 368 ? -34.079 11.217 -12.886 1.00 44.25 368 SER A C 1
ATOM 2864 O O . SER A 1 368 ? -34.481 10.529 -11.956 1.00 44.25 368 SER A O 1
ATOM 2866 N N . ASP A 1 369 ? -32.913 11.867 -12.819 1.00 54.38 369 ASP A N 1
ATOM 2867 C CA . ASP A 1 369 ? -31.964 11.702 -11.698 1.00 54.38 369 ASP A CA 1
ATOM 2868 C C . ASP A 1 369 ? -32.303 12.553 -10.461 1.00 54.38 369 ASP A C 1
ATOM 2870 O O . ASP A 1 369 ? -31.905 12.228 -9.340 1.00 54.38 369 ASP A O 1
ATOM 2874 N N . LEU A 1 370 ? -33.042 13.649 -10.645 1.00 65.06 370 LEU A N 1
ATOM 2875 C CA . LEU A 1 370 ? -33.363 14.611 -9.586 1.00 65.06 370 LEU A CA 1
ATOM 2876 C C . LEU A 1 370 ? -34.502 14.120 -8.685 1.00 65.06 370 LEU A C 1
ATOM 2878 O O . LEU A 1 370 ? -34.406 14.226 -7.461 1.00 65.06 370 LEU A O 1
ATOM 2882 N N . ASP A 1 371 ? -35.526 13.493 -9.264 1.00 69.62 371 ASP A N 1
ATOM 2883 C CA . ASP A 1 371 ? -36.659 12.936 -8.514 1.00 69.62 371 ASP A CA 1
ATOM 2884 C C . ASP A 1 371 ? -36.229 11.806 -7.562 1.00 69.62 371 ASP A C 1
ATOM 2886 O O . ASP A 1 371 ? -36.767 11.665 -6.458 1.00 69.62 371 ASP A O 1
ATOM 2890 N N . TYR A 1 372 ? -35.194 11.036 -7.922 1.00 62.81 372 TYR A N 1
ATOM 2891 C CA . TYR A 1 372 ? -34.619 10.028 -7.027 1.00 62.81 372 TYR A CA 1
ATOM 2892 C C . TYR A 1 372 ? -34.004 10.643 -5.763 1.00 62.81 372 TYR A C 1
ATOM 2894 O O . TYR A 1 372 ? -34.139 10.056 -4.685 1.00 62.81 372 TYR A O 1
ATOM 2902 N N . MET A 1 373 ? -33.389 11.829 -5.852 1.00 70.44 373 MET A N 1
ATOM 2903 C CA . MET A 1 373 ? -32.829 12.530 -4.687 1.00 70.44 373 MET A CA 1
ATOM 2904 C C . MET A 1 373 ? -33.925 12.893 -3.682 1.00 70.44 373 MET A C 1
ATOM 2906 O O . MET A 1 373 ? -33.771 12.655 -2.481 1.00 70.44 373 MET A O 1
ATOM 2910 N N . LEU A 1 374 ? -35.064 13.394 -4.167 1.00 72.94 374 LEU A N 1
ATOM 2911 C CA . LEU A 1 374 ? -36.210 13.721 -3.319 1.00 72.94 374 LEU A CA 1
ATOM 2912 C C . LEU A 1 374 ? -36.790 12.472 -2.641 1.00 72.94 374 LEU A C 1
ATOM 2914 O O . LEU A 1 374 ? -37.019 12.469 -1.430 1.00 72.94 374 LEU A O 1
ATOM 2918 N N . ILE A 1 375 ? -36.948 11.376 -3.393 1.00 64.94 375 ILE A N 1
ATOM 2919 C CA . ILE A 1 375 ? -37.433 10.093 -2.861 1.00 64.94 375 ILE A CA 1
ATOM 2920 C C . ILE A 1 375 ? -36.518 9.568 -1.744 1.00 64.94 375 ILE A C 1
ATOM 2922 O O . ILE A 1 375 ? -37.007 9.055 -0.732 1.00 64.94 375 ILE A O 1
ATOM 2926 N N . ILE A 1 376 ? -35.198 9.664 -1.916 1.00 55.31 376 ILE A N 1
ATOM 2927 C CA . ILE A 1 376 ? -34.219 9.229 -0.911 1.00 55.31 376 ILE A CA 1
ATOM 2928 C C . ILE A 1 376 ? -34.323 10.095 0.346 1.00 55.31 376 ILE A C 1
ATOM 2930 O O . ILE A 1 376 ? -34.406 9.553 1.452 1.00 55.31 376 ILE A O 1
ATOM 2934 N N . ALA A 1 377 ? -34.373 11.418 0.189 1.00 66.50 377 ALA A N 1
ATOM 2935 C CA . ALA A 1 377 ? -34.407 12.341 1.316 1.00 66.50 377 ALA A CA 1
ATOM 2936 C C . ALA A 1 377 ? -35.695 12.194 2.151 1.00 66.50 377 ALA A C 1
ATOM 2938 O O . ALA A 1 377 ? -35.631 12.090 3.379 1.00 66.50 377 ALA A O 1
ATOM 2939 N N . GLU A 1 378 ? -36.859 12.054 1.506 1.00 78.44 378 GLU A N 1
ATOM 2940 C CA . GLU A 1 378 ? -38.137 11.798 2.189 1.00 78.44 378 GLU A CA 1
ATOM 2941 C C . GLU A 1 378 ? -38.155 10.439 2.915 1.00 78.44 378 GLU A C 1
ATOM 2943 O O . GLU A 1 378 ? -38.648 10.319 4.045 1.00 78.44 378 GLU A O 1
ATOM 2948 N N . LYS A 1 379 ? -37.538 9.399 2.335 1.00 63.22 379 LYS A N 1
ATOM 2949 C CA . LYS A 1 379 ? -37.359 8.110 3.028 1.00 63.22 379 LYS A CA 1
ATOM 2950 C C . LYS A 1 379 ? -36.448 8.235 4.252 1.00 63.22 379 LYS A C 1
ATOM 2952 O O . LYS A 1 379 ? -36.788 7.690 5.305 1.00 63.22 379 LYS A O 1
ATOM 2957 N N . GLY A 1 380 ? -35.331 8.957 4.138 1.00 62.69 380 GLY A N 1
ATOM 2958 C CA . GLY A 1 380 ? -34.403 9.212 5.244 1.00 62.69 380 GLY A CA 1
ATOM 2959 C C . GLY A 1 380 ? -35.071 9.958 6.402 1.00 62.69 380 GLY A C 1
ATOM 2960 O O . GLY A 1 380 ? -35.016 9.511 7.550 1.00 62.69 380 GLY A O 1
ATOM 2961 N N . LYS A 1 381 ? -35.810 11.029 6.093 1.00 82.31 381 LYS A N 1
ATOM 2962 C CA . LYS A 1 381 ? -36.636 11.788 7.047 1.00 82.31 381 LYS A CA 1
ATOM 2963 C C . LYS A 1 381 ? -37.639 10.886 7.770 1.00 82.31 381 LYS A C 1
ATOM 2965 O O . LYS A 1 381 ? -37.696 10.880 9.001 1.00 82.31 381 LYS A O 1
ATOM 2970 N N . LYS A 1 382 ? -38.381 10.048 7.037 1.00 71.25 382 LYS A N 1
ATOM 2971 C CA . LYS A 1 382 ? -39.352 9.106 7.621 1.00 71.25 382 LYS A CA 1
ATOM 2972 C C . LYS A 1 382 ? -38.700 8.079 8.553 1.00 71.25 382 LYS A C 1
ATOM 2974 O O . LYS A 1 382 ? -39.254 7.788 9.615 1.00 71.25 382 LYS A O 1
ATOM 2979 N N . TYR A 1 383 ? -37.539 7.542 8.179 1.00 65.94 383 TYR A N 1
ATOM 2980 C CA . TYR A 1 383 ? -36.781 6.605 9.011 1.00 65.94 383 TYR A CA 1
ATOM 2981 C C . TYR A 1 383 ? -36.339 7.248 10.331 1.00 65.94 383 TYR A C 1
ATOM 2983 O O . TYR A 1 383 ? -36.592 6.702 11.407 1.00 65.94 383 TYR A O 1
ATOM 2991 N N . ILE A 1 384 ? -35.751 8.445 10.266 1.00 73.62 384 ILE A N 1
ATOM 2992 C CA . ILE A 1 384 ? -35.334 9.179 11.462 1.00 73.62 384 ILE A CA 1
ATOM 2993 C C . ILE A 1 384 ? -36.530 9.528 12.345 1.00 73.62 384 ILE A C 1
ATOM 2995 O O . ILE A 1 384 ? -36.457 9.357 13.560 1.00 73.62 384 ILE A O 1
ATOM 2999 N N . LYS A 1 385 ? -37.664 9.930 11.763 1.00 85.44 385 LYS A N 1
ATOM 3000 C CA . LYS A 1 385 ? -38.883 10.198 12.535 1.00 85.44 385 LYS A CA 1
ATOM 3001 C C . LYS A 1 385 ? -39.352 8.975 13.315 1.00 85.44 385 LYS A C 1
ATOM 3003 O O . LYS A 1 385 ? -39.737 9.100 14.475 1.00 85.44 385 LYS A O 1
ATOM 3008 N N . LEU A 1 386 ? -39.297 7.795 12.698 1.00 71.75 386 LEU A N 1
ATOM 3009 C CA . LEU A 1 386 ? -39.628 6.538 13.361 1.00 71.75 386 LEU A CA 1
ATOM 3010 C C . LEU A 1 386 ? -38.687 6.270 14.544 1.00 71.75 386 LEU A C 1
ATOM 3012 O O . LEU A 1 386 ? -39.168 5.953 15.627 1.00 71.75 386 LEU A O 1
ATOM 3016 N N . LYS A 1 387 ? -37.379 6.490 14.378 1.00 71.31 387 LYS A N 1
ATOM 3017 C CA . LYS A 1 387 ? -36.388 6.335 15.455 1.00 71.31 387 LYS A CA 1
ATOM 3018 C C . LYS A 1 387 ? -36.567 7.344 16.590 1.00 71.31 387 LYS A C 1
ATOM 3020 O O . LYS A 1 387 ? -36.504 6.964 17.755 1.00 71.31 387 LYS A O 1
ATOM 3025 N N . ILE A 1 388 ? -36.862 8.603 16.271 1.00 82.25 388 ILE A N 1
ATOM 3026 C CA . ILE A 1 388 ? -37.204 9.629 17.267 1.00 82.25 388 ILE A CA 1
ATOM 3027 C C . ILE A 1 388 ? -38.449 9.205 18.059 1.00 82.25 388 ILE A C 1
ATOM 3029 O O . ILE A 1 388 ? -38.451 9.287 19.285 1.00 82.25 388 ILE A O 1
ATOM 3033 N N . ASN A 1 389 ? -39.487 8.704 17.382 1.00 82.69 389 ASN A N 1
ATOM 3034 C CA . ASN A 1 389 ? -40.711 8.241 18.037 1.00 82.69 389 ASN A CA 1
ATOM 3035 C C . ASN A 1 389 ? -40.464 6.997 18.913 1.00 82.69 389 ASN A C 1
ATOM 3037 O O . ASN A 1 389 ? -41.016 6.901 20.005 1.00 82.69 389 ASN A O 1
ATOM 3041 N N . GLU A 1 390 ? -39.651 6.036 18.459 1.00 73.50 390 GLU A N 1
ATOM 3042 C CA . GLU A 1 390 ? -39.236 4.876 19.266 1.00 73.50 390 GLU A CA 1
ATOM 3043 C C . GLU A 1 390 ? -38.557 5.327 20.566 1.00 73.50 390 GLU A C 1
ATOM 3045 O O . GLU A 1 390 ? -38.911 4.850 21.644 1.00 73.50 390 GLU A O 1
ATOM 3050 N N . MET A 1 391 ? -37.654 6.305 20.469 1.00 68.38 391 MET A N 1
ATOM 3051 C CA . MET A 1 391 ? -36.947 6.875 21.616 1.00 68.38 391 MET A CA 1
ATOM 3052 C C . MET A 1 391 ? -37.872 7.654 22.556 1.00 68.38 391 MET A C 1
ATOM 3054 O O . MET A 1 391 ? -37.767 7.495 23.767 1.00 68.38 391 MET A O 1
ATOM 3058 N N . GLN A 1 392 ? -38.822 8.429 22.025 1.00 72.50 392 GLN A N 1
ATOM 3059 C CA . GLN A 1 392 ? -39.842 9.138 22.813 1.00 72.50 392 GLN A CA 1
ATOM 3060 C C . GLN A 1 392 ? -40.772 8.200 23.588 1.00 72.50 392 GLN A C 1
ATOM 3062 O O . GLN A 1 392 ? -41.218 8.536 24.681 1.00 72.50 392 GLN A O 1
ATOM 3067 N N . ASN A 1 393 ? -41.076 7.035 23.016 1.00 66.69 393 ASN A N 1
ATOM 3068 C CA . ASN A 1 393 ? -41.955 6.043 23.633 1.00 66.69 393 ASN A CA 1
ATOM 3069 C C . ASN A 1 393 ? -41.229 5.149 24.648 1.00 66.69 393 ASN A C 1
ATOM 3071 O O . ASN A 1 393 ? -41.870 4.527 25.495 1.00 66.69 393 ASN A O 1
ATOM 3075 N N . SER A 1 394 ? -39.900 5.060 24.575 1.00 59.38 394 SER A N 1
ATOM 3076 C CA . SER A 1 394 ? -39.097 4.467 25.638 1.00 59.38 394 SER A CA 1
ATOM 3077 C C . SER A 1 394 ? -38.958 5.480 26.775 1.00 59.38 394 SER A C 1
ATOM 3079 O O . SER A 1 394 ? -38.612 6.626 26.529 1.00 59.38 394 SER A O 1
ATOM 3081 N N . ASN A 1 395 ? -39.250 5.080 28.013 1.00 52.97 395 ASN A N 1
ATOM 3082 C CA . ASN A 1 395 ? -39.322 5.936 29.207 1.00 52.97 395 ASN A CA 1
ATOM 3083 C C . ASN A 1 395 ? -37.926 6.455 29.660 1.00 52.97 395 ASN A C 1
ATOM 3085 O O . ASN A 1 395 ? -37.509 6.250 30.797 1.00 52.97 395 ASN A O 1
ATOM 3089 N N . ILE A 1 396 ? -37.147 7.036 28.742 1.00 57.12 396 ILE A N 1
ATOM 3090 C CA . ILE A 1 396 ? -35.766 7.484 28.932 1.00 57.12 396 ILE A CA 1
ATOM 3091 C C . ILE A 1 396 ? -35.804 8.881 29.549 1.00 57.12 396 ILE A C 1
ATOM 3093 O O . ILE A 1 396 ? -36.055 9.873 28.868 1.00 57.12 396 ILE A O 1
ATOM 3097 N N . GLN A 1 397 ? -35.535 8.954 30.850 1.00 51.53 397 GLN A N 1
ATOM 3098 C CA . GLN A 1 397 ? -35.501 10.205 31.613 1.00 51.53 397 GLN A CA 1
ATOM 3099 C C . GLN A 1 397 ? -34.295 11.110 31.259 1.00 51.53 397 GLN A C 1
ATOM 3101 O O . GLN A 1 397 ? -34.296 12.283 31.618 1.00 51.53 397 GLN A O 1
ATOM 3106 N N . ASP A 1 398 ? -33.320 10.603 30.491 1.00 52.72 398 ASP A N 1
ATOM 3107 C CA . ASP A 1 398 ? -32.040 11.261 30.174 1.00 52.72 398 ASP A CA 1
ATOM 3108 C C . ASP A 1 398 ? -31.858 11.661 28.692 1.00 52.72 398 ASP A C 1
ATOM 3110 O O . ASP A 1 398 ? -30.745 11.681 28.162 1.00 52.72 398 ASP A O 1
ATOM 3114 N N . TRP A 1 399 ? -32.922 12.050 27.981 1.00 63.97 399 TRP A N 1
ATOM 3115 C CA . TRP A 1 399 ? -32.784 12.621 26.629 1.00 63.97 399 TRP A CA 1
ATOM 3116 C C . TRP A 1 399 ? -32.367 14.110 26.662 1.00 63.97 399 TRP A C 1
ATOM 3118 O O . TRP A 1 399 ? -33.041 14.981 26.117 1.00 63.97 399 TRP A O 1
ATOM 3128 N N . LYS A 1 400 ? -31.224 14.432 27.291 1.00 59.44 400 LYS A N 1
ATOM 3129 C CA . LYS A 1 400 ? -30.733 15.823 27.468 1.00 59.44 400 LYS A CA 1
ATOM 3130 C C . LYS A 1 400 ? -30.582 16.618 26.159 1.00 59.44 400 LYS A C 1
ATOM 3132 O O . LYS A 1 400 ? -30.719 17.836 26.174 1.00 59.44 400 LYS A O 1
ATOM 3137 N N . ASN A 1 401 ? -30.369 15.938 25.029 1.00 63.94 401 ASN A N 1
ATOM 3138 C CA . ASN A 1 401 ? -30.223 16.550 23.699 1.00 63.94 401 ASN A CA 1
ATOM 3139 C C . ASN A 1 401 ? -31.496 16.460 22.833 1.00 63.94 401 ASN A C 1
ATOM 3141 O O . ASN A 1 401 ? -31.424 16.628 21.616 1.00 63.94 401 ASN A O 1
ATOM 3145 N N . GLN A 1 402 ? -32.662 16.207 23.439 1.00 75.50 402 GLN A N 1
ATOM 3146 C CA . GLN A 1 402 ? -33.946 16.089 22.740 1.00 75.50 402 GLN A CA 1
ATOM 3147 C C . GLN A 1 402 ? -34.237 17.244 21.806 1.00 75.50 402 GLN A C 1
ATOM 3149 O O . GLN A 1 402 ? -34.531 17.047 20.627 1.00 75.50 402 GLN A O 1
ATOM 3154 N N . GLN A 1 403 ? -34.130 18.454 22.340 1.00 76.75 403 GLN A N 1
ATOM 3155 C CA . GLN A 1 403 ? -34.485 19.643 21.593 1.00 76.75 403 GLN A CA 1
ATOM 3156 C C . GLN A 1 403 ? -33.552 19.864 20.398 1.00 76.75 403 GLN A C 1
ATOM 3158 O O . GLN A 1 403 ? -33.999 20.324 19.355 1.00 76.75 403 GLN A O 1
ATOM 3163 N N . VAL A 1 404 ? -32.279 19.478 20.526 1.00 76.38 404 VAL A N 1
ATOM 3164 C CA . VAL A 1 404 ? -31.281 19.582 19.453 1.00 76.38 404 VAL A CA 1
ATOM 3165 C C . VAL A 1 404 ? -31.601 18.606 18.323 1.00 76.38 404 VAL A C 1
ATOM 3167 O O . VAL A 1 404 ? -31.587 18.987 17.159 1.00 76.38 404 VAL A O 1
ATOM 3170 N N . VAL A 1 405 ? -31.951 17.361 18.655 1.00 79.38 405 VAL A N 1
ATOM 3171 C CA . VAL A 1 405 ? -32.356 16.359 17.655 1.00 79.38 405 VAL A CA 1
ATOM 3172 C C . VAL A 1 405 ? -33.614 16.800 16.903 1.00 79.38 405 VAL A C 1
ATOM 3174 O O . VAL A 1 405 ? -33.681 16.647 15.685 1.00 79.38 405 VAL A O 1
ATOM 3177 N N . LEU A 1 406 ? -34.597 17.365 17.613 1.00 85.06 406 LEU A N 1
ATOM 3178 C CA . LEU A 1 406 ? -35.827 17.873 17.002 1.00 85.06 406 LEU A CA 1
ATOM 3179 C C . LEU A 1 406 ? -35.565 19.091 16.101 1.00 85.06 406 LEU A C 1
ATOM 3181 O O . LEU A 1 406 ? -36.081 19.132 14.992 1.00 85.06 406 LEU A O 1
ATOM 3185 N N . ASP A 1 407 ? -34.703 20.021 16.517 1.00 82.06 407 ASP A N 1
ATOM 3186 C CA . ASP A 1 407 ? -34.327 21.192 15.711 1.00 82.06 407 ASP A CA 1
ATOM 3187 C C . ASP A 1 407 ? -33.570 20.805 14.426 1.00 82.06 407 ASP A C 1
ATOM 3189 O O . ASP A 1 407 ? -33.861 21.316 13.344 1.00 82.06 407 ASP A O 1
ATOM 3193 N N . ILE A 1 408 ? -32.629 19.855 14.505 1.00 78.38 408 ILE A N 1
ATOM 3194 C CA . ILE A 1 408 ? -31.923 19.346 13.316 1.00 78.38 408 ILE A CA 1
ATOM 3195 C C . ILE A 1 408 ? -32.904 18.616 12.382 1.00 78.38 408 ILE A C 1
ATOM 3197 O O . ILE A 1 408 ? -32.816 18.766 11.159 1.00 78.38 408 ILE A O 1
ATOM 3201 N N . TYR A 1 409 ? -33.859 17.865 12.941 1.00 89.00 409 TYR A N 1
ATOM 3202 C CA . TYR A 1 409 ? -34.900 17.180 12.174 1.00 89.00 409 TYR A CA 1
ATOM 3203 C C . TYR A 1 409 ? -35.795 18.171 11.423 1.00 89.00 409 TYR A C 1
ATOM 3205 O O . TYR A 1 409 ? -35.982 18.020 10.215 1.00 89.00 409 TYR A O 1
ATOM 3213 N N . ASP A 1 410 ? -36.279 19.216 12.092 1.00 90.44 410 ASP A N 1
ATOM 3214 C CA . ASP A 1 410 ? -37.115 20.243 11.466 1.00 90.44 410 ASP A CA 1
ATOM 3215 C C . ASP A 1 410 ? -36.352 20.990 10.358 1.00 90.44 410 ASP A C 1
ATOM 3217 O O . ASP A 1 410 ? -36.877 21.179 9.258 1.00 90.44 410 ASP A O 1
ATOM 3221 N N . LYS A 1 411 ? -35.069 21.313 10.582 1.00 86.19 411 LYS A N 1
ATOM 3222 C CA . LYS A 1 411 ? -34.190 21.915 9.561 1.00 86.19 411 LYS A CA 1
ATOM 3223 C C . LYS A 1 411 ? -34.007 21.018 8.338 1.00 86.19 411 LYS A C 1
ATOM 3225 O O . LYS A 1 411 ? -34.087 21.508 7.215 1.00 86.19 411 LYS A O 1
ATOM 3230 N N . SER A 1 412 ? -33.786 19.716 8.540 1.00 81.69 412 SER A N 1
ATOM 3231 C CA . SER A 1 412 ? -33.715 18.755 7.429 1.00 81.69 412 SER A CA 1
ATOM 3232 C C . SER A 1 412 ? -35.027 18.691 6.647 1.00 81.69 412 SER A C 1
ATOM 3234 O O . SER A 1 412 ? -35.004 18.647 5.422 1.00 81.69 412 SER A O 1
ATOM 3236 N N . GLY A 1 413 ? -36.170 18.756 7.340 1.00 87.81 413 GLY A N 1
ATOM 3237 C CA . GLY A 1 413 ? -37.487 18.772 6.711 1.00 87.81 413 GLY A CA 1
ATOM 3238 C C . GLY A 1 413 ? -37.671 19.996 5.820 1.00 87.81 413 GLY A C 1
ATOM 3239 O O . GLY A 1 413 ? -38.088 19.849 4.675 1.00 87.81 413 GLY A O 1
ATOM 3240 N N . TYR A 1 414 ? -37.270 21.169 6.313 1.00 92.88 414 TYR A N 1
ATOM 3241 C CA . TYR A 1 414 ? -37.294 22.410 5.542 1.00 92.88 414 TYR A CA 1
ATOM 3242 C C . TYR A 1 414 ? -36.403 22.338 4.294 1.00 92.88 414 TYR A C 1
ATOM 3244 O O . TYR A 1 414 ? -36.820 22.742 3.214 1.00 92.88 414 TYR A O 1
ATOM 3252 N N . GLU A 1 415 ? -35.186 21.802 4.402 1.00 88.31 415 GLU A N 1
ATOM 3253 C CA . GLU A 1 415 ? -34.285 21.667 3.248 1.00 88.31 415 GLU A CA 1
ATOM 3254 C C . GLU A 1 415 ? -34.803 20.680 2.194 1.00 88.31 415 GLU A C 1
ATOM 3256 O O . GLU A 1 415 ? -34.579 20.902 1.007 1.00 88.31 415 GLU A O 1
ATOM 3261 N N . ILE A 1 416 ? -35.535 19.641 2.604 1.00 88.94 416 ILE A N 1
ATOM 3262 C CA . ILE A 1 416 ? -36.192 18.698 1.686 1.00 88.94 416 ILE A CA 1
ATOM 3263 C C . ILE A 1 416 ? -37.352 19.371 0.937 1.00 88.94 416 ILE A C 1
ATOM 3265 O O . ILE A 1 416 ? -37.500 19.172 -0.264 1.00 88.94 416 ILE A O 1
ATOM 3269 N N . GLU A 1 417 ? -38.116 20.245 1.595 1.00 94.25 417 GLU A N 1
ATOM 3270 C CA . GLU A 1 417 ? -39.149 21.051 0.921 1.00 94.25 417 GLU A CA 1
ATOM 3271 C C . GLU A 1 417 ? -38.544 22.054 -0.077 1.00 94.25 417 GLU A C 1
ATOM 3273 O O . GLU A 1 417 ? -39.144 22.372 -1.102 1.00 94.25 417 GLU A O 1
ATOM 3278 N N . GLN A 1 418 ? -37.348 22.582 0.203 1.00 92.25 418 GLN A N 1
ATOM 3279 C CA . GLN A 1 418 ? -36.633 23.430 -0.758 1.00 92.25 418 GLN A CA 1
ATOM 3280 C C . GLN A 1 418 ? -36.019 22.610 -1.898 1.00 92.25 418 GLN A C 1
ATOM 3282 O O . GLN A 1 418 ? -35.957 23.102 -3.023 1.00 92.25 418 GLN A O 1
ATOM 3287 N N . LEU A 1 419 ? -35.566 21.381 -1.624 1.00 87.62 419 LEU A N 1
ATOM 3288 C CA . LEU A 1 419 ? -35.091 20.438 -2.637 1.00 87.62 419 LEU A CA 1
ATOM 3289 C C . LEU A 1 419 ? -36.195 20.162 -3.660 1.00 87.62 419 LEU A C 1
ATOM 3291 O O . LEU A 1 419 ? -35.945 20.308 -4.851 1.00 87.62 419 LEU A O 1
ATOM 3295 N N . GLU A 1 420 ? -37.405 19.842 -3.201 1.00 91.88 420 GLU A N 1
ATOM 3296 C CA . GLU A 1 420 ? -38.581 19.635 -4.057 1.00 91.88 420 GLU A CA 1
ATOM 3297 C C . GLU A 1 420 ? -38.818 20.839 -4.979 1.00 91.88 420 GLU A C 1
ATOM 3299 O O . GLU A 1 420 ? -38.848 20.692 -6.198 1.00 91.88 420 GLU A O 1
ATOM 3304 N N . LYS A 1 421 ? -38.829 22.058 -4.425 1.00 92.38 421 LYS A N 1
ATOM 3305 C CA . LYS A 1 421 ? -38.972 23.293 -5.216 1.00 92.38 421 LYS A CA 1
ATOM 3306 C C . LYS A 1 421 ? -37.829 23.510 -6.207 1.00 92.38 421 LYS A C 1
ATOM 3308 O O . LYS A 1 421 ? -38.049 24.040 -7.292 1.00 92.38 421 LYS A O 1
ATOM 3313 N N . ALA A 1 422 ? -36.591 23.172 -5.848 1.00 85.44 422 ALA A N 1
ATOM 3314 C CA . ALA A 1 422 ? -35.452 23.306 -6.756 1.00 85.44 422 ALA A CA 1
ATOM 3315 C C . ALA A 1 422 ? -35.553 22.323 -7.932 1.00 85.44 422 ALA A C 1
ATOM 3317 O O . ALA A 1 422 ? -35.207 22.685 -9.055 1.00 85.44 422 ALA A O 1
ATOM 3318 N N . ILE A 1 423 ? -36.074 21.118 -7.684 1.00 84.25 423 ILE A N 1
ATOM 3319 C CA . ILE A 1 423 ? -36.342 20.105 -8.711 1.00 84.25 423 ILE A CA 1
ATOM 3320 C C . ILE A 1 423 ? -37.475 20.566 -9.634 1.00 84.25 423 ILE A C 1
ATOM 3322 O O . ILE A 1 423 ? -37.287 20.571 -10.848 1.00 84.25 423 ILE A O 1
ATOM 3326 N N . GLU A 1 424 ? -38.595 21.045 -9.081 1.00 88.50 424 GLU A N 1
ATOM 3327 C CA . GLU A 1 424 ? -39.725 21.589 -9.857 1.00 88.50 424 GLU A CA 1
ATOM 3328 C C . GLU A 1 424 ? -39.304 22.742 -10.784 1.00 88.50 424 GLU A C 1
ATOM 3330 O O . GLU A 1 424 ? -39.822 22.882 -11.890 1.00 88.50 424 GLU A O 1
ATOM 3335 N N . ASN A 1 425 ? -38.335 23.553 -10.349 1.00 87.19 425 ASN A N 1
ATOM 3336 C CA . ASN A 1 425 ? -37.796 24.675 -11.120 1.00 87.19 425 ASN A CA 1
ATOM 3337 C C . ASN A 1 425 ? -36.636 24.291 -12.063 1.00 87.19 425 ASN A C 1
ATOM 3339 O O . ASN A 1 425 ? -36.088 25.169 -12.730 1.00 87.19 425 ASN A O 1
ATOM 3343 N N . GLY A 1 426 ? -36.222 23.019 -12.110 1.00 79.44 426 GLY A N 1
ATOM 3344 C CA . GLY A 1 426 ? -35.096 22.552 -12.929 1.00 79.44 426 GLY A CA 1
ATOM 3345 C C . GLY A 1 426 ? -33.714 23.061 -12.484 1.00 79.44 426 GLY A C 1
ATOM 3346 O O . GLY A 1 426 ? -32.746 22.958 -13.240 1.00 79.44 426 GLY A O 1
ATOM 3347 N N . ASP A 1 427 ? -33.582 23.606 -11.269 1.00 82.81 427 ASP A N 1
ATOM 3348 C CA . ASP A 1 427 ? -32.311 24.099 -10.724 1.00 82.81 427 ASP A CA 1
ATOM 3349 C C . ASP A 1 427 ? -31.485 22.943 -10.145 1.00 82.81 427 ASP A C 1
ATOM 3351 O O . ASP A 1 427 ? -31.438 22.686 -8.936 1.00 82.81 427 ASP A O 1
ATOM 3355 N N . VAL A 1 428 ? -30.792 22.248 -11.048 1.00 72.56 428 VAL A N 1
ATOM 3356 C CA . VAL A 1 428 ? -29.968 21.067 -10.754 1.00 72.56 428 VAL A CA 1
ATOM 3357 C C . VAL A 1 428 ? -28.908 21.347 -9.682 1.00 72.56 428 VAL A C 1
ATOM 3359 O O . VAL A 1 428 ? -28.620 20.493 -8.839 1.00 72.56 428 VAL A O 1
ATOM 3362 N N . LYS A 1 429 ? -28.308 22.543 -9.691 1.00 69.38 429 LYS A N 1
ATOM 3363 C CA . LYS A 1 429 ? -27.217 22.900 -8.774 1.00 69.38 429 LYS A CA 1
ATOM 3364 C C . LYS A 1 429 ? -27.744 23.108 -7.358 1.00 69.38 429 LYS A C 1
ATOM 3366 O O . LYS A 1 429 ? -27.146 22.600 -6.405 1.00 69.38 429 LYS A O 1
ATOM 3371 N N . SER A 1 430 ? -28.857 23.824 -7.219 1.00 77.12 430 SER A N 1
ATOM 3372 C CA . SER A 1 430 ? -29.502 24.026 -5.921 1.00 77.12 430 SER A CA 1
ATOM 3373 C C . SER A 1 430 ? -30.094 22.727 -5.382 1.00 77.12 430 SER A C 1
ATOM 3375 O O . SER A 1 430 ? -29.886 22.428 -4.207 1.00 77.12 430 SER A O 1
ATOM 3377 N N . ALA A 1 431 ? -30.729 21.913 -6.232 1.00 72.81 431 ALA A N 1
ATOM 3378 C CA . ALA A 1 431 ? -31.267 20.611 -5.848 1.00 72.81 431 ALA A CA 1
ATOM 3379 C C . ALA A 1 431 ? -30.173 19.697 -5.270 1.00 72.81 431 ALA A C 1
ATOM 3381 O O . ALA A 1 431 ? -30.277 19.235 -4.136 1.00 72.81 431 ALA A O 1
ATOM 3382 N N . ARG A 1 432 ? -29.042 19.530 -5.966 1.00 60.09 432 ARG A N 1
ATOM 3383 C CA . ARG A 1 432 ? -27.920 18.721 -5.453 1.00 60.09 432 ARG A CA 1
ATOM 3384 C C . ARG A 1 432 ? -27.392 19.227 -4.109 1.00 60.09 432 ARG A C 1
ATOM 3386 O O . ARG A 1 432 ? -27.143 18.435 -3.202 1.00 60.09 432 ARG A O 1
ATOM 3393 N N . LYS A 1 433 ? -27.255 20.546 -3.947 1.00 72.81 433 LYS A N 1
ATOM 3394 C CA . LYS A 1 433 ? -26.782 21.150 -2.693 1.00 72.81 433 LYS A CA 1
ATOM 3395 C C . LYS A 1 433 ? -27.751 20.906 -1.529 1.00 72.81 433 LYS A C 1
ATOM 3397 O O . LYS A 1 433 ? -27.311 20.574 -0.429 1.00 72.81 433 LYS A O 1
ATOM 3402 N N . LEU A 1 434 ? -29.051 21.076 -1.763 1.00 79.56 434 LEU A N 1
ATOM 3403 C CA . LEU A 1 434 ? -30.103 20.886 -0.758 1.00 79.56 434 LEU A CA 1
ATOM 3404 C C . LEU A 1 434 ? -30.257 19.410 -0.363 1.00 79.56 434 LEU A C 1
ATOM 3406 O O . LEU A 1 434 ? -30.430 19.104 0.818 1.00 79.56 434 LEU A O 1
ATOM 3410 N N . PHE A 1 435 ? -30.094 18.491 -1.317 1.00 75.62 435 PHE A N 1
ATOM 3411 C CA . PHE A 1 435 ? -30.047 17.056 -1.047 1.00 75.62 435 PHE A CA 1
ATOM 3412 C C . PHE A 1 435 ? -28.892 16.685 -0.107 1.00 75.62 435 PHE A C 1
ATOM 3414 O O . PHE A 1 435 ? -29.117 16.080 0.938 1.00 75.62 435 PHE A O 1
ATOM 3421 N N . VAL A 1 436 ? -27.664 17.116 -0.411 1.00 64.88 436 VAL A N 1
ATOM 3422 C CA . VAL A 1 436 ? -26.499 16.829 0.447 1.00 64.88 436 VAL A CA 1
ATOM 3423 C C . VAL A 1 436 ? -26.678 17.430 1.846 1.00 64.88 436 VAL A C 1
ATOM 3425 O O . VAL A 1 436 ? -26.451 16.748 2.844 1.00 64.88 436 VAL A O 1
ATOM 3428 N N . SER A 1 437 ? -27.141 18.683 1.933 1.00 71.00 437 SER A N 1
ATOM 3429 C CA . SER A 1 437 ? -27.349 19.381 3.212 1.00 71.00 437 SER A CA 1
ATOM 3430 C C . SER A 1 437 ? -28.375 18.678 4.112 1.00 71.00 437 SER A C 1
ATOM 3432 O O . SER A 1 437 ? -28.152 18.546 5.322 1.00 71.00 437 SER A O 1
ATOM 3434 N N . SER A 1 438 ? -29.477 18.198 3.527 1.00 72.06 438 SER A N 1
ATOM 3435 C CA . SER A 1 438 ? -30.538 17.506 4.266 1.00 72.06 438 SER A CA 1
ATOM 3436 C C . SER A 1 438 ? -30.117 16.100 4.700 1.00 72.06 438 SER A C 1
ATOM 3438 O O . SER A 1 438 ? -30.379 15.704 5.840 1.00 72.06 438 SER A O 1
ATOM 3440 N N . MET A 1 439 ? -29.394 15.370 3.845 1.00 75.19 439 MET A N 1
ATOM 3441 C CA . MET A 1 439 ? -28.872 14.040 4.167 1.00 75.19 439 MET A CA 1
ATOM 3442 C C . MET A 1 439 ? -27.784 14.072 5.247 1.00 75.19 439 MET A C 1
ATOM 3444 O O . MET A 1 439 ? -27.761 13.189 6.107 1.00 75.19 439 MET A O 1
ATOM 3448 N N . ASP A 1 440 ? -26.939 15.105 5.278 1.00 59.81 440 ASP A N 1
ATOM 3449 C CA . ASP A 1 440 ? -25.951 15.283 6.349 1.00 59.81 440 ASP A CA 1
ATOM 3450 C C . ASP A 1 440 ? -26.626 15.468 7.721 1.00 59.81 440 ASP A C 1
ATOM 3452 O O . ASP A 1 440 ? -26.261 14.819 8.701 1.00 59.81 440 ASP A O 1
ATOM 3456 N N . LYS A 1 441 ? -27.704 16.256 7.792 1.00 76.31 441 LYS A N 1
ATOM 3457 C CA . LYS A 1 441 ? -28.493 16.429 9.027 1.00 76.31 441 LYS A CA 1
ATOM 3458 C C . LYS A 1 441 ? -29.178 15.135 9.469 1.00 76.31 441 LYS A C 1
ATOM 3460 O O . LYS A 1 441 ? -29.167 14.808 10.655 1.00 76.31 441 LYS A O 1
ATOM 3465 N N . ILE A 1 442 ? -29.720 14.365 8.524 1.00 64.00 442 ILE A N 1
ATOM 3466 C CA . ILE A 1 442 ? -30.280 13.026 8.775 1.00 64.00 442 ILE A CA 1
ATOM 3467 C C . ILE A 1 442 ? -29.211 12.089 9.363 1.00 64.00 442 ILE A C 1
ATOM 3469 O O . ILE A 1 442 ? -29.476 11.387 10.344 1.00 64.00 442 ILE A O 1
ATOM 3473 N N . LYS A 1 443 ? -27.985 12.118 8.824 1.00 63.19 443 LYS A N 1
ATOM 3474 C CA . LYS A 1 443 ? -26.836 11.357 9.338 1.00 63.19 443 LYS A CA 1
ATOM 3475 C C . LYS A 1 443 ? -26.453 11.794 10.752 1.00 63.19 443 LYS A C 1
ATOM 3477 O O . LYS A 1 443 ? -26.296 10.936 11.621 1.00 63.19 443 LYS A O 1
ATOM 3482 N N . GLN A 1 444 ? -26.355 13.100 11.005 1.00 64.25 444 GLN A N 1
ATOM 3483 C CA . GLN A 1 444 ? -26.056 13.643 12.334 1.00 64.25 444 GLN A CA 1
ATOM 3484 C C . GLN A 1 444 ? -27.066 13.150 13.378 1.00 64.25 444 GLN A C 1
ATOM 3486 O O . GLN A 1 444 ? -26.668 12.639 14.425 1.00 64.25 444 GLN A O 1
ATOM 3491 N N . ILE A 1 445 ? -28.366 13.196 13.066 1.00 71.75 445 ILE A N 1
ATOM 3492 C CA . ILE A 1 445 ? -29.405 12.670 13.960 1.00 71.75 445 ILE A CA 1
ATOM 3493 C C . ILE A 1 445 ? -29.224 11.166 14.188 1.00 71.75 445 ILE A C 1
ATOM 3495 O O . ILE A 1 445 ? -29.285 10.710 15.329 1.00 71.75 445 ILE A O 1
ATOM 3499 N N . SER A 1 446 ? -28.970 10.383 13.135 1.00 61.72 446 SER A N 1
ATOM 3500 C CA . SER A 1 446 ? -28.763 8.935 13.267 1.00 61.72 446 SER A CA 1
ATOM 3501 C C . SER A 1 446 ? -27.609 8.595 14.214 1.00 61.72 446 SER A C 1
ATOM 3503 O O . SER A 1 446 ? -27.728 7.670 15.017 1.00 61.72 446 SER A O 1
ATOM 3505 N N . LEU A 1 447 ? -26.500 9.335 14.135 1.00 59.97 447 LEU A N 1
ATOM 3506 C CA . LEU A 1 447 ? -25.346 9.150 15.014 1.00 59.97 447 LEU A CA 1
ATOM 3507 C C . LEU A 1 447 ? -25.696 9.494 16.464 1.00 59.97 447 LEU A C 1
ATOM 3509 O O . LEU A 1 447 ? -25.429 8.691 17.358 1.00 59.97 447 LEU A O 1
ATOM 3513 N N . MET A 1 448 ? -26.373 10.626 16.686 1.00 68.06 448 MET A N 1
ATOM 3514 C CA . MET A 1 448 ? -26.826 11.040 18.018 1.00 68.06 448 MET A CA 1
ATOM 3515 C C . MET A 1 448 ? -27.762 10.003 18.655 1.00 68.06 448 MET A C 1
ATOM 3517 O O . MET A 1 448 ? -27.632 9.703 19.840 1.00 68.06 448 MET A O 1
ATOM 3521 N N . LEU A 1 449 ? -28.686 9.425 17.881 1.00 67.62 449 LEU A N 1
ATOM 3522 C CA . LEU A 1 449 ? -29.620 8.408 18.374 1.00 67.62 449 LEU A CA 1
ATOM 3523 C C . LEU A 1 449 ? -28.918 7.077 18.693 1.00 67.62 449 LEU A C 1
ATOM 3525 O O . LEU A 1 449 ? -29.213 6.463 19.719 1.00 67.62 449 LEU A O 1
ATOM 3529 N N . ASN A 1 450 ? -27.956 6.652 17.869 1.00 61.50 450 ASN A N 1
ATOM 3530 C CA . ASN A 1 450 ? -27.185 5.428 18.110 1.00 61.50 450 ASN A CA 1
ATOM 3531 C C . ASN A 1 450 ? -26.297 5.533 19.356 1.00 61.50 450 ASN A C 1
ATOM 3533 O O . ASN A 1 450 ? -26.206 4.579 20.123 1.00 61.50 450 ASN A O 1
ATOM 3537 N N . GLN A 1 451 ? -25.685 6.691 19.603 1.00 61.78 451 GLN A N 1
ATOM 3538 C CA . GLN A 1 451 ? -24.831 6.907 20.775 1.00 61.78 451 GLN A CA 1
ATOM 3539 C C . GLN A 1 451 ? -25.617 6.777 22.090 1.00 61.78 451 GLN A C 1
ATOM 3541 O O . GLN A 1 451 ? -25.127 6.197 23.056 1.00 61.78 451 GLN A O 1
ATOM 3546 N N . ILE A 1 452 ? -26.874 7.234 22.107 1.00 63.06 452 ILE A N 1
ATOM 3547 C CA . ILE A 1 452 ? -27.776 7.077 23.258 1.00 63.06 452 ILE A CA 1
ATOM 3548 C C . ILE A 1 452 ? -28.137 5.596 23.472 1.00 63.06 452 ILE A C 1
ATOM 3550 O O . ILE A 1 452 ? -28.160 5.126 24.610 1.00 63.06 452 ILE A O 1
ATOM 3554 N N . ALA A 1 453 ? -28.375 4.842 22.392 1.00 57.38 453 ALA A N 1
ATOM 3555 C CA . ALA A 1 453 ? -28.655 3.407 22.472 1.00 57.38 453 ALA A CA 1
ATOM 3556 C C . ALA A 1 453 ? -27.447 2.591 22.979 1.00 57.38 453 ALA A C 1
ATOM 3558 O O . ALA A 1 453 ? -27.627 1.656 23.758 1.00 57.38 453 ALA A O 1
ATOM 3559 N N . VAL A 1 454 ? -26.224 2.968 22.583 1.00 51.97 454 VAL A N 1
ATOM 3560 C CA . VAL A 1 454 ? -24.972 2.332 23.036 1.00 51.97 454 VAL A CA 1
ATOM 3561 C C . VAL A 1 454 ? -24.718 2.595 24.520 1.00 51.97 454 VAL A C 1
ATOM 3563 O O . VAL A 1 454 ? -24.458 1.648 25.257 1.00 51.97 454 VAL A O 1
ATOM 3566 N N . ASN A 1 455 ? -24.877 3.839 24.983 1.00 55.16 455 ASN A N 1
ATOM 3567 C CA . ASN A 1 455 ? -24.685 4.183 26.397 1.00 55.16 455 ASN A CA 1
ATOM 3568 C C . ASN A 1 455 ? -25.647 3.399 27.310 1.00 55.16 455 ASN A C 1
ATOM 3570 O O . ASN A 1 455 ? -25.233 2.871 28.337 1.00 55.16 455 ASN A O 1
ATOM 3574 N N . LYS A 1 456 ? -26.907 3.219 26.887 1.00 52.38 456 LYS A N 1
ATOM 3575 C CA . LYS A 1 456 ? -27.895 2.408 27.616 1.00 52.38 456 LYS A CA 1
ATOM 3576 C C . LYS A 1 456 ? -27.518 0.922 27.697 1.00 52.38 456 LYS A C 1
ATOM 3578 O O . LYS A 1 456 ? -27.697 0.302 28.740 1.00 52.38 456 LYS A O 1
ATOM 3583 N N . ALA A 1 457 ? -26.982 0.347 26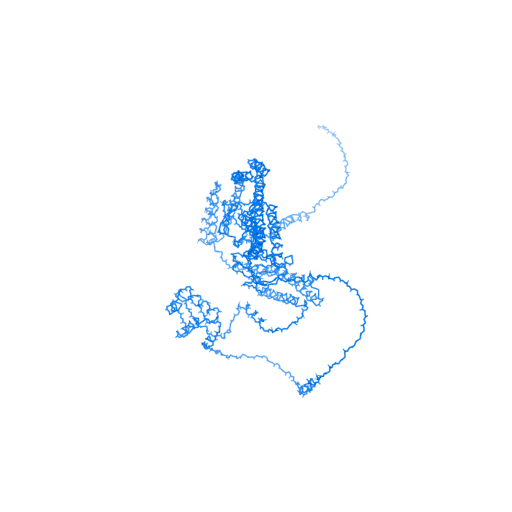.618 1.00 47.16 457 ALA A N 1
ATOM 3584 C CA . ALA A 1 457 ? -26.537 -1.050 26.604 1.00 47.16 457 ALA A CA 1
ATOM 3585 C C . ALA A 1 457 ? -25.307 -1.296 27.501 1.00 47.16 457 ALA A C 1
ATOM 3587 O O . ALA A 1 457 ? -25.062 -2.428 27.914 1.00 47.16 457 ALA A O 1
ATOM 3588 N N . GLN A 1 458 ? -24.540 -0.243 27.795 1.00 46.88 458 GLN A N 1
ATOM 3589 C CA . GLN A 1 458 ? -23.315 -0.299 28.587 1.00 46.88 458 GLN A CA 1
ATOM 3590 C C . GLN A 1 458 ? -23.568 -0.094 30.090 1.00 46.88 458 GLN A C 1
ATOM 3592 O O . GLN A 1 458 ? -22.846 -0.671 30.899 1.00 46.88 458 GLN A O 1
ATOM 3597 N N . ASP A 1 459 ? -24.626 0.636 30.456 1.00 44.19 459 ASP A N 1
ATOM 3598 C CA . ASP A 1 459 ? -25.064 0.817 31.850 1.00 44.19 459 ASP A CA 1
ATOM 3599 C C . ASP A 1 459 ? -25.893 -0.370 32.398 1.00 44.19 459 ASP A C 1
ATOM 3601 O O . ASP A 1 459 ? -25.995 -0.542 33.612 1.00 44.19 459 ASP A O 1
ATOM 3605 N N . GLU A 1 460 ? -26.461 -1.226 31.535 1.00 44.69 460 GLU A N 1
ATOM 3606 C CA . GLU A 1 460 ? -27.292 -2.380 31.941 1.00 44.69 460 GLU A CA 1
ATOM 3607 C C . GLU A 1 460 ? -26.516 -3.715 32.096 1.00 44.69 460 GLU A C 1
ATOM 3609 O O . GLU A 1 460 ? -27.077 -4.689 32.605 1.00 44.69 460 GLU A O 1
ATOM 3614 N N . ALA A 1 461 ? -25.228 -3.795 31.725 1.00 43.56 461 ALA A N 1
ATOM 3615 C CA . ALA A 1 461 ? -24.410 -5.011 31.854 1.00 43.56 461 ALA A CA 1
ATOM 3616 C C . ALA A 1 461 ? -23.302 -4.863 32.917 1.00 43.56 461 ALA A C 1
ATOM 3618 O O . ALA A 1 461 ? -22.486 -3.946 32.852 1.00 43.56 461 ALA A O 1
ATOM 3619 N N . LEU A 1 462 ? -23.218 -5.799 33.876 1.00 55.28 462 LEU A N 1
ATOM 3620 C CA . LEU A 1 462 ? -22.070 -5.880 34.791 1.00 55.28 462 LEU A CA 1
ATOM 3621 C C . LEU A 1 462 ? -20.763 -6.050 33.983 1.00 55.28 462 LEU A C 1
ATOM 3623 O O . LEU A 1 462 ? -20.707 -6.944 33.134 1.00 55.28 462 LEU A O 1
ATOM 3627 N N . PRO A 1 463 ? -19.705 -5.251 34.239 1.00 62.12 463 PRO A N 1
ATOM 3628 C CA . PRO A 1 463 ? -18.437 -5.380 33.526 1.00 62.12 463 PRO A CA 1
ATOM 3629 C C . PRO A 1 463 ? -17.809 -6.766 33.730 1.00 62.12 463 PRO A C 1
ATOM 3631 O O . PRO A 1 463 ? -17.647 -7.219 34.864 1.00 62.12 463 PRO A O 1
ATOM 3634 N N . ASP A 1 464 ? -17.388 -7.418 32.642 1.00 73.75 464 ASP A N 1
ATOM 3635 C CA . ASP A 1 464 ? -16.576 -8.643 32.691 1.00 73.75 464 ASP A CA 1
ATOM 3636 C C . ASP A 1 464 ? -15.127 -8.288 33.078 1.00 73.75 464 ASP A C 1
ATOM 3638 O O . ASP A 1 464 ? -14.212 -8.217 32.249 1.00 73.75 464 ASP A O 1
ATOM 3642 N N . TYR A 1 465 ? -14.927 -7.991 34.365 1.00 79.75 465 TYR A N 1
ATOM 3643 C CA . TYR A 1 465 ? -13.621 -7.655 34.930 1.00 79.75 465 TYR A CA 1
ATOM 3644 C C . TYR A 1 465 ? -12.540 -8.715 34.654 1.00 79.75 465 TYR A C 1
ATOM 3646 O O . TYR A 1 465 ? -11.424 -8.311 34.315 1.00 79.75 465 TYR A O 1
ATOM 3654 N N . PRO A 1 466 ? -12.815 -10.036 34.722 1.00 82.00 466 PRO A N 1
ATOM 3655 C CA . PRO A 1 466 ? -11.858 -11.057 34.297 1.00 82.00 466 PRO A CA 1
ATOM 3656 C C . PRO A 1 466 ? -11.357 -10.866 32.860 1.00 82.00 466 PRO A C 1
ATOM 3658 O O . PRO A 1 466 ? -10.147 -10.915 32.612 1.00 82.00 466 PRO A O 1
ATOM 3661 N N . GLN A 1 467 ? -12.255 -10.600 31.906 1.00 76.31 467 GLN A N 1
ATOM 3662 C CA . GLN A 1 467 ? -11.858 -10.365 30.518 1.00 76.31 467 GLN A CA 1
ATOM 3663 C C . GLN A 1 467 ? -11.063 -9.061 30.361 1.00 76.31 467 GLN A C 1
ATOM 3665 O O . GLN A 1 467 ? -10.089 -9.027 29.603 1.00 76.31 467 GLN A O 1
ATOM 3670 N N . ILE A 1 468 ? -11.431 -8.003 31.088 1.00 73.69 468 ILE A N 1
ATOM 3671 C CA . ILE A 1 468 ? -10.711 -6.722 31.078 1.00 73.69 468 ILE A CA 1
ATOM 3672 C C . ILE A 1 468 ? -9.290 -6.900 31.634 1.00 73.69 468 ILE A C 1
ATOM 3674 O O . ILE A 1 468 ? -8.322 -6.528 30.972 1.00 73.69 468 ILE A O 1
ATOM 3678 N N . LEU A 1 469 ? -9.134 -7.540 32.794 1.00 82.06 469 LEU A N 1
ATOM 3679 C CA . LEU A 1 469 ? -7.831 -7.797 33.421 1.00 82.06 469 LEU A CA 1
ATOM 3680 C C . LEU A 1 469 ? -6.919 -8.652 32.538 1.00 82.06 469 LEU A C 1
ATOM 3682 O O . LEU A 1 469 ? -5.723 -8.379 32.448 1.00 82.06 469 LEU A O 1
ATOM 3686 N N . LYS A 1 470 ? -7.479 -9.627 31.812 1.00 80.75 470 LYS A N 1
ATOM 3687 C CA . LYS A 1 470 ? -6.729 -10.410 30.820 1.00 80.75 470 LYS A CA 1
ATOM 3688 C C . LYS A 1 470 ? -6.177 -9.539 29.684 1.00 80.75 470 LYS A C 1
ATOM 3690 O O . LYS A 1 470 ? -5.073 -9.785 29.203 1.00 80.75 470 LYS A O 1
ATOM 3695 N N . ARG A 1 471 ? -6.908 -8.505 29.248 1.00 65.00 471 ARG A N 1
ATOM 3696 C CA . ARG A 1 471 ? -6.409 -7.546 28.242 1.00 65.00 471 ARG A CA 1
ATOM 3697 C C . ARG A 1 471 ? -5.258 -6.707 28.790 1.00 65.00 471 ARG A C 1
ATOM 3699 O O . ARG A 1 471 ? -4.247 -6.562 28.108 1.00 65.00 471 ARG A O 1
ATOM 3706 N N . TYR A 1 472 ? -5.379 -6.210 30.020 1.00 81.69 472 TYR A N 1
ATOM 3707 C CA . TYR A 1 472 ? -4.298 -5.470 30.675 1.00 81.69 472 TYR A CA 1
ATOM 3708 C C . TYR A 1 472 ? -3.045 -6.327 30.874 1.00 81.69 472 TYR A C 1
ATOM 3710 O O . TYR A 1 472 ? -1.947 -5.860 30.589 1.00 81.69 472 TYR A O 1
ATOM 3718 N N . GLU A 1 473 ? -3.197 -7.595 31.258 1.00 88.00 473 GLU A N 1
ATOM 3719 C CA . GLU A 1 473 ? -2.088 -8.550 31.341 1.00 88.00 473 GLU A CA 1
ATOM 3720 C C . GLU A 1 473 ? -1.349 -8.699 30.006 1.00 88.00 473 GLU A C 1
ATOM 3722 O O . GLU A 1 473 ? -0.126 -8.566 29.960 1.00 88.00 473 GLU A O 1
ATOM 3727 N N . MET A 1 474 ? -2.080 -8.908 28.905 1.00 70.62 474 MET A N 1
ATOM 3728 C CA . MET A 1 474 ? -1.475 -8.989 27.571 1.00 70.62 474 MET A CA 1
ATOM 3729 C C . MET A 1 474 ? -0.749 -7.694 27.188 1.00 70.62 474 MET A C 1
ATOM 3731 O O . MET A 1 474 ? 0.331 -7.745 26.602 1.00 70.62 474 MET A O 1
ATOM 3735 N N . ASN A 1 475 ? -1.310 -6.533 27.529 1.00 70.75 475 ASN A N 1
ATOM 3736 C CA . ASN A 1 475 ? -0.683 -5.244 27.240 1.00 70.75 475 ASN A CA 1
ATOM 3737 C C . ASN A 1 475 ? 0.603 -5.034 28.053 1.00 70.75 475 ASN A C 1
ATOM 3739 O O . ASN A 1 475 ? 1.603 -4.596 27.494 1.00 70.75 475 ASN A O 1
ATOM 3743 N N . ILE A 1 476 ? 0.619 -5.409 29.334 1.00 85.88 476 ILE A N 1
ATOM 3744 C CA . ILE A 1 476 ? 1.823 -5.345 30.177 1.00 85.88 476 ILE A CA 1
ATOM 3745 C C . ILE A 1 476 ? 2.929 -6.244 29.609 1.00 85.88 476 ILE A C 1
ATOM 3747 O O . ILE A 1 476 ? 4.082 -5.823 29.533 1.00 85.88 476 ILE A O 1
ATOM 3751 N N . GLN A 1 477 ? 2.590 -7.448 29.136 1.00 84.12 477 GLN A N 1
ATOM 3752 C CA . GLN A 1 477 ? 3.560 -8.334 28.479 1.00 84.12 477 GLN A CA 1
ATOM 3753 C C . GLN A 1 477 ? 4.145 -7.714 27.201 1.00 84.12 477 GLN A C 1
ATOM 3755 O O . GLN A 1 477 ? 5.353 -7.795 26.980 1.00 84.12 477 GLN A O 1
ATOM 3760 N N . LYS A 1 478 ? 3.326 -7.035 26.387 1.00 74.69 478 LYS A N 1
ATOM 3761 C CA . LYS A 1 478 ? 3.818 -6.291 25.214 1.00 74.69 478 LYS A CA 1
ATOM 3762 C C . LYS A 1 478 ? 4.775 -5.166 25.609 1.00 74.69 478 LYS A C 1
ATOM 3764 O O . LYS A 1 478 ? 5.821 -5.019 24.983 1.00 74.69 478 LYS A O 1
ATOM 3769 N N . LEU A 1 479 ? 4.455 -4.406 26.660 1.00 79.44 479 LEU A N 1
ATOM 3770 C CA . LEU A 1 479 ? 5.337 -3.349 27.167 1.00 79.44 479 LEU A CA 1
ATOM 3771 C C . LEU A 1 479 ? 6.678 -3.920 27.658 1.00 79.44 479 LEU A C 1
ATOM 3773 O O . LEU A 1 479 ? 7.720 -3.343 27.361 1.00 79.44 479 LEU A O 1
ATOM 3777 N N . LYS A 1 480 ? 6.683 -5.085 28.321 1.00 87.50 480 LYS A N 1
ATOM 3778 C CA . LYS A 1 480 ? 7.922 -5.787 28.708 1.00 87.50 480 LYS A CA 1
ATOM 3779 C C . LYS A 1 480 ? 8.772 -6.184 27.506 1.00 87.50 480 LYS A C 1
ATOM 3781 O O . LYS A 1 480 ? 9.971 -5.922 27.492 1.00 87.50 480 LYS A O 1
ATOM 3786 N N . GLN A 1 481 ? 8.157 -6.796 26.495 1.00 82.06 481 GLN A N 1
ATOM 3787 C CA . GLN A 1 481 ? 8.853 -7.175 25.262 1.00 82.06 481 GLN A CA 1
ATOM 3788 C C . GLN A 1 481 ? 9.444 -5.948 24.558 1.00 82.06 481 GLN A C 1
ATOM 3790 O O . GLN A 1 481 ? 10.585 -5.986 24.106 1.00 82.06 481 GLN A O 1
ATOM 3795 N N . MET A 1 482 ? 8.691 -4.847 24.505 1.00 68.94 482 MET A N 1
ATOM 3796 C CA . MET A 1 482 ? 9.161 -3.575 23.958 1.00 68.94 482 MET A CA 1
ATOM 3797 C C . MET A 1 482 ? 10.358 -3.032 24.750 1.00 68.94 482 MET A C 1
ATOM 3799 O O . MET A 1 482 ? 11.354 -2.634 24.152 1.00 68.94 482 MET A O 1
ATOM 3803 N N . SER A 1 483 ? 10.295 -3.086 26.082 1.00 85.69 483 SER A N 1
ATOM 3804 C CA . SER A 1 483 ? 11.395 -2.690 26.965 1.00 85.69 483 SER A CA 1
ATOM 3805 C C . SER A 1 483 ? 12.667 -3.489 26.688 1.00 85.69 483 SER A C 1
ATOM 3807 O O . SER A 1 483 ? 13.728 -2.902 26.525 1.00 85.69 483 SER A O 1
ATOM 3809 N N . GLN A 1 484 ? 12.554 -4.812 26.544 1.00 82.12 484 GLN A N 1
ATOM 3810 C CA . GLN A 1 484 ? 13.685 -5.689 26.220 1.00 82.12 484 GLN A CA 1
ATOM 3811 C C . GLN A 1 484 ? 14.286 -5.384 24.843 1.00 82.12 484 GLN A C 1
ATOM 3813 O O . GLN A 1 484 ? 15.502 -5.294 24.716 1.00 82.12 484 GLN A O 1
ATOM 3818 N N . LYS A 1 485 ? 13.449 -5.191 23.813 1.00 75.25 485 LYS A N 1
ATOM 3819 C CA . LYS A 1 485 ? 13.917 -4.856 22.455 1.00 75.25 485 LYS A CA 1
ATOM 3820 C C . LYS A 1 485 ? 14.659 -3.518 22.397 1.00 75.25 485 LYS A C 1
ATOM 3822 O O . LYS A 1 485 ? 15.545 -3.352 21.567 1.00 75.25 485 LYS A O 1
ATOM 3827 N N . LEU A 1 486 ? 14.269 -2.564 23.241 1.00 75.25 486 LEU A N 1
ATOM 3828 C CA . LEU A 1 486 ? 14.892 -1.243 23.325 1.00 75.25 486 LEU A CA 1
ATOM 3829 C C . LEU A 1 486 ? 16.095 -1.193 24.278 1.00 75.25 486 LEU A C 1
ATOM 3831 O O . LEU A 1 486 ? 16.672 -0.119 24.423 1.00 75.25 486 LEU A O 1
ATOM 3835 N N . ASP A 1 487 ? 16.434 -2.305 24.943 1.00 82.00 487 ASP A N 1
ATOM 3836 C CA . ASP A 1 487 ? 17.365 -2.342 26.083 1.00 82.00 487 ASP A CA 1
ATOM 3837 C C . ASP A 1 487 ? 17.008 -1.297 27.164 1.00 82.00 487 ASP A C 1
ATOM 3839 O O . ASP A 1 487 ? 17.849 -0.689 27.826 1.00 82.00 487 ASP A O 1
ATOM 3843 N N . ALA A 1 488 ? 15.705 -1.041 27.320 1.00 79.44 488 ALA A N 1
ATOM 3844 C CA . ALA A 1 488 ? 15.171 -0.111 28.295 1.00 79.44 488 ALA A CA 1
ATOM 3845 C C . ALA A 1 488 ? 15.048 -0.829 29.644 1.00 79.44 488 ALA A C 1
ATOM 3847 O O . ALA A 1 488 ? 14.265 -1.769 29.801 1.00 79.44 488 ALA A O 1
ATOM 3848 N N . ASN A 1 489 ? 15.816 -0.378 30.633 1.00 87.25 489 ASN A N 1
ATOM 3849 C CA . ASN A 1 489 ? 15.826 -0.924 31.991 1.00 87.25 489 ASN A CA 1
ATOM 3850 C C . ASN A 1 489 ? 14.628 -0.411 32.822 1.00 87.25 489 ASN A C 1
ATOM 3852 O O . ASN A 1 489 ? 14.802 0.335 33.785 1.00 87.25 489 ASN A O 1
ATOM 3856 N N . ILE A 1 490 ? 13.402 -0.742 32.402 1.00 90.50 490 ILE A N 1
ATOM 3857 C CA . ILE A 1 490 ? 12.163 -0.346 33.089 1.00 90.50 490 ILE A CA 1
ATOM 3858 C C . ILE A 1 490 ? 11.764 -1.417 34.109 1.00 90.50 490 ILE A C 1
ATOM 3860 O O . ILE A 1 490 ? 11.696 -2.602 33.782 1.00 90.50 490 ILE A O 1
ATOM 3864 N N . ASP A 1 491 ? 11.442 -0.991 35.331 1.00 92.25 491 ASP A N 1
ATOM 3865 C CA . ASP A 1 491 ? 10.879 -1.860 36.367 1.00 92.25 491 ASP A CA 1
ATOM 3866 C C . ASP A 1 491 ? 9.360 -2.038 36.184 1.00 92.25 491 ASP A C 1
ATOM 3868 O O . ASP A 1 491 ? 8.595 -1.073 36.185 1.00 92.25 491 ASP A O 1
ATOM 3872 N N . PHE A 1 492 ? 8.919 -3.291 36.046 1.00 96.19 492 PHE A N 1
ATOM 3873 C CA . PHE A 1 492 ? 7.509 -3.669 35.898 1.00 96.19 492 PHE A CA 1
ATOM 3874 C C . PHE A 1 492 ? 6.886 -4.224 37.191 1.00 96.19 492 PHE A C 1
ATOM 3876 O O . PHE A 1 492 ? 5.687 -4.512 37.222 1.00 96.19 492 PHE A O 1
ATOM 3883 N N . SER A 1 493 ? 7.658 -4.330 38.276 1.00 95.25 493 SER A N 1
ATOM 3884 C CA . SER A 1 493 ? 7.231 -4.983 39.521 1.00 95.25 493 SER A CA 1
ATOM 3885 C C . SER A 1 493 ? 5.942 -4.380 40.091 1.00 95.25 493 SER A C 1
ATOM 3887 O O . SER A 1 493 ? 5.040 -5.094 40.530 1.00 95.25 493 SER A O 1
ATOM 3889 N N . GLU A 1 494 ? 5.813 -3.054 40.041 1.00 92.81 494 GLU A N 1
ATOM 3890 C CA . GLU A 1 494 ? 4.663 -2.349 40.606 1.00 92.81 494 GLU A CA 1
ATOM 3891 C C . GLU A 1 494 ? 3.373 -2.560 39.793 1.00 92.81 494 GLU A C 1
ATOM 3893 O O . GLU A 1 494 ? 2.310 -2.809 40.364 1.00 92.81 494 GLU A O 1
ATOM 3898 N N . ILE A 1 495 ? 3.447 -2.509 38.456 1.00 93.44 495 ILE A N 1
ATOM 3899 C CA . ILE A 1 495 ? 2.272 -2.728 37.597 1.00 93.44 495 ILE A CA 1
ATOM 3900 C C . ILE A 1 495 ? 1.831 -4.200 37.610 1.00 93.44 495 ILE A C 1
ATOM 3902 O O . ILE A 1 495 ? 0.638 -4.491 37.521 1.00 93.44 495 ILE A O 1
ATOM 3906 N N . GLU A 1 496 ? 2.767 -5.131 37.801 1.00 96.50 496 GLU A N 1
ATOM 3907 C CA . GLU A 1 496 ? 2.473 -6.553 38.008 1.00 96.50 496 GLU A CA 1
ATOM 3908 C C . GLU A 1 496 ? 1.779 -6.813 39.342 1.00 96.50 496 GLU A C 1
ATOM 3910 O O . GLU A 1 496 ? 0.806 -7.569 39.396 1.00 96.50 496 GLU A O 1
ATOM 3915 N N . HIS A 1 497 ? 2.228 -6.149 40.409 1.00 96.88 497 HIS A N 1
ATOM 3916 C CA . HIS A 1 497 ? 1.562 -6.219 41.703 1.00 96.88 497 HIS A CA 1
ATOM 3917 C C . HIS A 1 497 ? 0.123 -5.682 41.622 1.00 96.88 497 HIS A C 1
ATOM 3919 O O . HIS A 1 497 ? -0.803 -6.308 42.141 1.00 96.88 497 HIS A O 1
ATOM 3925 N N . LEU A 1 498 ? -0.098 -4.565 40.917 1.00 96.06 498 LEU A N 1
ATOM 3926 C CA . LEU A 1 498 ? -1.445 -4.035 40.680 1.00 96.06 498 LEU A CA 1
ATOM 3927 C C . LEU A 1 498 ? -2.313 -4.999 39.863 1.00 96.06 498 LEU A C 1
ATOM 3929 O O . LEU A 1 498 ? -3.475 -5.208 40.203 1.00 96.06 498 LEU A O 1
ATOM 3933 N N . LEU A 1 499 ? -1.764 -5.631 38.823 1.00 95.12 499 LEU A N 1
ATOM 3934 C CA . LEU A 1 499 ? -2.488 -6.637 38.042 1.00 95.12 499 LEU A CA 1
ATOM 3935 C C . LEU A 1 499 ? -2.937 -7.818 38.915 1.00 95.12 499 LEU A C 1
ATOM 3937 O O . LEU A 1 499 ? -4.075 -8.275 38.792 1.00 95.12 499 LEU A O 1
ATOM 3941 N N . LEU A 1 500 ? -2.068 -8.292 39.812 1.00 96.44 500 LEU A N 1
ATOM 3942 C CA . LEU A 1 500 ? -2.399 -9.354 40.761 1.00 96.44 500 LEU A CA 1
ATOM 3943 C C . LEU A 1 500 ? -3.520 -8.924 41.717 1.00 96.44 500 LEU A C 1
ATOM 3945 O O . LEU A 1 500 ? -4.484 -9.667 41.901 1.00 96.44 500 LEU A O 1
ATOM 3949 N N . LEU A 1 501 ? -3.427 -7.716 42.278 1.00 96.06 501 LEU A N 1
ATOM 3950 C CA . LEU A 1 501 ? -4.453 -7.155 43.157 1.00 96.06 501 LEU A CA 1
ATOM 3951 C C . LEU A 1 501 ? -5.806 -7.020 42.437 1.00 96.06 501 LEU A C 1
ATOM 3953 O O . LEU A 1 501 ? -6.844 -7.364 42.997 1.00 96.06 501 LEU A O 1
ATOM 3957 N N . GLY A 1 502 ? -5.798 -6.584 41.174 1.00 93.81 502 GLY A N 1
ATOM 3958 C CA . GLY A 1 502 ? -7.000 -6.466 40.349 1.00 93.81 502 GLY A CA 1
ATOM 3959 C C . GLY A 1 502 ? -7.679 -7.817 40.121 1.00 93.81 502 GLY A C 1
ATOM 3960 O O . GLY A 1 502 ? -8.891 -7.928 40.299 1.00 93.81 502 GLY A O 1
ATOM 3961 N N . LYS A 1 503 ? -6.899 -8.864 39.810 1.00 94.50 503 LYS A N 1
ATOM 3962 C CA . LYS A 1 503 ? -7.398 -10.247 39.686 1.00 94.50 503 LYS A CA 1
ATOM 3963 C C . LYS A 1 503 ? -8.033 -10.744 40.985 1.00 94.50 503 LYS A C 1
ATOM 3965 O O . LYS A 1 503 ? -9.144 -11.263 40.950 1.00 94.50 503 LYS A O 1
ATOM 3970 N N . GLN A 1 504 ? -7.388 -10.507 42.126 1.00 95.06 504 GLN A N 1
ATOM 3971 C CA . GLN A 1 504 ? -7.915 -10.907 43.435 1.00 95.06 504 GLN A CA 1
ATOM 3972 C C . GLN A 1 504 ? -9.215 -10.178 43.806 1.00 95.06 504 GLN A C 1
ATOM 3974 O O . GLN A 1 504 ? -10.130 -10.798 44.346 1.00 95.06 504 GLN A O 1
ATOM 3979 N N . ASN A 1 505 ? -9.314 -8.875 43.527 1.00 92.31 505 ASN A N 1
ATOM 3980 C CA . ASN A 1 505 ? -10.528 -8.099 43.796 1.00 92.31 505 ASN A CA 1
ATOM 3981 C C . ASN A 1 505 ? -11.690 -8.559 42.899 1.00 92.31 505 ASN A C 1
ATOM 3983 O O . ASN A 1 505 ? -12.818 -8.688 43.380 1.00 92.31 505 ASN A O 1
ATOM 3987 N N . ALA A 1 506 ? -11.409 -8.879 41.630 1.00 86.75 506 ALA A N 1
ATOM 3988 C CA . ALA A 1 506 ? -12.404 -9.392 40.691 1.00 86.75 506 ALA A CA 1
ATOM 3989 C C . ALA A 1 506 ? -12.935 -10.771 41.114 1.00 86.75 506 ALA A C 1
ATOM 3991 O O . ALA A 1 506 ? -14.145 -10.987 41.115 1.00 86.75 506 ALA A O 1
ATOM 3992 N N . GLU A 1 507 ? -12.056 -11.683 41.544 1.00 89.56 507 GLU A N 1
ATOM 3993 C CA . GLU A 1 507 ? -12.443 -13.003 42.074 1.00 89.56 507 GLU A CA 1
ATOM 3994 C C . GLU A 1 507 ? -13.327 -12.901 43.326 1.00 89.56 507 GLU A C 1
ATOM 3996 O O . GLU A 1 507 ? -14.216 -13.725 43.533 1.00 89.56 507 GLU A O 1
ATOM 4001 N N . LYS A 1 508 ? -13.120 -11.865 44.148 1.00 90.81 508 LYS A N 1
ATOM 4002 C CA . LYS A 1 508 ? -13.917 -11.583 45.353 1.00 90.81 508 LYS A CA 1
ATOM 4003 C C . LYS A 1 508 ? -15.208 -10.801 45.072 1.00 90.81 508 LYS A C 1
ATOM 4005 O O . LYS A 1 508 ? -15.936 -10.498 46.016 1.00 90.81 508 LYS A O 1
ATOM 4010 N N . GLY A 1 509 ? -15.489 -10.441 43.817 1.00 84.50 509 GLY A N 1
ATOM 4011 C CA . GLY A 1 509 ? -16.654 -9.631 43.436 1.00 84.50 509 GLY A CA 1
ATOM 4012 C C . GLY A 1 509 ? -16.586 -8.167 43.896 1.00 84.50 509 GLY A C 1
ATOM 4013 O O . GLY A 1 509 ? -17.612 -7.495 43.995 1.00 84.50 509 GLY A O 1
ATOM 4014 N N . GLN A 1 510 ? -15.392 -7.657 44.210 1.00 88.62 510 GLN A N 1
ATOM 4015 C CA . GLN A 1 510 ? -15.174 -6.294 44.702 1.00 88.62 510 GLN A CA 1
ATOM 4016 C C . GLN A 1 510 ? -15.043 -5.313 43.527 1.00 88.62 510 GLN A C 1
ATOM 4018 O O . GLN A 1 510 ? -13.952 -4.839 43.202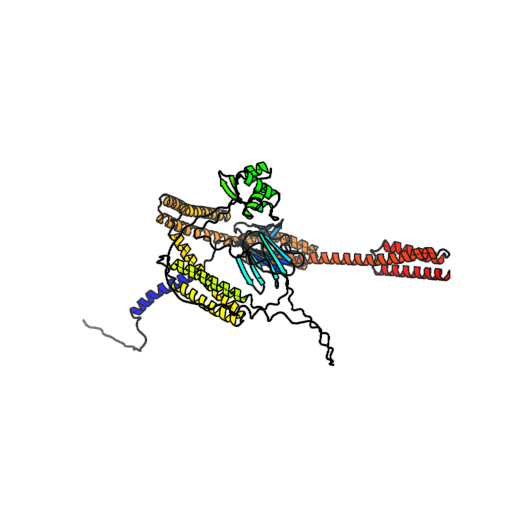 1.00 88.62 510 GLN A O 1
ATOM 4023 N N . ASN A 1 511 ? -16.161 -5.021 42.862 1.00 81.50 511 ASN A N 1
ATOM 4024 C CA . ASN A 1 511 ? -16.189 -4.289 41.588 1.00 81.50 511 ASN A CA 1
ATOM 4025 C C . ASN A 1 511 ? -15.588 -2.871 41.667 1.00 81.50 511 ASN A C 1
ATOM 4027 O O . ASN A 1 511 ? -14.773 -2.510 40.818 1.00 81.50 511 ASN A O 1
ATOM 4031 N N . ASP A 1 512 ? -15.902 -2.095 42.709 1.00 80.75 512 ASP A N 1
ATOM 4032 C CA . ASP A 1 512 ? -15.373 -0.729 42.871 1.00 80.75 512 ASP A CA 1
ATOM 4033 C C . ASP A 1 512 ? -13.853 -0.717 43.082 1.00 80.75 512 ASP A C 1
ATOM 4035 O O . ASP A 1 512 ? -13.133 0.080 42.480 1.00 80.75 512 ASP A O 1
ATOM 4039 N N . GLN A 1 513 ? -13.346 -1.651 43.890 1.00 88.31 513 GLN A N 1
ATOM 4040 C CA . GLN A 1 513 ? -11.910 -1.806 44.132 1.00 88.31 513 GLN A CA 1
ATOM 4041 C C . GLN A 1 513 ? -11.191 -2.330 42.886 1.00 88.31 513 GLN A C 1
ATOM 4043 O O . GLN A 1 513 ? -10.080 -1.906 42.581 1.00 88.31 513 GLN A O 1
ATOM 4048 N N . THR A 1 514 ? -11.831 -3.225 42.130 1.00 84.44 514 THR A N 1
ATOM 4049 C CA . THR A 1 514 ? -11.306 -3.722 40.852 1.00 84.44 514 THR A CA 1
ATOM 4050 C C . THR A 1 514 ? -11.186 -2.588 39.839 1.00 84.44 514 THR A C 1
ATOM 4052 O O . THR A 1 514 ? -10.154 -2.460 39.184 1.00 84.44 514 THR A O 1
ATOM 4055 N N . LYS A 1 515 ? -12.198 -1.718 39.755 1.00 81.88 515 LYS A N 1
ATOM 4056 C CA . LYS A 1 515 ? -12.170 -0.524 38.905 1.00 81.88 515 LYS A CA 1
ATOM 4057 C C . LYS A 1 515 ? -11.035 0.428 39.296 1.00 81.88 515 LYS A C 1
ATOM 4059 O O . LYS A 1 515 ? -10.247 0.798 38.436 1.00 81.88 515 LYS A O 1
ATOM 4064 N N . GLN A 1 516 ? -10.896 0.751 40.584 1.00 81.31 516 GLN A N 1
ATOM 4065 C CA . GLN A 1 516 ? -9.814 1.619 41.069 1.00 81.31 516 GLN A CA 1
ATOM 4066 C C . GLN A 1 516 ? -8.421 1.070 40.731 1.00 81.31 516 GLN A C 1
ATOM 4068 O O . GLN A 1 516 ? -7.540 1.819 40.315 1.00 81.31 516 GLN A O 1
ATOM 4073 N N . VAL A 1 517 ? -8.219 -0.242 40.881 1.00 87.00 517 VAL A N 1
ATOM 4074 C CA . VAL A 1 517 ? -6.947 -0.885 40.528 1.00 87.00 517 VAL A CA 1
ATOM 4075 C C . VAL A 1 517 ? -6.715 -0.865 39.015 1.00 87.00 517 VAL A C 1
ATOM 4077 O O . VAL A 1 517 ? -5.600 -0.588 38.580 1.00 87.00 517 VAL A O 1
ATOM 4080 N N . LEU A 1 518 ? -7.748 -1.090 38.199 1.00 72.12 518 LEU A N 1
ATOM 4081 C CA . LEU A 1 518 ? -7.652 -0.977 36.739 1.00 72.12 518 LEU A CA 1
ATOM 4082 C C . LEU A 1 518 ? -7.261 0.435 36.285 1.00 72.12 518 LEU A C 1
ATOM 4084 O O . LEU A 1 518 ? -6.403 0.563 35.410 1.00 72.12 518 LEU A O 1
ATOM 4088 N N . ASP A 1 519 ? -7.812 1.478 36.908 1.00 69.19 519 ASP A N 1
ATOM 4089 C CA . ASP A 1 519 ? -7.441 2.870 36.623 1.00 69.19 519 ASP A CA 1
ATOM 4090 C C . ASP A 1 519 ? -5.951 3.119 36.930 1.00 69.19 519 ASP A C 1
ATOM 4092 O O . ASP A 1 519 ? -5.239 3.746 36.143 1.00 69.19 519 ASP A O 1
ATOM 4096 N N . GLN A 1 520 ? -5.434 2.557 38.028 1.00 80.56 520 GLN A N 1
ATOM 4097 C CA . GLN A 1 520 ? -4.010 2.651 38.378 1.00 80.56 520 GLN A CA 1
ATOM 4098 C C . GLN A 1 520 ? -3.106 1.886 37.403 1.00 80.56 520 GLN A C 1
ATOM 4100 O O . GLN A 1 520 ? -2.052 2.398 37.014 1.00 80.56 520 GLN A O 1
ATOM 4105 N N . ILE A 1 521 ? -3.514 0.686 36.972 1.00 78.19 521 ILE A N 1
ATOM 4106 C CA . ILE A 1 521 ? -2.798 -0.078 35.939 1.00 78.19 521 ILE A CA 1
ATOM 4107 C C . ILE A 1 521 ? -2.762 0.725 34.633 1.00 78.19 521 ILE A C 1
ATOM 4109 O O . ILE A 1 521 ? -1.716 0.791 33.988 1.00 78.19 521 ILE A O 1
ATOM 4113 N N . ALA A 1 522 ? -3.874 1.358 34.249 1.00 65.94 522 ALA A N 1
ATOM 4114 C CA . ALA A 1 522 ? -3.954 2.169 3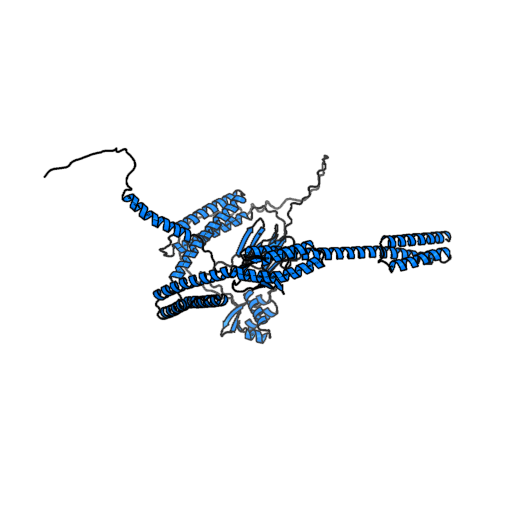3.039 1.00 65.94 522 ALA A CA 1
ATOM 4115 C C . ALA A 1 522 ? -3.000 3.370 33.087 1.00 65.94 522 ALA A C 1
ATOM 4117 O O . ALA A 1 522 ? -2.247 3.582 32.137 1.00 65.94 522 ALA A O 1
ATOM 4118 N N . LEU A 1 523 ? -2.985 4.110 34.200 1.00 70.81 523 LEU A N 1
ATOM 4119 C CA . LEU A 1 523 ? -2.090 5.254 34.390 1.00 70.81 523 LEU A CA 1
ATOM 4120 C C . LEU A 1 523 ? -0.614 4.839 34.314 1.00 70.81 523 LEU A C 1
ATOM 4122 O O . LEU A 1 523 ? 0.144 5.417 33.537 1.00 70.81 523 LEU A O 1
ATOM 4126 N N . LYS A 1 524 ? -0.211 3.785 35.035 1.00 81.31 524 LYS A N 1
ATOM 4127 C CA . LYS A 1 524 ? 1.178 3.297 34.984 1.00 81.31 524 LYS A CA 1
ATOM 4128 C C . LYS A 1 524 ? 1.560 2.736 33.622 1.00 81.31 524 LYS A C 1
ATOM 4130 O O . LYS A 1 524 ? 2.662 2.989 33.144 1.00 81.31 524 LYS A O 1
ATOM 4135 N N . GLY A 1 525 ? 0.660 1.989 32.985 1.00 71.12 525 GLY A N 1
ATOM 4136 C CA . GLY A 1 525 ? 0.882 1.459 31.643 1.00 71.12 525 GLY A CA 1
ATOM 4137 C C . GLY A 1 525 ? 1.100 2.577 30.624 1.00 71.12 525 GLY A C 1
ATOM 4138 O O . GLY A 1 525 ? 1.981 2.469 29.771 1.00 71.12 525 GLY A O 1
ATOM 4139 N N . LEU A 1 526 ? 0.352 3.679 30.749 1.00 67.38 526 LEU A N 1
ATOM 4140 C CA . LEU A 1 526 ? 0.516 4.863 29.913 1.00 67.38 526 LEU A CA 1
ATOM 4141 C C . LEU A 1 526 ? 1.881 5.533 30.124 1.00 67.38 526 LEU A C 1
ATOM 4143 O O . LEU A 1 526 ? 2.525 5.908 29.145 1.00 67.38 526 LEU A O 1
ATOM 4147 N N . ASP A 1 527 ? 2.336 5.663 31.368 1.00 73.94 527 ASP A N 1
ATOM 4148 C CA . ASP A 1 527 ? 3.631 6.278 31.678 1.00 73.94 527 ASP A CA 1
ATOM 4149 C C . ASP A 1 527 ? 4.811 5.428 31.190 1.00 73.94 527 ASP A C 1
ATOM 4151 O O . ASP A 1 527 ? 5.729 5.957 30.559 1.00 73.94 527 ASP A O 1
ATOM 4155 N N . ILE A 1 528 ? 4.753 4.104 31.382 1.00 77.75 528 ILE A N 1
ATOM 4156 C CA . ILE A 1 528 ? 5.738 3.166 30.819 1.00 77.75 528 ILE A CA 1
ATOM 4157 C C . ILE A 1 528 ? 5.790 3.312 29.295 1.00 77.75 528 ILE A C 1
ATOM 4159 O O . ILE A 1 528 ? 6.869 3.452 28.720 1.00 77.75 528 ILE A O 1
ATOM 4163 N N . ASN A 1 529 ? 4.629 3.338 28.635 1.00 70.06 529 ASN A N 1
ATOM 4164 C CA . ASN A 1 529 ? 4.557 3.495 27.187 1.00 70.06 529 ASN A CA 1
ATOM 4165 C C . ASN A 1 529 ? 5.168 4.827 26.715 1.00 70.06 529 ASN A C 1
ATOM 4167 O O . ASN A 1 529 ? 5.959 4.839 25.777 1.00 70.06 529 ASN A O 1
ATOM 4171 N N . LYS A 1 530 ? 4.867 5.949 27.385 1.00 72.31 530 LYS A N 1
ATOM 4172 C CA . LYS A 1 530 ? 5.475 7.257 27.069 1.00 72.31 530 LYS A CA 1
ATOM 4173 C C . LYS A 1 530 ? 7.000 7.235 27.195 1.00 72.31 530 LYS A C 1
ATOM 4175 O O . LYS A 1 530 ? 7.692 7.835 26.371 1.00 72.31 530 LYS A O 1
ATOM 4180 N N . HIS A 1 531 ? 7.530 6.549 28.207 1.00 79.94 531 HIS A N 1
ATOM 4181 C CA . HIS A 1 531 ? 8.973 6.414 28.384 1.00 79.94 531 HIS A CA 1
ATOM 4182 C C . HIS A 1 531 ? 9.594 5.591 27.244 1.00 79.94 531 HIS A C 1
ATOM 4184 O O . HIS A 1 531 ? 10.560 6.033 26.624 1.00 79.94 531 HIS A O 1
ATOM 4190 N N . LEU A 1 532 ? 8.994 4.449 26.897 1.00 74.69 532 LEU A N 1
ATOM 4191 C CA . LEU A 1 532 ? 9.453 3.604 25.788 1.00 74.69 532 LEU A CA 1
ATOM 4192 C C . LEU A 1 532 ? 9.419 4.341 24.443 1.00 74.69 532 LEU A C 1
ATOM 4194 O O . LEU A 1 532 ? 10.368 4.244 23.666 1.00 74.69 532 LEU A O 1
ATOM 4198 N N . VAL A 1 533 ? 8.372 5.132 24.188 1.00 66.69 533 VAL A N 1
ATOM 4199 C CA . VAL A 1 533 ? 8.282 5.988 22.995 1.00 66.69 533 VAL A CA 1
ATOM 4200 C C . VAL A 1 533 ? 9.426 7.004 22.963 1.00 66.69 533 VAL A C 1
ATOM 4202 O O . VAL A 1 533 ? 10.082 7.131 21.931 1.00 66.69 533 VAL A O 1
ATOM 4205 N N . SER A 1 534 ? 9.718 7.675 24.081 1.00 72.69 534 SER A N 1
ATOM 4206 C CA . SER A 1 534 ? 10.835 8.629 24.173 1.00 72.69 534 SER A CA 1
ATOM 4207 C C . SER A 1 534 ? 12.196 7.967 23.909 1.00 72.69 534 SER A C 1
ATOM 4209 O O . SER A 1 534 ? 13.014 8.520 23.175 1.00 72.69 534 SER A O 1
ATOM 4211 N N . ILE A 1 535 ? 12.434 6.762 24.445 1.00 77.69 535 ILE A N 1
ATOM 4212 C CA . ILE A 1 535 ? 13.664 5.990 24.185 1.00 77.69 535 ILE A CA 1
ATOM 4213 C C . ILE A 1 535 ? 13.758 5.611 22.704 1.00 77.69 535 ILE A C 1
ATOM 4215 O O . ILE A 1 535 ? 14.801 5.789 22.077 1.00 77.69 535 ILE A O 1
ATOM 4219 N N . ASN A 1 536 ? 12.663 5.134 22.107 1.00 69.62 536 ASN A N 1
ATOM 4220 C CA . ASN A 1 536 ? 12.647 4.783 20.689 1.00 69.62 536 ASN A CA 1
ATOM 4221 C C . ASN A 1 536 ? 12.902 6.008 19.791 1.00 69.62 536 ASN A C 1
ATOM 4223 O O . ASN A 1 536 ? 13.646 5.912 18.815 1.00 69.62 536 ASN A O 1
ATOM 4227 N N . GLN A 1 537 ? 12.347 7.173 20.142 1.00 65.31 537 GLN A N 1
ATOM 4228 C CA . GLN A 1 537 ? 12.621 8.436 19.450 1.00 65.31 537 GLN A CA 1
ATOM 4229 C C . GLN A 1 537 ? 14.096 8.839 19.556 1.00 65.31 537 GLN A C 1
ATOM 4231 O O . GLN A 1 537 ? 14.693 9.210 18.545 1.00 65.31 537 GLN A O 1
ATOM 4236 N N . ALA A 1 538 ? 14.707 8.712 20.738 1.00 72.81 538 ALA A N 1
ATOM 4237 C CA . ALA A 1 538 ? 16.136 8.965 20.921 1.00 72.81 538 ALA A CA 1
ATOM 4238 C C . ALA A 1 538 ? 17.001 8.005 20.083 1.00 72.81 538 ALA A C 1
ATOM 4240 O O . ALA A 1 538 ? 17.975 8.425 19.462 1.00 72.81 538 ALA A O 1
ATOM 4241 N N . ASN A 1 539 ? 16.595 6.739 19.968 1.00 73.69 539 ASN A N 1
ATOM 4242 C CA . ASN A 1 539 ? 17.298 5.730 19.172 1.00 73.69 539 ASN A CA 1
ATOM 4243 C C . ASN A 1 539 ? 17.111 5.893 17.650 1.00 73.69 539 ASN A C 1
ATOM 4245 O O . ASN A 1 539 ? 17.823 5.244 16.878 1.00 73.69 539 ASN A O 1
ATOM 4249 N N . LYS A 1 540 ? 16.210 6.775 17.186 1.00 67.19 540 LYS A N 1
ATOM 4250 C CA . LYS A 1 540 ? 15.956 7.014 15.751 1.00 67.19 540 LYS A CA 1
ATOM 4251 C C . LYS A 1 540 ? 17.218 7.474 15.013 1.00 67.19 540 LYS A C 1
ATOM 4253 O O . LYS A 1 540 ? 17.437 7.067 13.875 1.00 67.19 540 LYS A O 1
ATOM 4258 N N . ILE A 1 541 ? 18.081 8.267 15.660 1.00 70.19 541 ILE A N 1
ATOM 4259 C CA . ILE A 1 541 ? 19.341 8.714 15.046 1.00 70.19 541 ILE A CA 1
ATOM 4260 C C . ILE A 1 541 ? 20.348 7.572 14.882 1.00 70.19 541 ILE A C 1
ATOM 4262 O O . ILE A 1 541 ? 20.984 7.483 13.840 1.00 70.19 541 ILE A O 1
ATOM 4266 N N . ILE A 1 542 ? 20.434 6.662 15.856 1.00 71.88 542 ILE A N 1
ATOM 4267 C CA . ILE A 1 542 ? 21.347 5.510 15.819 1.00 71.88 542 ILE A CA 1
ATOM 4268 C C . ILE A 1 542 ? 20.930 4.556 14.693 1.00 71.88 542 ILE A C 1
ATOM 4270 O O . ILE A 1 542 ? 21.760 4.127 13.894 1.00 71.88 542 ILE A O 1
ATOM 4274 N N . LYS A 1 543 ? 19.624 4.285 14.566 1.00 69.75 543 LYS A N 1
ATOM 4275 C CA . LYS A 1 543 ? 19.068 3.486 13.461 1.00 69.75 543 LYS A CA 1
ATOM 4276 C C . LYS A 1 543 ? 19.326 4.144 12.099 1.00 69.75 543 LYS A C 1
ATOM 4278 O O . LYS A 1 543 ? 19.745 3.471 11.161 1.00 69.75 543 LYS A O 1
ATOM 4283 N N . ALA A 1 544 ? 19.130 5.460 11.995 1.00 64.81 544 ALA A N 1
ATOM 4284 C CA . ALA A 1 544 ? 19.412 6.201 10.768 1.00 64.81 544 ALA A CA 1
ATOM 4285 C C . ALA A 1 544 ? 20.909 6.208 10.411 1.00 64.81 544 ALA A C 1
ATOM 4287 O O . ALA A 1 544 ? 21.250 6.125 9.235 1.00 64.81 544 ALA A O 1
ATOM 4288 N N . GLN A 1 545 ? 21.804 6.260 11.401 1.00 71.38 545 GLN A N 1
ATOM 4289 C CA . GLN A 1 545 ? 23.250 6.137 11.188 1.00 71.38 545 GLN A CA 1
ATOM 4290 C C . GLN A 1 545 ? 23.632 4.741 10.681 1.00 71.38 545 GLN A C 1
ATOM 4292 O O . GLN A 1 545 ? 24.361 4.636 9.699 1.00 71.38 545 GLN A O 1
ATOM 4297 N N . ALA A 1 546 ? 23.067 3.677 11.258 1.00 73.44 546 ALA A N 1
ATOM 4298 C CA . ALA A 1 546 ? 23.276 2.312 10.767 1.00 73.44 546 ALA A CA 1
ATOM 4299 C C . ALA A 1 546 ? 22.767 2.118 9.321 1.00 73.44 546 ALA A C 1
ATOM 4301 O O . ALA A 1 546 ? 23.399 1.434 8.514 1.00 73.44 546 ALA A O 1
ATOM 4302 N N . LEU A 1 547 ? 21.649 2.755 8.950 1.00 68.06 547 LEU A N 1
ATOM 4303 C CA . LEU A 1 547 ? 21.186 2.799 7.558 1.00 68.06 547 LEU A CA 1
ATOM 4304 C C . LEU A 1 547 ? 22.172 3.552 6.655 1.00 68.06 547 LEU A C 1
ATOM 4306 O O . LEU A 1 547 ? 22.475 3.096 5.551 1.00 68.06 547 LEU A O 1
ATOM 4310 N N . ALA A 1 548 ? 22.653 4.713 7.105 1.00 73.25 548 ALA A N 1
ATOM 4311 C CA . ALA A 1 548 ? 23.605 5.525 6.358 1.00 73.25 548 ALA A CA 1
ATOM 4312 C C . ALA A 1 548 ? 24.872 4.720 6.021 1.00 73.25 548 ALA A C 1
ATOM 4314 O O . ALA A 1 548 ? 25.333 4.775 4.883 1.00 73.25 548 ALA A O 1
ATOM 4315 N N . GLU A 1 549 ? 25.368 3.906 6.959 1.00 74.12 549 GLU A N 1
ATOM 4316 C CA . GLU A 1 549 ? 26.484 2.980 6.730 1.00 74.12 549 GLU A CA 1
ATOM 4317 C C . GLU A 1 549 ? 26.186 1.968 5.613 1.00 74.12 549 GLU A C 1
ATOM 4319 O O . GLU A 1 549 ? 26.988 1.836 4.691 1.00 74.12 549 GLU A O 1
ATOM 4324 N N . ARG A 1 550 ? 25.008 1.325 5.599 1.00 71.12 550 ARG A N 1
ATOM 4325 C CA . ARG A 1 550 ? 24.619 0.413 4.498 1.00 71.12 550 ARG A CA 1
ATOM 4326 C C . ARG A 1 550 ? 24.557 1.117 3.141 1.00 71.12 550 ARG A C 1
ATOM 4328 O O . ARG A 1 550 ? 24.916 0.545 2.111 1.00 71.12 550 ARG A O 1
ATOM 4335 N N . TYR A 1 551 ? 24.113 2.371 3.117 1.00 75.38 551 TYR A N 1
ATOM 4336 C CA . TYR A 1 551 ? 24.070 3.155 1.884 1.00 75.38 551 TYR A CA 1
ATOM 4337 C C . TYR A 1 551 ? 25.463 3.493 1.350 1.00 75.38 551 TYR A C 1
ATOM 4339 O O . TYR A 1 551 ? 25.605 3.636 0.137 1.00 75.38 551 TYR A O 1
ATOM 4347 N N . VAL A 1 552 ? 26.502 3.551 2.188 1.00 81.00 552 VAL A N 1
ATOM 4348 C CA . VAL A 1 552 ? 27.882 3.745 1.716 1.00 81.00 552 VAL A CA 1
ATOM 4349 C C . VAL A 1 552 ? 28.309 2.625 0.761 1.00 81.00 552 VAL A C 1
ATOM 4351 O O . VAL A 1 552 ? 28.899 2.911 -0.285 1.00 81.00 552 VAL A O 1
ATOM 4354 N N . ASP A 1 553 ? 27.955 1.373 1.051 1.00 78.19 553 ASP A N 1
ATOM 4355 C CA . ASP A 1 553 ? 28.268 0.231 0.180 1.00 78.19 553 ASP A CA 1
ATOM 4356 C C . ASP A 1 553 ? 27.507 0.293 -1.150 1.00 78.19 553 ASP A C 1
ATOM 4358 O O . ASP A 1 553 ? 28.072 0.071 -2.231 1.00 78.19 553 ASP A O 1
ATOM 4362 N N . LYS A 1 554 ? 26.232 0.694 -1.095 1.00 80.12 554 LYS A N 1
ATOM 4363 C CA . LYS A 1 554 ? 25.410 0.930 -2.289 1.00 80.12 554 LYS A CA 1
ATOM 4364 C C . LYS A 1 554 ? 25.985 2.054 -3.151 1.00 80.12 554 LYS A C 1
ATOM 4366 O O . LYS A 1 554 ? 26.086 1.896 -4.366 1.00 80.12 554 LYS A O 1
ATOM 4371 N N . ILE A 1 555 ? 26.426 3.156 -2.540 1.00 86.12 555 ILE A N 1
ATOM 4372 C CA . ILE A 1 555 ? 27.074 4.269 -3.245 1.00 86.12 555 ILE A CA 1
ATOM 4373 C C . ILE A 1 555 ? 28.354 3.801 -3.939 1.00 86.12 555 ILE A C 1
ATOM 4375 O O . ILE A 1 555 ? 28.547 4.119 -5.108 1.00 86.12 555 ILE A O 1
ATOM 4379 N N . ASN A 1 556 ? 29.204 3.011 -3.272 1.00 88.25 556 ASN A N 1
ATOM 4380 C CA . ASN A 1 556 ? 30.424 2.477 -3.890 1.00 88.25 556 ASN A CA 1
ATOM 4381 C C . ASN A 1 556 ? 30.104 1.668 -5.157 1.00 88.25 556 ASN A C 1
ATOM 4383 O O . ASN A 1 556 ? 30.752 1.844 -6.189 1.00 88.25 556 ASN A O 1
ATOM 4387 N N . THR A 1 557 ? 29.063 0.836 -5.100 1.00 85.75 557 THR A N 1
ATOM 4388 C CA . THR A 1 557 ? 28.595 0.053 -6.253 1.00 85.75 557 THR A CA 1
ATOM 4389 C C . THR A 1 557 ? 28.100 0.958 -7.386 1.00 85.75 557 THR A C 1
ATOM 4391 O O . THR A 1 557 ? 28.483 0.772 -8.542 1.00 85.75 557 THR A O 1
ATOM 4394 N N . LEU A 1 558 ? 27.301 1.979 -7.065 1.00 85.38 558 LEU A N 1
ATOM 4395 C CA . LEU A 1 558 ? 26.791 2.943 -8.045 1.00 85.38 558 LEU A CA 1
ATOM 4396 C C . LEU A 1 558 ? 27.906 3.780 -8.679 1.00 85.38 558 LEU A C 1
ATOM 4398 O O . LEU A 1 558 ? 27.852 4.046 -9.876 1.00 85.38 558 LEU A O 1
ATOM 4402 N N . ILE A 1 559 ? 28.943 4.148 -7.920 1.00 88.00 559 ILE A N 1
ATOM 4403 C CA . ILE A 1 559 ? 30.121 4.854 -8.446 1.00 88.00 559 ILE A CA 1
ATOM 4404 C C . ILE A 1 559 ? 30.816 3.996 -9.507 1.00 88.00 559 ILE A C 1
ATOM 4406 O O . ILE A 1 559 ? 31.154 4.499 -10.579 1.00 88.00 559 ILE A O 1
ATOM 4410 N N . VAL A 1 560 ? 31.009 2.699 -9.239 1.00 88.69 560 VAL A N 1
ATOM 4411 C CA . VAL A 1 560 ? 31.605 1.767 -10.210 1.00 88.69 560 VAL A CA 1
ATOM 4412 C C . VAL A 1 560 ? 30.731 1.657 -11.462 1.00 88.69 560 VAL A C 1
ATOM 4414 O O . VAL A 1 560 ? 31.243 1.786 -12.575 1.00 88.69 560 VAL A O 1
ATOM 4417 N N . GLN A 1 561 ? 29.415 1.493 -11.298 1.00 82.50 561 GLN A N 1
ATOM 4418 C CA . GLN A 1 561 ? 28.471 1.423 -12.419 1.00 82.50 561 GLN A CA 1
ATOM 4419 C C . GLN A 1 561 ? 28.486 2.701 -13.267 1.00 82.50 561 GLN A C 1
ATOM 4421 O O . GLN A 1 561 ? 28.615 2.619 -14.492 1.00 82.50 561 GLN A O 1
ATOM 4426 N N . ALA A 1 562 ? 28.433 3.873 -12.633 1.00 83.50 562 ALA A N 1
ATOM 4427 C CA . ALA A 1 562 ? 28.483 5.167 -13.303 1.00 83.50 562 ALA A CA 1
ATOM 4428 C C . ALA A 1 562 ? 29.793 5.344 -14.088 1.00 83.50 562 ALA A C 1
ATOM 4430 O O . ALA A 1 562 ? 29.749 5.663 -15.275 1.00 83.50 562 ALA A O 1
ATOM 4431 N N . LYS A 1 563 ? 30.949 5.036 -13.478 1.00 85.94 563 LYS A N 1
ATOM 4432 C CA . LYS A 1 563 ? 32.261 5.083 -14.152 1.00 85.94 563 LYS A CA 1
ATOM 4433 C C . LYS A 1 563 ? 32.323 4.136 -15.351 1.00 85.94 563 LYS A C 1
ATOM 4435 O O . LYS A 1 563 ? 32.740 4.554 -16.427 1.00 85.94 563 LYS A O 1
ATOM 4440 N N . SER A 1 564 ? 31.858 2.895 -15.196 1.00 81.25 564 SER A N 1
ATOM 4441 C CA . SER A 1 564 ? 31.830 1.909 -16.289 1.00 81.25 564 SER A CA 1
ATOM 4442 C C . SER A 1 564 ? 30.891 2.298 -17.438 1.00 81.25 564 SER A C 1
ATOM 4444 O O . SER A 1 564 ? 31.133 1.925 -18.581 1.00 81.25 564 SER A O 1
ATOM 4446 N N . SER A 1 565 ? 29.859 3.096 -17.148 1.00 76.06 565 SER A N 1
ATOM 4447 C CA . SER A 1 565 ? 28.900 3.611 -18.133 1.00 76.06 565 SER A CA 1
ATOM 4448 C C . SER A 1 565 ? 29.318 4.969 -18.725 1.00 76.06 565 SER A C 1
ATOM 4450 O O . SER A 1 565 ? 28.539 5.577 -19.451 1.00 76.06 565 SER A O 1
ATOM 4452 N N . GLY A 1 566 ? 30.511 5.485 -18.394 1.00 79.38 566 GLY A N 1
ATOM 4453 C CA . GLY A 1 566 ? 31.000 6.790 -18.863 1.00 79.38 566 GLY A CA 1
ATOM 4454 C C . GLY A 1 566 ? 30.352 8.011 -18.193 1.00 79.38 566 GLY A C 1
ATOM 4455 O O . GLY A 1 566 ? 30.620 9.144 -18.588 1.00 79.38 566 GLY A O 1
ATOM 4456 N N . LEU A 1 567 ? 29.531 7.814 -17.157 1.00 83.75 567 LEU A N 1
ATOM 4457 C CA . LEU A 1 567 ? 28.816 8.865 -16.425 1.00 83.75 567 LEU A CA 1
ATOM 4458 C C . LEU A 1 567 ? 29.702 9.462 -15.315 1.00 83.75 567 LEU A C 1
ATOM 4460 O O . LEU A 1 567 ? 29.432 9.312 -14.123 1.00 83.75 567 LEU A O 1
ATOM 4464 N N . LEU A 1 568 ? 30.796 10.121 -15.708 1.00 85.06 568 LEU A N 1
ATOM 4465 C CA . LEU A 1 568 ? 31.816 10.620 -14.773 1.00 85.06 568 LEU A CA 1
ATOM 4466 C C . LEU A 1 568 ? 31.296 11.707 -13.818 1.00 85.06 568 LEU A C 1
ATOM 4468 O O . LEU A 1 568 ? 31.663 11.705 -12.644 1.00 85.06 568 LEU A O 1
ATOM 4472 N N . ASP A 1 569 ? 30.415 12.593 -14.289 1.00 83.88 569 ASP A N 1
ATOM 4473 C CA . ASP A 1 569 ? 29.797 13.624 -13.441 1.00 83.88 569 ASP A CA 1
ATOM 4474 C C . ASP A 1 569 ? 28.917 12.998 -12.348 1.00 83.88 569 ASP A C 1
ATOM 4476 O O . ASP A 1 569 ? 29.029 13.328 -11.170 1.00 83.88 569 ASP A O 1
ATOM 4480 N N . VAL A 1 570 ? 28.127 11.986 -12.714 1.00 85.75 570 VAL A N 1
ATOM 4481 C CA . VAL A 1 570 ? 27.281 11.236 -11.776 1.00 85.75 570 VAL A CA 1
ATOM 4482 C C . VAL A 1 570 ? 28.124 10.504 -10.729 1.00 85.75 570 VAL A C 1
ATOM 4484 O O . VAL A 1 570 ? 27.787 10.506 -9.546 1.00 85.75 570 VAL A O 1
ATOM 4487 N N . ALA A 1 571 ? 29.250 9.914 -11.138 1.00 87.19 571 ALA A N 1
ATOM 4488 C CA . ALA A 1 571 ? 30.184 9.285 -10.210 1.00 87.19 571 ALA A CA 1
ATOM 4489 C C . ALA A 1 571 ? 30.766 10.296 -9.202 1.00 87.19 571 ALA A C 1
ATOM 4491 O O . ALA A 1 571 ? 30.844 9.991 -8.015 1.00 87.19 571 ALA A O 1
ATOM 4492 N N . SER A 1 572 ? 31.108 11.506 -9.655 1.00 89.62 572 SER A N 1
ATOM 4493 C CA . SER A 1 572 ? 31.574 12.602 -8.792 1.00 89.62 572 SER A CA 1
ATOM 4494 C C . SER A 1 572 ? 30.493 13.056 -7.801 1.00 89.62 572 SER A C 1
ATOM 4496 O O . SER A 1 572 ? 30.749 13.203 -6.604 1.00 89.62 572 SER A O 1
ATOM 4498 N N . GLN A 1 573 ? 29.244 13.197 -8.259 1.00 89.50 573 GLN A N 1
ATOM 4499 C CA . GLN A 1 573 ? 28.110 13.521 -7.387 1.00 89.50 573 GLN A CA 1
ATOM 4500 C C . GLN A 1 573 ? 27.887 12.452 -6.305 1.00 89.50 573 GLN A C 1
ATOM 4502 O O . GLN A 1 573 ? 27.637 12.787 -5.144 1.00 89.50 573 GLN A O 1
ATOM 4507 N N . LEU A 1 574 ? 28.020 11.169 -6.654 1.00 90.56 574 LEU A N 1
ATOM 4508 C CA . LEU A 1 574 ? 27.932 10.059 -5.703 1.00 90.56 574 LEU A CA 1
ATOM 4509 C C . LEU A 1 574 ? 29.083 10.073 -4.683 1.00 90.56 574 LEU A C 1
ATOM 4511 O O . LEU A 1 574 ? 28.836 9.861 -3.495 1.00 90.56 574 LEU A O 1
ATOM 4515 N N . GLU A 1 575 ? 30.314 10.373 -5.108 1.00 92.12 575 GLU A N 1
ATOM 4516 C CA . GLU A 1 575 ? 31.470 10.522 -4.209 1.00 92.12 575 GLU A CA 1
ATOM 4517 C C . GLU A 1 575 ? 31.265 11.666 -3.200 1.00 92.12 575 GLU A C 1
ATOM 4519 O O . GLU A 1 575 ? 31.472 11.475 -2.000 1.00 92.12 575 GLU A O 1
ATOM 4524 N N . ASN A 1 576 ? 30.757 12.819 -3.645 1.00 91.19 576 ASN A N 1
ATOM 4525 C CA . ASN A 1 576 ? 30.414 13.931 -2.753 1.00 91.19 576 ASN A CA 1
ATOM 4526 C C . ASN A 1 576 ? 29.277 13.565 -1.788 1.00 91.19 576 ASN A C 1
ATOM 4528 O O . ASN A 1 576 ? 29.351 13.836 -0.588 1.00 91.19 576 ASN A O 1
ATOM 4532 N N . THR A 1 577 ? 28.236 12.896 -2.289 1.00 89.06 577 THR A N 1
ATOM 4533 C CA . THR A 1 577 ? 27.091 12.485 -1.464 1.00 89.06 577 THR A CA 1
ATOM 4534 C C . THR A 1 577 ? 27.503 11.472 -0.394 1.00 89.06 577 THR A C 1
ATOM 4536 O O . THR A 1 577 ? 27.005 11.541 0.727 1.00 89.06 577 THR A O 1
ATOM 4539 N N . LYS A 1 578 ? 28.473 10.592 -0.679 1.00 90.25 578 LYS A N 1
ATOM 4540 C CA . LYS A 1 578 ? 29.073 9.681 0.311 1.00 90.25 578 LYS A CA 1
ATOM 4541 C C . LYS A 1 578 ? 29.721 10.432 1.478 1.00 90.25 578 LYS A C 1
ATOM 4543 O O . LYS A 1 578 ? 29.519 10.051 2.628 1.00 90.25 578 LYS A O 1
ATOM 4548 N N . ILE A 1 579 ? 30.470 11.501 1.198 1.00 87.62 579 ILE A N 1
ATOM 4549 C CA . ILE A 1 579 ? 31.116 12.333 2.230 1.00 87.62 579 ILE A CA 1
ATOM 4550 C C . ILE A 1 579 ? 30.058 13.038 3.092 1.00 87.62 579 ILE A C 1
ATOM 4552 O O . ILE A 1 579 ? 30.159 13.060 4.322 1.00 87.62 579 ILE A O 1
ATOM 4556 N N . HIS A 1 580 ? 29.012 13.579 2.464 1.00 85.62 580 HIS A N 1
ATOM 4557 C CA . HIS A 1 580 ? 27.904 14.214 3.179 1.00 85.62 580 HIS A CA 1
ATOM 4558 C C . HIS A 1 580 ? 27.100 13.225 4.026 1.00 85.62 580 HIS A C 1
ATOM 4560 O O . HIS A 1 580 ? 26.722 13.548 5.152 1.00 85.62 580 HIS A O 1
ATOM 4566 N N . LEU A 1 581 ? 26.875 12.010 3.526 1.00 84.38 581 LEU A N 1
ATOM 4567 C CA . LEU A 1 581 ? 26.187 10.960 4.267 1.00 84.38 581 LEU A CA 1
ATOM 4568 C C . LEU A 1 581 ? 26.987 10.540 5.511 1.00 84.38 581 LEU A C 1
ATOM 4570 O O . LEU A 1 581 ? 26.422 10.487 6.598 1.00 84.38 581 LEU A O 1
ATOM 4574 N N . ALA A 1 582 ? 28.304 10.353 5.379 1.00 82.75 582 ALA A N 1
ATOM 4575 C CA . ALA A 1 582 ? 29.189 9.988 6.490 1.00 82.75 582 ALA A CA 1
ATOM 4576 C C . ALA A 1 582 ? 29.322 11.080 7.572 1.00 82.75 582 ALA A C 1
ATOM 4578 O O . ALA A 1 582 ? 29.622 10.779 8.723 1.00 82.75 582 ALA A O 1
ATOM 4579 N N . SER A 1 583 ? 29.099 12.349 7.217 1.00 81.81 583 SER A N 1
ATOM 4580 C CA . SER A 1 583 ? 29.150 13.493 8.143 1.00 81.81 583 SER A CA 1
ATOM 4581 C C . SER A 1 583 ? 27.777 13.929 8.674 1.00 81.81 583 SER A C 1
ATOM 4583 O O . SER A 1 583 ? 27.688 14.904 9.421 1.00 81.81 583 SER A O 1
ATOM 4585 N N . SER A 1 584 ? 26.700 13.225 8.309 1.00 80.38 584 SER A N 1
ATOM 4586 C CA . SER A 1 584 ? 25.338 13.573 8.721 1.00 80.38 584 SER A CA 1
ATOM 4587 C C . SER A 1 584 ? 25.091 13.227 10.193 1.00 80.38 584 SER A C 1
ATOM 4589 O O . SER A 1 584 ? 25.323 12.103 10.631 1.00 80.38 584 SER A O 1
ATOM 4591 N N . ASN A 1 585 ? 24.565 14.184 10.960 1.00 74.94 585 ASN A N 1
ATOM 4592 C CA . ASN A 1 585 ? 24.313 14.042 12.402 1.00 74.94 585 ASN A CA 1
ATOM 4593 C C . ASN A 1 585 ? 22.828 14.149 12.782 1.00 74.94 585 ASN A C 1
ATOM 4595 O O . ASN A 1 585 ? 22.482 14.187 13.960 1.00 74.94 585 ASN A O 1
ATOM 4599 N N . SER A 1 586 ? 21.944 14.197 11.786 1.00 71.56 586 SER A N 1
ATOM 4600 C CA . SER A 1 586 ? 20.496 14.207 11.974 1.00 71.56 586 SER A CA 1
ATOM 4601 C C . SER A 1 586 ? 19.820 13.285 10.969 1.00 71.56 586 SER A C 1
ATOM 4603 O O . SER A 1 586 ? 20.305 13.098 9.851 1.00 71.56 586 SER A O 1
ATOM 4605 N N . THR A 1 587 ? 18.658 12.757 11.349 1.00 65.31 587 THR A N 1
ATOM 4606 C CA . THR A 1 587 ? 17.830 11.921 10.474 1.00 65.31 587 THR A CA 1
ATOM 4607 C C . THR A 1 587 ? 17.506 12.649 9.171 1.00 65.31 587 THR A C 1
ATOM 4609 O O . THR A 1 587 ? 17.723 12.084 8.115 1.00 65.31 587 THR A O 1
ATOM 4612 N N . SER A 1 588 ? 17.128 13.932 9.223 1.00 64.94 588 SER A N 1
ATOM 4613 C CA . SER A 1 588 ? 16.818 14.758 8.041 1.00 64.94 588 SER A CA 1
ATOM 4614 C C . SER A 1 588 ? 17.978 14.887 7.041 1.00 64.94 588 SER A C 1
ATOM 4616 O O . SER A 1 588 ? 17.777 14.779 5.829 1.00 64.94 588 SER A O 1
ATOM 4618 N N . GLN A 1 589 ? 19.211 15.075 7.524 1.00 70.00 589 GLN A N 1
ATOM 4619 C CA . GLN A 1 589 ? 20.391 15.121 6.652 1.00 70.00 589 GLN A CA 1
ATOM 4620 C C . GLN A 1 589 ? 20.646 13.766 5.984 1.00 70.00 589 GLN A C 1
ATOM 4622 O O . GLN A 1 589 ? 20.888 13.717 4.776 1.00 70.00 589 GLN A O 1
ATOM 4627 N N . ILE A 1 590 ? 20.518 12.676 6.747 1.00 70.19 590 ILE A N 1
ATOM 4628 C CA . ILE A 1 590 ? 20.632 11.306 6.234 1.00 70.19 590 ILE A CA 1
ATOM 4629 C C . ILE A 1 590 ? 19.561 11.061 5.159 1.00 70.19 590 ILE A C 1
ATOM 4631 O O . ILE A 1 590 ? 19.897 10.638 4.054 1.00 70.19 590 ILE A O 1
ATOM 4635 N N . THR A 1 591 ? 18.302 11.438 5.418 1.00 63.28 591 THR A N 1
ATOM 4636 C CA . THR A 1 591 ? 17.186 11.367 4.457 1.00 63.28 591 THR A CA 1
ATOM 4637 C C . THR A 1 591 ? 17.498 12.076 3.158 1.00 63.28 591 THR A C 1
ATOM 4639 O O . THR A 1 591 ? 17.299 11.531 2.075 1.00 63.28 591 THR A O 1
ATOM 4642 N N . LYS A 1 592 ? 17.966 13.322 3.258 1.00 70.81 592 LYS A N 1
ATOM 4643 C CA . LYS A 1 592 ? 18.244 14.160 2.098 1.00 70.81 592 LYS A CA 1
ATOM 4644 C C . LYS A 1 592 ? 19.319 13.524 1.220 1.00 70.81 592 LYS A C 1
ATOM 4646 O O . LYS A 1 592 ? 19.154 13.463 0.005 1.00 70.81 592 LYS A O 1
ATOM 4651 N N . ASN A 1 593 ? 20.386 13.021 1.834 1.00 76.38 593 ASN A N 1
ATOM 4652 C CA . ASN A 1 593 ? 21.479 12.376 1.115 1.00 76.38 593 ASN A CA 1
ATOM 4653 C C . ASN A 1 593 ? 21.038 11.047 0.482 1.00 76.38 593 ASN A C 1
ATOM 4655 O O . ASN A 1 593 ? 21.371 10.783 -0.670 1.00 76.38 593 ASN A O 1
ATOM 4659 N N . ILE A 1 594 ? 20.213 10.252 1.168 1.00 75.88 594 ILE A N 1
ATOM 4660 C CA . ILE A 1 594 ? 19.639 9.017 0.613 1.00 75.88 594 ILE A CA 1
ATOM 4661 C C . ILE A 1 594 ? 18.699 9.298 -0.565 1.00 75.88 594 ILE A C 1
ATOM 4663 O O . ILE A 1 594 ? 18.815 8.630 -1.593 1.00 75.88 594 ILE A O 1
ATOM 4667 N N . LYS A 1 595 ? 17.845 10.329 -0.480 1.00 69.44 595 LYS A N 1
ATOM 4668 C CA . LYS A 1 595 ? 17.007 10.791 -1.605 1.00 69.44 595 LYS A CA 1
ATOM 4669 C C . LYS A 1 595 ? 17.849 11.086 -2.843 1.00 69.44 595 LYS A C 1
ATOM 4671 O O . LYS A 1 595 ? 17.538 10.589 -3.920 1.00 69.44 595 LYS A O 1
ATOM 4676 N N . ILE A 1 596 ? 18.944 11.830 -2.679 1.00 72.19 596 ILE A N 1
ATOM 4677 C CA . ILE A 1 596 ? 19.872 12.138 -3.776 1.00 72.19 596 ILE A CA 1
ATOM 4678 C C . ILE A 1 596 ? 20.416 10.844 -4.404 1.00 72.19 596 ILE A C 1
ATOM 4680 O O . ILE A 1 596 ? 20.408 10.709 -5.625 1.00 72.19 596 ILE A O 1
ATOM 4684 N N . ILE A 1 597 ? 20.822 9.864 -3.590 1.00 76.31 597 ILE A N 1
ATOM 4685 C CA . ILE A 1 597 ? 21.357 8.579 -4.072 1.00 76.31 597 ILE A CA 1
ATOM 4686 C C . ILE A 1 597 ? 20.305 7.784 -4.856 1.00 76.31 597 ILE A C 1
ATOM 4688 O O . ILE A 1 597 ? 20.621 7.227 -5.908 1.00 76.31 597 ILE A O 1
ATOM 4692 N N . ILE A 1 598 ? 19.062 7.727 -4.368 1.00 69.44 598 ILE A N 1
ATOM 4693 C CA . ILE A 1 598 ? 17.957 7.031 -5.045 1.00 69.44 598 ILE A CA 1
ATOM 4694 C C . ILE A 1 598 ? 17.662 7.690 -6.394 1.00 69.44 598 ILE A C 1
ATOM 4696 O O . ILE A 1 598 ? 17.603 6.991 -7.407 1.00 69.44 598 ILE A O 1
ATOM 4700 N N . THR A 1 599 ? 17.553 9.021 -6.429 1.00 69.88 599 THR A N 1
ATOM 4701 C CA . THR A 1 599 ? 17.337 9.777 -7.670 1.00 69.88 599 THR A CA 1
ATOM 4702 C C . THR A 1 599 ? 18.454 9.518 -8.675 1.00 69.88 599 THR A C 1
ATOM 4704 O O . THR A 1 599 ? 18.183 9.209 -9.834 1.00 69.88 599 THR A O 1
ATOM 4707 N N . ILE A 1 600 ? 19.715 9.565 -8.234 1.00 76.81 600 ILE A N 1
ATOM 4708 C CA . ILE A 1 600 ? 20.863 9.264 -9.094 1.00 76.81 600 ILE A CA 1
ATOM 4709 C C . ILE A 1 600 ? 20.780 7.833 -9.646 1.00 76.81 600 ILE A C 1
ATOM 4711 O O . ILE A 1 600 ? 20.963 7.626 -10.844 1.00 76.81 600 ILE A O 1
ATOM 4715 N N . ASN A 1 601 ? 20.480 6.844 -8.803 1.00 80.62 601 ASN A N 1
ATOM 4716 C CA . ASN A 1 601 ? 20.348 5.449 -9.225 1.00 80.62 601 ASN A CA 1
ATOM 4717 C C . ASN A 1 601 ? 19.240 5.258 -10.276 1.00 80.62 601 ASN A C 1
ATOM 4719 O O . ASN A 1 601 ? 19.451 4.560 -11.267 1.00 80.62 601 ASN A O 1
ATOM 4723 N N . ASN A 1 602 ? 18.083 5.896 -10.094 1.00 71.25 602 ASN A N 1
ATOM 4724 C CA . ASN A 1 602 ? 16.991 5.835 -11.067 1.00 71.25 602 ASN A CA 1
ATOM 4725 C C . ASN A 1 602 ? 17.403 6.464 -12.405 1.00 71.25 602 ASN A C 1
ATOM 4727 O O . ASN A 1 602 ? 17.220 5.838 -13.448 1.00 71.25 602 ASN A O 1
ATOM 4731 N N . ASN A 1 603 ? 18.073 7.620 -12.375 1.00 74.50 603 ASN A N 1
ATOM 4732 C CA . ASN A 1 603 ? 18.590 8.270 -13.581 1.00 74.50 603 ASN A CA 1
ATOM 4733 C C . ASN A 1 603 ? 19.626 7.400 -14.315 1.00 74.50 603 ASN A C 1
ATOM 4735 O O . ASN A 1 603 ? 19.622 7.341 -15.547 1.00 74.50 603 ASN A O 1
ATOM 4739 N N . ILE A 1 604 ? 20.505 6.696 -13.584 1.00 76.44 604 ILE A N 1
ATOM 4740 C CA . ILE A 1 604 ? 21.462 5.743 -14.176 1.00 76.44 604 ILE A CA 1
ATOM 4741 C C . ILE A 1 604 ? 20.707 4.618 -14.893 1.00 76.44 604 ILE A C 1
ATOM 4743 O O . ILE A 1 604 ? 21.014 4.328 -16.051 1.00 76.44 604 ILE A O 1
ATOM 4747 N N . LYS A 1 605 ? 19.711 4.006 -14.239 1.00 76.62 605 LYS A N 1
ATOM 4748 C CA . LYS A 1 605 ? 18.906 2.924 -14.828 1.00 76.62 605 LYS A CA 1
ATOM 4749 C C . LYS A 1 605 ? 18.164 3.379 -16.082 1.00 76.62 605 LYS A C 1
ATOM 4751 O O . LYS A 1 605 ? 18.243 2.708 -17.108 1.00 76.62 605 LYS A O 1
ATOM 4756 N N . GLU A 1 606 ? 17.505 4.533 -16.024 1.00 73.31 606 GLU A N 1
ATOM 4757 C CA . GLU A 1 606 ? 16.777 5.102 -17.161 1.00 73.31 606 GLU A CA 1
ATOM 4758 C C . GLU A 1 606 ? 17.725 5.397 -18.334 1.00 73.31 606 GLU A C 1
ATOM 4760 O O . GLU A 1 606 ? 17.437 5.058 -19.482 1.00 73.31 606 GLU A O 1
ATOM 4765 N N . THR A 1 607 ? 18.904 5.960 -18.054 1.00 74.94 607 THR A N 1
ATOM 4766 C CA . THR A 1 607 ? 19.924 6.229 -19.080 1.00 74.94 607 THR A CA 1
ATOM 4767 C C . THR A 1 607 ? 20.418 4.934 -19.724 1.00 74.94 607 THR A C 1
ATOM 4769 O O . THR A 1 607 ? 20.521 4.850 -20.948 1.00 74.94 607 THR A O 1
ATOM 4772 N N . GLN A 1 608 ? 20.679 3.894 -18.929 1.00 74.69 608 GLN A N 1
ATOM 4773 C CA . GLN A 1 608 ? 21.070 2.581 -19.446 1.00 74.69 608 GLN A CA 1
ATOM 4774 C C . GLN A 1 608 ? 19.968 1.946 -20.301 1.00 74.69 608 GLN A C 1
ATOM 4776 O O . GLN A 1 608 ? 20.268 1.346 -21.333 1.00 74.69 608 GLN A O 1
ATOM 4781 N N . GLN A 1 609 ? 18.703 2.096 -19.912 1.00 73.50 609 GLN A N 1
ATOM 4782 C CA . GLN A 1 609 ? 17.566 1.610 -20.689 1.00 73.50 609 GLN A CA 1
ATOM 4783 C C . GLN A 1 609 ? 17.445 2.345 -22.029 1.00 73.50 609 GLN A C 1
ATOM 4785 O O . GLN A 1 609 ? 17.337 1.692 -23.065 1.00 73.50 609 GLN A O 1
ATOM 4790 N N . LYS A 1 610 ? 17.568 3.678 -22.036 1.00 74.94 610 LYS A N 1
ATOM 4791 C CA . LYS A 1 610 ? 17.580 4.486 -23.268 1.00 74.94 610 LYS A CA 1
ATOM 4792 C C . LYS A 1 610 ? 18.719 4.089 -24.208 1.00 74.94 610 LYS A C 1
ATOM 4794 O O . LYS A 1 610 ? 18.498 3.956 -25.407 1.00 74.94 610 LYS A O 1
ATOM 4799 N N . LEU A 1 611 ? 19.919 3.842 -23.676 1.00 72.00 611 LEU A N 1
ATOM 4800 C CA . LEU A 1 611 ? 21.064 3.374 -24.468 1.00 72.00 611 LEU A CA 1
ATOM 4801 C C . LEU A 1 611 ? 20.830 1.981 -25.071 1.00 72.00 611 LEU A C 1
ATOM 4803 O O . LEU A 1 611 ? 21.205 1.737 -26.216 1.00 72.00 611 LEU A O 1
ATOM 4807 N N . ARG A 1 612 ? 20.192 1.066 -24.329 1.00 72.00 612 ARG A N 1
ATOM 4808 C CA . ARG A 1 612 ? 19.818 -0.260 -24.848 1.00 72.00 612 ARG A CA 1
ATOM 4809 C C . ARG A 1 612 ? 18.771 -0.164 -25.956 1.00 72.00 612 ARG A C 1
ATOM 4811 O O . ARG A 1 612 ? 18.941 -0.823 -26.976 1.00 72.00 612 ARG A O 1
ATOM 4818 N N . GLN A 1 613 ? 17.750 0.675 -25.778 1.00 68.06 613 GLN A N 1
ATOM 4819 C CA . GLN A 1 613 ? 16.716 0.901 -26.789 1.00 68.06 613 GLN A CA 1
ATOM 4820 C C . GLN A 1 613 ? 17.310 1.498 -28.070 1.00 68.06 613 GLN A C 1
ATOM 4822 O O . GLN A 1 613 ? 17.085 0.968 -29.149 1.00 68.06 613 GLN A O 1
ATOM 4827 N N . ALA A 1 614 ? 18.153 2.527 -27.951 1.00 66.75 614 ALA A N 1
ATOM 4828 C CA . ALA A 1 614 ? 18.788 3.152 -29.110 1.00 66.75 614 ALA A CA 1
ATOM 4829 C C . ALA A 1 614 ? 19.654 2.167 -29.916 1.00 66.75 614 ALA A C 1
ATOM 4831 O O . ALA A 1 614 ? 19.662 2.211 -31.144 1.00 66.75 614 ALA A O 1
ATOM 4832 N N . ASN A 1 615 ? 20.369 1.257 -29.244 1.00 70.75 615 ASN A N 1
ATOM 4833 C CA . ASN A 1 615 ? 21.140 0.218 -29.930 1.00 70.75 615 ASN A CA 1
ATOM 4834 C C . ASN A 1 615 ? 20.235 -0.794 -30.651 1.00 70.75 615 ASN A C 1
ATOM 4836 O O . ASN A 1 615 ? 20.551 -1.190 -31.771 1.00 70.75 615 ASN A O 1
ATOM 4840 N N . PHE A 1 616 ? 19.109 -1.174 -30.041 1.00 64.25 616 PHE A N 1
ATOM 4841 C CA . PHE A 1 616 ? 18.122 -2.058 -30.662 1.00 64.25 616 PHE A CA 1
ATOM 4842 C C . PHE A 1 616 ? 17.507 -1.431 -31.924 1.00 64.25 616 PHE A C 1
ATOM 4844 O O . PHE A 1 616 ? 17.498 -2.066 -32.978 1.00 64.25 616 PHE A O 1
ATOM 4851 N N . ASP A 1 617 ? 17.098 -0.160 -31.852 1.00 66.31 617 ASP A N 1
ATOM 4852 C CA . ASP A 1 617 ? 16.514 0.567 -32.987 1.00 66.31 617 ASP A CA 1
ATOM 4853 C C . ASP A 1 617 ? 17.504 0.660 -34.168 1.00 66.31 617 ASP A C 1
ATOM 4855 O O . ASP A 1 617 ? 17.132 0.507 -35.333 1.00 66.31 617 ASP A O 1
ATOM 4859 N N . VAL A 1 618 ? 18.798 0.867 -33.888 1.00 70.81 618 VAL A N 1
ATOM 4860 C CA . VAL A 1 618 ? 19.855 0.899 -34.916 1.00 70.81 618 VAL A CA 1
ATOM 4861 C C . VAL A 1 618 ? 20.014 -0.456 -35.612 1.00 70.81 618 VAL A C 1
ATOM 4863 O O . VAL A 1 618 ? 20.199 -0.497 -36.833 1.00 70.81 618 VAL A O 1
ATOM 4866 N N . ASP A 1 619 ? 19.952 -1.557 -34.866 1.00 71.56 619 ASP A N 1
ATOM 4867 C CA . ASP A 1 619 ? 20.076 -2.902 -35.430 1.00 71.56 619 ASP A CA 1
ATOM 4868 C C . ASP A 1 619 ? 18.838 -3.292 -36.258 1.00 71.56 619 ASP A C 1
ATOM 4870 O O . ASP A 1 619 ? 18.981 -3.879 -37.336 1.00 71.56 619 ASP A O 1
ATOM 4874 N N . GLU A 1 620 ? 17.635 -2.883 -35.840 1.00 72.12 620 GLU A N 1
ATOM 4875 C CA . GLU A 1 620 ? 16.397 -3.080 -36.605 1.00 72.12 620 GLU A CA 1
ATOM 4876 C C . GLU A 1 620 ? 16.397 -2.286 -37.925 1.00 72.12 620 GLU A C 1
ATOM 4878 O O . GLU A 1 620 ? 16.075 -2.831 -38.989 1.00 72.12 620 GLU A O 1
ATOM 4883 N N . ILE A 1 621 ? 16.849 -1.024 -37.901 1.00 73.31 621 ILE A N 1
ATOM 4884 C CA . ILE A 1 621 ? 16.995 -0.196 -39.110 1.00 73.31 621 ILE A CA 1
ATOM 4885 C C . ILE A 1 621 ? 17.968 -0.848 -40.101 1.00 73.31 621 ILE A C 1
ATOM 4887 O O . ILE A 1 621 ? 17.660 -0.942 -41.295 1.00 73.31 621 ILE A O 1
ATOM 4891 N N . LYS A 1 622 ? 19.122 -1.345 -39.631 1.00 73.06 622 LYS A N 1
ATOM 4892 C CA . LYS A 1 622 ? 20.092 -2.055 -40.485 1.00 73.06 622 LYS A CA 1
ATOM 4893 C C . LYS A 1 622 ? 19.495 -3.327 -41.088 1.00 73.06 622 LYS A C 1
ATOM 4895 O O . LYS A 1 622 ? 19.697 -3.595 -42.274 1.00 73.06 622 LYS A O 1
ATOM 4900 N N . LEU A 1 623 ? 18.743 -4.100 -40.301 1.00 73.94 623 LEU A N 1
ATOM 4901 C CA . LEU A 1 623 ? 18.090 -5.321 -40.772 1.00 73.94 623 LEU A CA 1
ATOM 4902 C C . LEU A 1 623 ? 17.063 -5.019 -41.877 1.00 73.94 623 LEU A C 1
ATOM 4904 O O . LEU A 1 623 ? 17.081 -5.665 -42.928 1.00 73.94 623 LEU A O 1
ATOM 4908 N N . SER A 1 624 ? 16.229 -3.996 -41.679 1.00 75.88 624 SER A N 1
ATOM 4909 C CA . SER A 1 624 ? 15.240 -3.527 -42.659 1.00 75.88 624 SER A CA 1
ATOM 4910 C C . SER A 1 624 ? 15.891 -3.051 -43.969 1.00 75.88 624 SER A C 1
ATOM 4912 O O . SER A 1 624 ? 15.472 -3.424 -45.070 1.00 75.88 624 SER A O 1
ATOM 4914 N N . GLN A 1 625 ? 16.991 -2.296 -43.883 1.00 78.25 625 GLN A N 1
ATOM 4915 C CA . GLN A 1 625 ? 17.745 -1.854 -45.062 1.00 78.25 625 GLN A CA 1
ATOM 4916 C C . GLN A 1 625 ? 18.362 -3.027 -45.842 1.00 78.25 625 GLN A C 1
ATOM 4918 O O . GLN A 1 625 ? 18.264 -3.072 -47.073 1.00 78.25 625 GLN A O 1
ATOM 4923 N N . ASN A 1 626 ? 18.932 -4.016 -45.151 1.00 83.50 626 ASN A N 1
ATOM 4924 C CA . ASN A 1 626 ? 19.502 -5.204 -45.791 1.00 83.50 626 ASN A CA 1
ATOM 4925 C C . ASN A 1 626 ? 18.446 -6.023 -46.542 1.00 83.50 626 ASN A C 1
ATOM 4927 O O . ASN A 1 626 ? 18.700 -6.475 -47.662 1.00 83.50 626 ASN A O 1
ATOM 4931 N N . GLN A 1 627 ? 17.233 -6.149 -45.997 1.00 84.19 627 GLN A N 1
ATOM 4932 C CA . GLN A 1 627 ? 16.118 -6.800 -46.693 1.00 84.19 627 GLN A CA 1
ATOM 4933 C C . GLN A 1 627 ? 15.765 -6.092 -48.011 1.00 84.19 627 GLN A C 1
ATOM 4935 O O . GLN A 1 627 ? 15.546 -6.755 -49.030 1.00 84.19 627 GLN A O 1
ATOM 4940 N N . LYS A 1 628 ? 15.788 -4.751 -48.038 1.00 85.44 628 LYS A N 1
ATOM 4941 C CA . LYS A 1 628 ? 15.559 -3.963 -49.262 1.00 85.44 628 LYS A CA 1
ATOM 4942 C C . LYS A 1 628 ? 16.623 -4.240 -50.332 1.00 85.44 628 LYS A C 1
ATOM 4944 O O . LYS A 1 628 ? 16.279 -4.427 -51.503 1.00 85.44 628 LYS A O 1
ATOM 4949 N N . PHE A 1 629 ? 17.900 -4.311 -49.948 1.00 90.75 629 PHE A N 1
ATOM 4950 C CA . PHE A 1 629 ? 18.984 -4.653 -50.876 1.00 90.75 629 PHE A CA 1
ATOM 4951 C C . PHE A 1 629 ? 18.872 -6.083 -51.403 1.00 90.75 629 PHE A C 1
ATOM 4953 O O . PHE A 1 629 ? 19.005 -6.295 -52.610 1.00 90.75 629 PHE A O 1
ATOM 4960 N N . ILE A 1 630 ? 18.552 -7.049 -50.539 1.00 89.69 630 ILE A N 1
ATOM 4961 C CA . ILE A 1 630 ? 18.313 -8.442 -50.937 1.00 89.69 630 ILE A CA 1
ATOM 4962 C C . ILE A 1 630 ? 17.171 -8.523 -51.956 1.00 89.69 630 ILE A C 1
ATOM 4964 O O . ILE A 1 630 ? 17.323 -9.177 -52.990 1.00 89.69 630 ILE A O 1
ATOM 4968 N N . GLY A 1 631 ? 16.059 -7.818 -51.720 1.00 85.94 631 GLY A N 1
ATOM 4969 C CA . GLY A 1 631 ? 14.929 -7.762 -52.652 1.00 85.94 631 GLY A CA 1
ATOM 4970 C C . GLY A 1 631 ? 15.337 -7.266 -54.043 1.00 85.94 631 GLY A C 1
ATOM 4971 O O . GLY A 1 631 ? 15.030 -7.907 -55.050 1.00 85.94 631 GLY A O 1
ATOM 4972 N N . LYS A 1 632 ? 16.107 -6.174 -54.112 1.00 91.12 632 LYS A N 1
ATOM 4973 C CA . LYS A 1 632 ? 16.611 -5.629 -55.383 1.00 91.12 632 LYS A CA 1
ATOM 4974 C C . LYS A 1 632 ? 17.609 -6.570 -56.070 1.00 91.12 632 LYS A C 1
ATOM 4976 O O . LYS A 1 632 ? 17.541 -6.750 -57.285 1.00 91.12 632 LYS A O 1
ATOM 4981 N N . LEU A 1 633 ? 18.506 -7.205 -55.315 1.00 93.75 633 LEU A N 1
ATOM 4982 C CA . LEU A 1 633 ? 19.459 -8.183 -55.850 1.00 93.75 633 LEU A CA 1
ATOM 4983 C C . LEU A 1 633 ? 18.751 -9.435 -56.390 1.00 93.75 633 LEU A C 1
ATOM 4985 O O . LEU A 1 633 ? 19.150 -9.938 -57.434 1.00 93.75 633 LEU A O 1
ATOM 4989 N N . ASN A 1 634 ? 17.673 -9.901 -55.750 1.00 93.62 634 ASN A N 1
ATOM 4990 C CA . ASN A 1 634 ? 16.841 -11.005 -56.251 1.00 93.62 634 ASN A CA 1
ATOM 4991 C C . ASN A 1 634 ? 16.170 -10.665 -57.591 1.00 93.62 634 ASN A C 1
ATOM 4993 O O . ASN A 1 634 ? 16.139 -11.496 -58.502 1.00 93.62 634 ASN A O 1
ATOM 4997 N N . GLN A 1 635 ? 15.665 -9.436 -57.738 1.00 92.88 635 GLN A N 1
ATOM 4998 C CA . GLN A 1 635 ? 15.099 -8.964 -59.005 1.00 92.88 635 GLN A CA 1
ATOM 4999 C C . GLN A 1 635 ? 16.152 -8.949 -60.119 1.00 92.88 635 GLN A C 1
ATOM 5001 O O . GLN A 1 635 ? 15.905 -9.447 -61.218 1.00 92.88 635 GLN A O 1
ATOM 5006 N N . LEU A 1 636 ? 17.345 -8.420 -59.828 1.00 95.69 636 LEU A N 1
ATOM 5007 C CA . LEU A 1 636 ? 18.447 -8.379 -60.790 1.00 95.69 636 LEU A CA 1
ATOM 5008 C C . LEU A 1 636 ? 18.962 -9.776 -61.140 1.00 95.69 636 LEU A C 1
ATOM 5010 O O . LEU A 1 636 ? 19.271 -10.024 -62.299 1.00 95.69 636 LEU A O 1
ATOM 5014 N N . GLU A 1 637 ? 19.001 -10.702 -60.182 1.00 94.81 637 GLU A N 1
ATOM 5015 C CA . GLU A 1 637 ? 19.372 -12.096 -60.436 1.00 94.81 637 GLU A CA 1
ATOM 5016 C C . GLU A 1 637 ? 18.373 -12.785 -61.364 1.00 94.81 637 GLU A C 1
ATOM 5018 O O . GLU A 1 637 ? 18.770 -13.493 -62.286 1.00 94.81 637 GLU A O 1
ATOM 5023 N N . THR A 1 638 ? 17.078 -12.544 -61.156 1.00 93.56 638 THR A N 1
ATOM 5024 C CA . THR A 1 638 ? 16.019 -13.080 -62.020 1.00 93.56 638 THR A CA 1
ATOM 5025 C C . THR A 1 638 ? 16.170 -12.547 -63.444 1.00 93.56 638 THR A C 1
ATOM 5027 O O . THR A 1 638 ? 16.163 -13.326 -64.397 1.00 93.56 638 THR A O 1
ATOM 5030 N N . LYS A 1 639 ? 16.403 -11.234 -63.592 1.00 93.12 639 LYS A N 1
ATOM 5031 C CA . LYS A 1 639 ? 16.680 -10.614 -64.896 1.00 93.12 639 LYS A CA 1
ATOM 5032 C C . LYS A 1 639 ? 17.946 -11.186 -65.542 1.00 93.12 639 LYS A C 1
ATOM 5034 O O . LYS A 1 639 ? 17.943 -11.464 -66.736 1.00 93.12 639 LYS A O 1
ATOM 5039 N N . ALA A 1 640 ? 19.010 -11.385 -64.768 1.00 93.00 640 ALA A N 1
ATOM 5040 C CA . ALA A 1 640 ? 20.258 -11.957 -65.258 1.00 93.00 640 ALA A CA 1
ATOM 5041 C C . ALA A 1 640 ? 20.067 -13.395 -65.760 1.00 93.00 640 ALA A C 1
ATOM 5043 O O . ALA A 1 640 ? 20.531 -13.717 -66.846 1.00 93.00 640 ALA A O 1
ATOM 5044 N N . LYS A 1 641 ? 19.335 -14.240 -65.022 1.00 92.19 641 LYS A N 1
ATOM 5045 C CA . LYS A 1 641 ? 19.021 -15.619 -65.437 1.00 92.19 641 LYS A CA 1
ATOM 5046 C C . LYS A 1 641 ? 18.197 -15.667 -66.725 1.00 92.19 641 LYS A C 1
ATOM 5048 O O . LYS A 1 641 ? 18.482 -16.496 -67.579 1.00 92.19 641 LYS A O 1
ATOM 5053 N N . PHE A 1 642 ? 17.228 -14.766 -66.882 1.00 90.19 642 PHE A N 1
ATOM 5054 C CA . PHE A 1 642 ? 16.455 -14.640 -68.120 1.00 90.19 642 PHE A CA 1
ATOM 5055 C C . PHE A 1 642 ? 17.330 -14.188 -69.302 1.00 90.19 642 PHE A C 1
ATOM 5057 O O . PHE A 1 642 ? 17.335 -14.813 -70.355 1.00 90.19 642 PHE A O 1
ATOM 5064 N N . LEU A 1 643 ? 18.149 -13.148 -69.122 1.00 88.88 643 LEU A N 1
ATOM 5065 C CA . LEU A 1 643 ? 19.075 -12.702 -70.170 1.00 88.88 643 LEU A CA 1
ATOM 5066 C C . LEU A 1 643 ? 20.121 -13.767 -70.522 1.00 88.88 643 LEU A C 1
ATOM 5068 O O . LEU A 1 643 ? 20.563 -13.831 -71.662 1.00 88.88 643 LEU A O 1
ATOM 5072 N N . HIS A 1 644 ? 20.503 -14.616 -69.568 1.00 90.75 644 HIS A N 1
ATOM 5073 C CA . HIS A 1 644 ? 21.415 -15.727 -69.813 1.00 90.75 644 HIS A CA 1
ATOM 5074 C C . HIS A 1 644 ? 20.830 -16.747 -70.803 1.00 90.75 644 HIS A C 1
ATOM 5076 O O . HIS A 1 644 ? 21.575 -17.277 -71.623 1.00 90.75 644 HIS A O 1
ATOM 5082 N N . SER A 1 645 ? 19.520 -17.032 -70.748 1.00 86.50 645 SER A N 1
ATOM 5083 C CA . SER A 1 645 ? 18.873 -17.930 -71.717 1.00 86.50 645 SER A CA 1
ATOM 5084 C C . SER A 1 645 ? 18.704 -17.293 -73.096 1.00 86.50 645 SER A C 1
ATOM 5086 O O . SER A 1 645 ? 18.821 -17.992 -74.095 1.00 86.50 645 SER A O 1
ATOM 5088 N N . GLU A 1 646 ? 18.499 -15.978 -73.165 1.00 85.44 646 GLU A N 1
ATOM 5089 C CA . GLU A 1 646 ? 18.373 -15.248 -74.438 1.00 85.44 646 GLU A CA 1
ATOM 5090 C C . GLU A 1 646 ? 19.732 -14.967 -75.108 1.00 85.44 646 GLU A C 1
ATOM 5092 O O . GLU A 1 646 ? 19.823 -14.794 -76.318 1.00 85.44 646 GLU A O 1
ATOM 5097 N N . ALA A 1 647 ? 20.825 -14.953 -74.341 1.00 84.12 647 ALA A N 1
ATOM 5098 C CA . ALA A 1 647 ? 22.177 -14.710 -74.846 1.00 84.12 647 ALA A CA 1
ATOM 5099 C C . ALA A 1 647 ? 22.822 -15.924 -75.550 1.00 84.12 647 ALA A C 1
ATOM 5101 O O . ALA A 1 647 ? 23.987 -15.839 -75.960 1.00 84.12 647 ALA A O 1
ATOM 5102 N N . ILE A 1 648 ? 22.105 -17.050 -75.689 1.00 72.81 648 ILE A N 1
ATOM 5103 C CA . ILE A 1 648 ? 22.593 -18.294 -76.307 1.00 72.81 648 ILE A CA 1
ATOM 5104 C C . ILE A 1 648 ? 22.820 -18.051 -77.810 1.00 72.81 648 ILE A C 1
ATOM 5106 O O . ILE A 1 648 ? 21.928 -18.204 -78.636 1.00 72.81 648 ILE A O 1
ATOM 5110 N N . GLY A 1 649 ? 24.038 -17.625 -78.153 1.00 70.62 649 GLY A N 1
ATOM 5111 C CA . GLY A 1 649 ? 24.425 -17.206 -79.505 1.00 70.62 649 GLY A CA 1
ATOM 5112 C C . GLY A 1 649 ? 25.432 -16.050 -79.537 1.00 70.62 649 GLY A C 1
ATOM 5113 O O . GLY A 1 649 ? 26.070 -15.829 -80.563 1.00 70.62 649 GLY A O 1
ATOM 5114 N N . SER A 1 650 ? 25.642 -15.350 -78.413 1.00 86.88 650 SER A N 1
ATOM 5115 C CA . SER A 1 650 ? 26.625 -14.267 -78.301 1.00 86.88 650 SER A CA 1
ATOM 5116 C C . SER A 1 650 ? 27.493 -14.381 -77.056 1.00 86.88 650 SER A C 1
ATOM 5118 O O . SER A 1 650 ? 27.075 -14.084 -75.936 1.00 86.88 650 SER A O 1
ATOM 5120 N N . ASN A 1 651 ? 28.767 -14.709 -77.280 1.00 88.38 651 ASN A N 1
ATOM 5121 C CA . ASN A 1 651 ? 29.790 -14.741 -76.232 1.00 88.38 651 ASN A CA 1
ATOM 5122 C C . ASN A 1 651 ? 29.946 -13.377 -75.533 1.00 88.38 651 ASN A C 1
ATOM 5124 O O . ASN A 1 651 ? 30.278 -13.320 -74.351 1.00 88.38 651 ASN A O 1
ATOM 5128 N N . ALA A 1 652 ? 29.689 -12.275 -76.249 1.00 88.56 652 ALA A N 1
ATOM 5129 C CA . ALA A 1 652 ? 29.761 -10.929 -75.690 1.00 88.56 652 ALA A CA 1
ATOM 5130 C C . ALA A 1 652 ? 28.606 -10.649 -74.714 1.00 88.56 652 ALA A C 1
ATOM 5132 O O . ALA A 1 652 ? 28.845 -10.112 -73.632 1.00 88.56 652 ALA A O 1
ATOM 5133 N N . ALA A 1 653 ? 27.374 -11.041 -75.060 1.00 87.94 653 ALA A N 1
ATOM 5134 C CA . ALA A 1 653 ? 26.228 -10.919 -74.159 1.00 87.94 653 ALA A CA 1
ATOM 5135 C C . ALA A 1 653 ? 26.396 -11.820 -72.926 1.00 87.94 653 ALA A C 1
ATOM 5137 O O . ALA A 1 653 ? 26.225 -11.351 -71.798 1.00 87.94 653 ALA A O 1
ATOM 5138 N N . LEU A 1 654 ? 26.824 -13.072 -73.133 1.00 91.12 654 LEU A N 1
ATOM 5139 C CA . LEU A 1 654 ? 27.034 -14.047 -72.062 1.00 91.12 654 LEU A CA 1
ATOM 5140 C C . LEU A 1 654 ? 28.062 -13.554 -71.031 1.00 91.12 654 LEU A C 1
ATOM 5142 O O . LEU A 1 654 ? 27.786 -13.569 -69.833 1.00 91.12 654 LEU A O 1
ATOM 5146 N N . TYR A 1 655 ? 29.189 -12.995 -71.490 1.00 93.94 655 TYR A N 1
ATOM 5147 C CA . TYR A 1 655 ? 30.217 -12.420 -70.615 1.00 93.94 655 TYR A CA 1
ATOM 5148 C C . TYR A 1 655 ? 29.664 -11.348 -69.659 1.00 93.94 655 TYR A C 1
ATOM 5150 O O . TYR A 1 655 ? 29.990 -11.334 -68.469 1.00 93.94 655 TYR A O 1
ATOM 5158 N N . TYR A 1 656 ? 28.821 -10.434 -70.153 1.00 95.31 656 TYR A N 1
ATOM 5159 C CA . TYR A 1 656 ? 28.247 -9.383 -69.309 1.00 95.31 656 TYR A CA 1
ATOM 5160 C C . TYR A 1 656 ? 27.245 -9.935 -68.288 1.00 95.31 656 TYR A C 1
ATOM 5162 O O . TYR A 1 656 ? 27.228 -9.463 -67.147 1.00 95.31 656 TYR A O 1
ATOM 5170 N N . VAL A 1 657 ? 26.453 -10.943 -68.666 1.00 93.69 657 VAL A N 1
ATOM 5171 C CA . VAL A 1 657 ? 25.482 -11.591 -67.772 1.00 93.69 657 VAL A CA 1
ATOM 5172 C C . VAL A 1 657 ? 26.181 -12.393 -66.675 1.00 93.69 657 VAL A C 1
ATOM 5174 O O . VAL A 1 657 ? 25.872 -12.205 -65.499 1.00 93.69 657 VAL A O 1
ATOM 5177 N N . GLU A 1 658 ? 27.164 -13.227 -67.015 1.00 94.38 658 GLU A N 1
ATOM 5178 C CA . GLU A 1 658 ? 27.917 -14.021 -66.034 1.00 94.38 658 GLU A CA 1
ATOM 5179 C C . GLU A 1 658 ? 28.659 -13.129 -65.032 1.00 94.38 658 GLU A C 1
ATOM 5181 O O . GLU A 1 658 ? 28.630 -13.366 -63.820 1.00 94.38 658 GLU A O 1
ATOM 5186 N N . LYS A 1 659 ? 29.253 -12.030 -65.516 1.00 95.06 659 LYS A N 1
ATOM 5187 C CA . LYS A 1 659 ? 29.888 -11.031 -64.651 1.00 95.06 659 LYS A CA 1
ATOM 5188 C C . LYS A 1 659 ? 28.885 -10.369 -63.705 1.00 95.06 659 LYS A C 1
ATOM 5190 O O . LYS A 1 659 ? 29.204 -10.156 -62.536 1.00 95.06 659 LYS A O 1
ATOM 5195 N N . ALA A 1 660 ? 27.679 -10.059 -64.181 1.00 96.31 660 ALA A N 1
ATOM 5196 C CA . ALA A 1 660 ? 26.614 -9.519 -63.341 1.00 96.31 660 ALA A CA 1
ATOM 5197 C C . ALA A 1 660 ? 26.173 -10.526 -62.262 1.00 96.31 660 ALA A C 1
ATOM 5199 O O . ALA A 1 660 ? 26.068 -10.148 -61.097 1.00 96.31 660 ALA A O 1
ATOM 5200 N N . ILE A 1 661 ? 25.994 -11.806 -62.614 1.00 95.44 661 ILE A N 1
ATOM 5201 C CA . ILE A 1 661 ? 25.635 -12.884 -61.673 1.00 95.44 661 ILE A CA 1
ATOM 5202 C C . ILE A 1 661 ? 26.704 -13.051 -60.586 1.00 95.44 661 ILE A C 1
ATOM 5204 O O . ILE A 1 661 ? 26.368 -13.133 -59.404 1.00 95.44 661 ILE A O 1
ATOM 5208 N N . SER A 1 662 ? 27.986 -13.035 -60.959 1.00 95.69 662 SER A N 1
ATOM 5209 C CA . SER A 1 662 ? 29.094 -13.121 -60.000 1.00 95.69 662 SER A CA 1
ATOM 5210 C C . SER A 1 662 ? 29.064 -11.975 -58.981 1.00 95.69 662 SER A C 1
ATOM 5212 O O . SER A 1 662 ? 29.150 -12.218 -57.776 1.00 95.69 662 SER A O 1
ATOM 5214 N N . ILE A 1 663 ? 28.857 -10.734 -59.440 1.00 95.12 663 ILE A N 1
ATOM 5215 C CA . ILE A 1 663 ? 28.779 -9.560 -58.554 1.00 95.12 663 ILE A CA 1
ATOM 5216 C C . ILE A 1 663 ? 27.528 -9.624 -57.668 1.00 95.12 663 ILE A C 1
ATOM 5218 O O . ILE A 1 663 ? 27.597 -9.248 -56.498 1.00 95.12 663 ILE A O 1
ATOM 5222 N N . ILE A 1 664 ? 26.394 -10.119 -58.179 1.00 94.62 664 ILE A N 1
ATOM 5223 C CA . ILE A 1 664 ? 25.181 -10.338 -57.375 1.00 94.62 664 ILE A CA 1
ATOM 5224 C C . ILE A 1 664 ? 25.468 -11.316 -56.231 1.00 94.62 664 ILE A C 1
ATOM 5226 O O . ILE A 1 664 ? 25.122 -11.020 -55.088 1.00 94.62 664 ILE A O 1
ATOM 5230 N N . HIS A 1 665 ? 26.117 -12.448 -56.517 1.00 92.81 665 HIS A N 1
ATOM 5231 C CA . HIS A 1 665 ? 26.435 -13.456 -55.506 1.00 92.81 665 HIS A CA 1
ATOM 5232 C C . HIS A 1 665 ? 27.396 -12.914 -54.438 1.00 92.81 665 HIS A C 1
ATOM 5234 O O . HIS A 1 665 ? 27.113 -13.020 -53.246 1.00 92.81 665 HIS A O 1
ATOM 5240 N N . ASP A 1 666 ? 28.475 -12.246 -54.857 1.00 92.12 666 ASP A N 1
ATOM 5241 C CA . ASP A 1 666 ? 29.421 -11.593 -53.942 1.00 92.12 666 ASP A CA 1
ATOM 5242 C C . ASP A 1 666 ? 28.743 -10.528 -53.064 1.00 92.12 666 ASP A C 1
ATOM 5244 O O . ASP A 1 666 ? 28.988 -10.449 -51.863 1.00 92.12 666 ASP A O 1
ATOM 5248 N N . THR A 1 667 ? 27.848 -9.721 -53.641 1.00 91.75 667 THR A N 1
ATOM 5249 C CA . THR A 1 667 ? 27.147 -8.663 -52.897 1.00 91.75 667 THR A CA 1
ATOM 5250 C C . THR A 1 667 ? 26.157 -9.237 -51.885 1.00 91.75 667 THR A C 1
ATOM 5252 O O . THR A 1 667 ? 26.026 -8.689 -50.797 1.00 91.75 667 THR A O 1
ATOM 5255 N N . LYS A 1 668 ? 25.481 -10.348 -52.202 1.00 90.75 668 LYS A N 1
ATOM 5256 C CA . LYS A 1 668 ? 24.574 -11.026 -51.262 1.00 90.75 668 LYS A CA 1
ATOM 5257 C C . LYS A 1 668 ? 25.304 -11.641 -50.071 1.00 90.75 668 LYS A C 1
ATOM 5259 O O . LYS A 1 668 ? 24.767 -11.617 -48.969 1.00 90.75 668 LYS A O 1
ATOM 5264 N N . ASN A 1 669 ? 26.504 -12.172 -50.292 1.00 87.94 669 ASN A N 1
ATOM 5265 C CA . ASN A 1 669 ? 27.299 -12.796 -49.235 1.00 87.94 669 ASN A CA 1
ATOM 5266 C C . ASN A 1 669 ? 28.024 -11.769 -48.347 1.00 87.94 669 ASN A C 1
ATOM 5268 O O . ASN A 1 669 ? 28.457 -12.124 -47.258 1.00 87.94 669 ASN A O 1
ATOM 5272 N N . ASN A 1 670 ? 28.124 -10.509 -48.787 1.00 86.19 670 ASN A N 1
ATOM 5273 C CA . ASN A 1 670 ? 28.839 -9.429 -48.105 1.00 86.19 670 ASN A CA 1
ATOM 5274 C C . ASN A 1 670 ? 27.938 -8.183 -47.969 1.00 86.19 670 ASN A C 1
ATOM 5276 O O . ASN A 1 670 ? 28.152 -7.175 -48.645 1.00 86.19 670 ASN A O 1
ATOM 5280 N N . LEU A 1 671 ? 26.894 -8.270 -47.135 1.00 82.38 671 LEU A N 1
ATOM 5281 C CA . LEU A 1 671 ? 25.940 -7.175 -46.858 1.00 82.38 671 LEU A CA 1
ATOM 5282 C C . LEU A 1 671 ? 26.335 -6.301 -45.651 1.00 82.38 671 LEU A C 1
ATOM 5284 O O . LEU A 1 671 ? 25.646 -5.339 -45.333 1.00 82.38 671 LEU A O 1
ATOM 5288 N N . ASP A 1 672 ? 27.437 -6.621 -44.978 1.00 76.19 672 ASP A N 1
ATOM 5289 C CA . ASP A 1 672 ? 27.991 -5.895 -43.827 1.00 76.19 672 ASP A CA 1
ATOM 5290 C C . ASP A 1 672 ? 28.807 -4.643 -44.220 1.00 76.19 672 ASP A C 1
ATOM 5292 O O . ASP A 1 672 ? 29.187 -3.835 -43.370 1.00 76.19 672 ASP A O 1
ATOM 5296 N N . VAL A 1 673 ? 29.070 -4.450 -45.517 1.00 75.94 673 VAL A N 1
ATOM 5297 C CA . VAL A 1 673 ? 29.768 -3.278 -46.069 1.00 75.94 673 VAL A CA 1
ATOM 5298 C C . VAL A 1 673 ? 28.853 -2.055 -46.190 1.00 75.94 673 VAL A C 1
ATOM 5300 O O . VAL A 1 673 ? 27.636 -2.159 -46.266 1.00 75.94 673 VAL A O 1
ATOM 5303 N N . SER A 1 674 ? 29.453 -0.861 -46.265 1.00 80.50 674 SER A N 1
ATOM 5304 C CA . SER A 1 674 ? 28.700 0.399 -46.293 1.00 80.50 674 SER A CA 1
ATOM 5305 C C . SER A 1 674 ? 27.660 0.491 -47.422 1.00 80.50 674 SER A C 1
ATOM 5307 O O . SER A 1 674 ? 27.904 0.083 -48.560 1.00 80.50 674 SER A O 1
ATOM 5309 N N . GLU A 1 675 ? 26.527 1.134 -47.123 1.00 81.56 675 GLU A N 1
ATOM 5310 C CA . GLU A 1 675 ? 25.384 1.324 -48.031 1.00 81.56 675 GLU A CA 1
ATOM 5311 C C . GLU A 1 675 ? 25.792 1.874 -49.411 1.00 81.56 675 GLU A C 1
ATOM 5313 O O . GLU A 1 675 ? 25.349 1.397 -50.461 1.00 81.56 675 GLU A O 1
ATOM 5318 N N . GLY A 1 676 ? 26.711 2.845 -49.425 1.00 82.56 676 GLY A N 1
ATOM 5319 C CA . GLY A 1 676 ? 27.238 3.434 -50.656 1.00 82.56 676 GLY A CA 1
ATOM 5320 C C . GLY A 1 676 ? 27.985 2.428 -51.540 1.00 82.56 676 GLY A C 1
ATOM 5321 O O . GLY A 1 676 ? 27.895 2.504 -52.769 1.00 82.56 676 GLY A O 1
ATOM 5322 N N . LYS A 1 677 ? 28.676 1.444 -50.948 1.00 86.38 677 LYS A N 1
ATOM 5323 C CA . LYS A 1 677 ? 29.351 0.371 -51.695 1.00 86.38 677 LYS A CA 1
ATOM 5324 C C . LYS A 1 677 ? 28.339 -0.606 -52.288 1.00 86.38 677 LYS A C 1
ATOM 5326 O O . LYS A 1 677 ? 28.454 -0.923 -53.471 1.00 86.38 677 LYS A O 1
ATOM 5331 N N . ILE A 1 678 ? 27.333 -1.025 -51.516 1.00 88.12 678 ILE A N 1
ATOM 5332 C CA . ILE A 1 678 ? 26.263 -1.922 -51.991 1.00 88.12 678 ILE A CA 1
ATOM 5333 C C . ILE A 1 678 ? 25.498 -1.262 -53.147 1.00 88.12 678 ILE A C 1
ATOM 5335 O O . ILE A 1 678 ? 25.342 -1.853 -54.215 1.00 88.12 678 ILE A O 1
ATOM 5339 N N . THR A 1 679 ? 25.125 0.010 -52.991 1.00 90.38 679 THR A N 1
ATOM 5340 C CA . THR A 1 679 ? 24.440 0.795 -54.031 1.00 90.38 679 THR A CA 1
ATOM 5341 C C . THR A 1 679 ? 25.282 0.926 -55.304 1.00 90.38 679 THR A C 1
ATOM 5343 O O . THR A 1 679 ? 24.763 0.819 -56.417 1.00 90.38 679 THR A O 1
ATOM 5346 N N . SER A 1 680 ? 26.598 1.112 -55.166 1.00 90.81 680 SER A N 1
ATOM 5347 C CA . SER A 1 680 ? 27.517 1.179 -56.309 1.00 90.81 680 SER A CA 1
ATOM 5348 C C . SER A 1 680 ? 27.620 -0.160 -57.047 1.00 90.81 680 SER A C 1
ATOM 5350 O O . SER A 1 680 ? 27.605 -0.178 -58.279 1.00 90.81 680 SER A O 1
ATOM 5352 N N . LYS A 1 681 ? 27.659 -1.286 -56.316 1.00 93.31 681 LYS A N 1
ATOM 5353 C CA . LYS A 1 681 ? 27.628 -2.631 -56.913 1.00 93.31 681 LYS A CA 1
ATOM 5354 C C . LYS A 1 681 ? 26.306 -2.892 -57.645 1.00 93.31 681 LYS A C 1
ATOM 5356 O O . LYS A 1 681 ? 26.338 -3.390 -58.766 1.00 93.31 681 LYS A O 1
ATOM 5361 N N . ILE A 1 682 ? 25.164 -2.485 -57.080 1.00 94.62 682 ILE A N 1
ATOM 5362 C CA . ILE A 1 682 ? 23.846 -2.590 -57.736 1.00 94.62 682 ILE A CA 1
ATOM 5363 C C . ILE A 1 682 ? 23.817 -1.816 -59.062 1.00 94.62 682 ILE A C 1
ATOM 5365 O O . ILE A 1 682 ? 23.427 -2.382 -60.081 1.00 94.62 682 ILE A O 1
ATOM 5369 N N . LYS A 1 683 ? 24.300 -0.566 -59.090 1.00 95.12 683 LYS A N 1
ATOM 5370 C CA . LYS A 1 683 ? 24.391 0.220 -60.337 1.00 95.12 683 LYS A CA 1
ATOM 5371 C C . LYS A 1 683 ? 25.292 -0.439 -61.381 1.00 95.12 683 LYS A C 1
ATOM 5373 O O . LYS A 1 683 ? 24.989 -0.408 -62.573 1.00 95.12 683 LYS A O 1
ATOM 5378 N N . LEU A 1 684 ? 26.401 -1.039 -60.945 1.00 95.81 684 LEU A N 1
ATOM 5379 C CA . LEU A 1 684 ? 27.297 -1.774 -61.834 1.00 95.81 684 LEU A CA 1
ATOM 5380 C C . LEU A 1 684 ? 26.598 -2.996 -62.447 1.00 95.81 684 LEU A C 1
ATOM 5382 O O . LEU A 1 684 ? 26.697 -3.199 -63.655 1.00 95.81 684 LEU A O 1
ATOM 5386 N N . ILE A 1 685 ? 25.865 -3.770 -61.640 1.00 97.19 685 ILE A N 1
ATOM 5387 C CA . ILE A 1 685 ? 25.060 -4.911 -62.102 1.00 97.19 685 ILE A CA 1
ATOM 5388 C C . ILE A 1 685 ? 24.032 -4.450 -63.144 1.00 97.19 685 ILE A C 1
ATOM 5390 O O . ILE A 1 685 ? 23.968 -5.021 -64.230 1.00 97.19 685 ILE A O 1
ATOM 5394 N N . GLU A 1 686 ? 23.269 -3.393 -62.855 1.00 96.25 686 GLU A N 1
ATOM 5395 C CA . GLU A 1 686 ? 22.279 -2.835 -63.786 1.00 96.25 686 GLU A CA 1
ATOM 5396 C C . GLU A 1 686 ? 22.918 -2.421 -65.120 1.00 96.25 686 GLU A C 1
ATOM 5398 O O . GLU A 1 686 ? 22.399 -2.754 -66.186 1.00 96.25 686 GLU A O 1
ATOM 5403 N N . GLY A 1 687 ? 24.082 -1.765 -65.078 1.00 95.50 687 GLY A N 1
ATOM 5404 C CA . GLY A 1 687 ? 24.823 -1.377 -66.277 1.00 95.50 687 GLY A CA 1
ATOM 5405 C C . GLY A 1 687 ? 25.337 -2.563 -67.101 1.00 95.50 687 GLY A C 1
ATOM 5406 O O . GLY A 1 687 ? 25.344 -2.493 -68.330 1.00 95.50 687 GLY A O 1
ATOM 5407 N N . LEU A 1 688 ? 25.753 -3.655 -66.452 1.00 96.56 688 LEU A N 1
ATOM 5408 C CA . LEU A 1 688 ? 26.168 -4.887 -67.133 1.00 96.56 688 LEU A CA 1
ATOM 5409 C C . LEU A 1 688 ? 24.978 -5.576 -67.811 1.00 96.56 688 LEU A C 1
ATOM 5411 O O . LEU A 1 688 ? 25.072 -5.931 -68.985 1.00 96.56 688 LEU A O 1
ATOM 5415 N N . LEU A 1 689 ? 23.847 -5.698 -67.110 1.00 95.44 689 LEU A N 1
ATOM 5416 C CA . LEU A 1 689 ? 22.638 -6.314 -67.661 1.00 95.44 689 LEU A CA 1
ATOM 5417 C C . LEU A 1 689 ? 22.052 -5.503 -68.824 1.00 95.44 689 LEU A C 1
ATOM 5419 O O . LEU A 1 689 ? 21.634 -6.096 -69.810 1.00 95.44 689 LEU A O 1
ATOM 5423 N N . LEU A 1 690 ? 22.089 -4.167 -68.763 1.00 95.00 690 LEU A N 1
ATOM 5424 C CA . LEU A 1 690 ? 21.668 -3.308 -69.879 1.00 95.00 690 LEU A CA 1
ATOM 5425 C C . LEU A 1 690 ? 22.539 -3.485 -71.131 1.00 95.00 690 LEU A C 1
ATOM 5427 O O . LEU A 1 690 ? 22.030 -3.431 -72.248 1.00 95.00 690 LEU A O 1
ATOM 5431 N N . LYS A 1 691 ? 23.854 -3.683 -70.966 1.00 92.56 691 LYS A N 1
ATOM 5432 C CA . LYS A 1 691 ? 24.749 -3.966 -72.100 1.00 92.56 691 LYS A CA 1
ATOM 5433 C C . LYS A 1 691 ? 24.431 -5.315 -72.734 1.00 92.56 691 LYS A C 1
ATOM 5435 O O . LYS A 1 691 ? 24.362 -5.390 -73.954 1.00 92.56 691 LYS A O 1
ATOM 5440 N N . ALA A 1 692 ? 24.215 -6.346 -71.917 1.00 92.25 692 ALA A N 1
ATOM 5441 C CA . ALA A 1 692 ? 23.818 -7.661 -72.409 1.00 92.25 692 ALA A CA 1
ATOM 5442 C C . ALA A 1 692 ? 22.483 -7.607 -73.166 1.00 92.25 692 ALA A C 1
ATOM 5444 O O . ALA A 1 692 ? 22.392 -8.117 -74.274 1.00 92.25 692 ALA A O 1
ATOM 5445 N N . GLU A 1 693 ? 21.481 -6.932 -72.600 1.00 91.25 693 GLU A N 1
ATOM 5446 C CA . GLU A 1 693 ? 20.145 -6.783 -73.185 1.00 91.25 693 GLU A CA 1
ATOM 5447 C C . GLU A 1 693 ? 20.176 -6.117 -74.567 1.00 91.25 693 GLU A C 1
ATOM 5449 O O . GLU A 1 693 ? 19.532 -6.608 -75.488 1.00 91.25 693 GLU A O 1
ATOM 5454 N N . ARG A 1 694 ? 20.981 -5.060 -74.752 1.00 90.94 694 ARG A N 1
ATOM 5455 C CA . ARG A 1 694 ? 21.156 -4.425 -76.072 1.00 90.94 694 ARG A CA 1
ATOM 5456 C C . ARG A 1 694 ? 21.773 -5.366 -77.101 1.00 90.94 694 ARG A C 1
ATOM 5458 O O . ARG A 1 694 ? 21.300 -5.421 -78.225 1.00 90.94 694 ARG A O 1
ATOM 5465 N N . ILE A 1 695 ? 22.801 -6.119 -76.706 1.00 89.00 695 ILE A N 1
ATOM 5466 C CA . ILE A 1 695 ? 23.460 -7.076 -77.606 1.00 89.00 695 ILE A CA 1
ATOM 5467 C C . ILE A 1 695 ? 22.482 -8.185 -78.009 1.00 89.00 695 ILE A C 1
ATOM 5469 O O . ILE A 1 695 ? 22.464 -8.581 -79.165 1.00 89.00 695 ILE A O 1
ATOM 5473 N N . VAL A 1 696 ? 21.660 -8.672 -77.075 1.00 86.12 696 VAL A N 1
ATOM 5474 C CA . VAL A 1 696 ? 20.615 -9.667 -77.361 1.00 86.12 696 VAL A CA 1
ATOM 5475 C C . VAL A 1 696 ? 19.574 -9.109 -78.337 1.00 86.12 696 VAL A C 1
ATOM 5477 O O . VAL A 1 696 ? 19.232 -9.787 -79.297 1.00 86.12 696 VAL A O 1
ATOM 5480 N N . GLN A 1 697 ? 19.124 -7.866 -78.147 1.00 85.44 697 GLN A N 1
ATOM 5481 C CA . GLN A 1 697 ? 18.155 -7.212 -79.038 1.00 85.44 697 GLN A CA 1
ATOM 5482 C C . GLN A 1 697 ? 18.684 -6.961 -80.456 1.00 85.44 697 GLN A C 1
ATOM 5484 O O . GLN A 1 697 ? 17.893 -6.888 -81.386 1.00 85.44 697 GLN A O 1
ATOM 5489 N N . GLU A 1 698 ? 19.996 -6.805 -80.634 1.00 82.31 698 GLU A N 1
ATOM 5490 C CA . GLU A 1 698 ? 20.622 -6.653 -81.956 1.00 82.31 698 GLU A CA 1
ATOM 5491 C C . GLU A 1 698 ? 20.796 -7.997 -82.697 1.00 82.31 698 GLU A C 1
ATOM 5493 O O . GLU A 1 698 ? 21.107 -8.001 -83.888 1.00 82.31 698 GLU A O 1
ATOM 5498 N N . LEU A 1 699 ? 20.626 -9.132 -82.003 1.00 70.62 699 LEU A N 1
ATOM 5499 C CA . LEU A 1 699 ? 20.740 -10.490 -82.560 1.00 70.62 699 LEU A CA 1
ATOM 5500 C C . LEU A 1 699 ? 19.392 -11.091 -82.990 1.00 70.62 699 LEU A C 1
ATOM 5502 O O . LEU A 1 699 ? 19.385 -12.054 -83.759 1.00 70.62 699 LEU A O 1
ATOM 5506 N N . THR A 1 700 ? 18.287 -10.543 -82.482 1.00 59.00 700 THR A N 1
ATOM 5507 C CA . THR A 1 700 ? 16.905 -10.772 -82.943 1.00 59.00 700 THR A CA 1
ATOM 5508 C C . THR A 1 700 ? 16.547 -9.825 -84.072 1.00 59.00 700 THR A C 1
ATOM 5510 O O . THR A 1 700 ? 15.928 -10.295 -85.054 1.00 59.00 700 THR A O 1
#

InterPro domains:
  IPR036388 Winged helix-like DNA-binding domain superfamily [G3DSA:1.10.10.10] (261-338)
  IPR036390 Winged helix DNA-binding domain superfamily [SSF46785] (264-325)

Secondary structure (DSSP, 8-state):
----------------------HHHHHHHHHHHHHHHHHHHHHHHTS------S---EEEEEE-TTS-EEEEEEEE--TT-S-EEEEPSSS--EEEEEEETTSPBPEEEEETTEEEEE-TT-SEEEEEEEESSSEEEETTEEEEEEEESS-EEEEPPTTEEEEEESS--SEEEEETTEEEEEE-SEEEEEEEEEPPPS-----PPP-------------------SSSSSTTSSS-S------------------PPPPPP-HHHHHT-TTS-HHHHHHHHHHHHTTTEEEHHHHHHHHT--HHHHHHHHHHHHHTTSEEEEEETTEEEEEE---------SS--SSSSSSSSSS----------TTHHHHHHHHHHHHHHHHHHHHHHHHHHTT-TT-TTHHHHHHHHHHHHHHHHHHHHHHHTT-HHHHHHHHHHHHHHHHHHHHHHHHHHHHHHHHSS---HHHHHHHHHHHHHHHHHHHHHTT-----HHHHHHHHHHHHHHHTT-HHHHHHHHHHHHHHHHHHHHHHHHHHHHHHHHHHHHHHHHHHHHHHHHHHHHHHTT-HHHHHHHHHHHHHHHT--SHHHHHHHHHHHHHHHHHHHHHHHHHHHHHHHHHHHHHHHHHHHHHHHHHHHHHHHHHHHHTTT-HHHHHHHHHHHHHHHHHHH--SS-HHHHHHHHHHHHHHHHHHHHHHHTT-

pLDDT: mean 70.11, std 21.33, range [22.19, 97.19]

Sequence (700 aa):
MNQESACCGWLEDSKNDGMLLSPTEALILMARVPLAVFVLILLAMSVPLQNSFGSNRTLDLFLFPDGSTHVTYSLESDPFLPDTKVSLYGDSVENLVVEDENGFPLTAQSENNTLDVETLGSSNILINYDTYSLISKDGKIWSFEIDSPVEFNVIMPQNSVIVGMSTFPIDMNMYSDRTQILLPSGMAEITYFLAVAESSQVLSPEETSVTKDDNSMIYVAGGAAVAIAAIAAIAIKMKNKPKQIVTSPQTTVIEVKNEPFNIEKVLEMSDLREDDKEIIKFIHENGGSALESDLRKKFLLPRTTMWRAVKRLERHELIEITKKDLQNLIKLKTWRLTKMNKIYGILTIFAFAGLMIPTSAMQVEAASDLDYMLIIAEKGKKYIKLKINEMQNSNIQDWKNQQVVLDIYDKSGYEIEQLEKAIENGDVKSARKLFVSSMDKIKQISLMLNQIAVNKAQDEALPDYPQILKRYEMNIQKLKQMSQKLDANIDFSEIEHLLLLGKQNAEKGQNDQTKQVLDQIALKGLDINKHLVSINQANKIIKAQALAERYVDKINTLIVQAKSSGLLDVASQLENTKIHLASSNSTSQITKNIKIIITINNNIKETQQKLRQANFDVDEIKLSQNQKFIGKLNQLETKAKFLHSEAIGSNAALYYVEKAISIIHDTKNNLDVSEGKITSKIKLIEGLLLKAERIVQELT

Foldseek 3Di:
DDDDDDDDDDDDDDDDDDDDDDPVNVVVVVVVVVVVVVVVVVVVVPPPPPPPPDFPWEWEWEAEPVQKIKIKTKGFDQLLDQKDKDAAWFDDWAPKFKAAPVRFTWDWDDDPSIIITRCLSGGMMIIITMYNGQWDDDPQKIKGKTQFQAKYKYWDYAQKDWDDKPADFPDWDDDPNTIITTHGHGIMMIMIGHDDPPPPPPPDDDDDDDDDDDDDDDDDDDDDDDDPPPPPPPPDDDDDDDDDDDDDDDDDDDDDDFDFDDLVVVCPDPPDDPLLNVLCVVCVVVVFKDWLVVSCVVVVDDSVVSVVSLVVCVVVVQWDWDDDPNTTMIGGDTDDPDDDDDDDPPDPPPPPDPDDDDDDDDDDDPLPPLVVLLVVLVVLLVVLVVLLVVVVPPPDPPPVCNVVLVVLSVVLVVLSVVLVVCSVVVVPPSNVVSSVSSVVSSVVSVVVSVVVVVVVVVVPDDDPLVVVLVVLVVLLVVLVVLCVSLVNPDDCPVLVVLSVVLVVCVVVVVRVSNVVSSVVNVVVSVVSVVVSVVSSVVCSQVSLLVVLVVVLVVLVVVLVLCVVVVNNVLSVVSVVLNVQSNPDRDSVSSSVSVVSVVVSVVVSVVVVVVVVVVVVVVVVVLVVVLVVLLVLLVVLLVLLVVLCVLCVPPPQLNVLSVVLNVLSVVLNVPSVDDPVVSVVSSVSSVVSSVVSVVVSVVVD

Radius of gyration: 44.15 Å; chains: 1; bounding box: 110×113×165 Å

Organism: NCBI:txid1455948